Protein AF-0000000070793253 (afdb_homodimer)

Foldseek 3Di:
DDDDDDPVNLVVCCVVVVDPPVVSVVVVVVVVPDQQDPDDPDPVLCCLVVVLCVLLCCLAVVPDCVVCVCWLQRQQVVLVVLLVVLCVVLVVCVVVPNQSNSLSSLLSNLSSQLSNVSSVCRNVVVDDDPDDSNCLVPPQDQVSLVSLVRSLVSLVVSCVVSVRLSSVQVNLVSLLSNQLNVQCVVVPNCSDPLSNLQSLQVQLVVLCVVLVVVCLVQLPHYNNSQNSNQSSCVSNLSSLVSHDDPDVVSLVVQLVVLVVLLVVCVLLVNVNSNVSSVVSNVVSLVCCCVPVCVPPPCSVVVVVVVVVVVVVVVVVCVVCVVVVVVVVLVPDPPSSNVSVCSVPVPD/DDDDDDPVNLVVCCVVVVDPPVVSVVVVVVQVPDQQDPDDPDPVLCCLVVVLCVLLCCQAVVPDCVQCVCWLQRQQVVLVVLLVVLCVVLVVCVVVPNLSNSLSSLLSNLSSQLSNVSSVCRNVVVDDDPDDSNCLVPPQDLVSLVSLVRSLVSLVVSCVVSVRLSSVQVNLVSLLSNQLNVQCVVVPNCSDPLSNLQSLQVQLVVLCVVLVVVCLVQLPHYNNSQNSNQSSCVSNLSSLVSHDDPDVVSLVVQLVVLVVLLVVCVLLVNVSSNVSSVVSNVVSLVCCCVPVCVPPPCSVVVVVVVVVVVVVVVVVCVVCVVVVVVVVLVPDDPSSNVSVCSVPVPD

Organism: Legionella pneumophila subsp. pneumophila (strain Philadelphia 1 / ATCC 33152 / DSM 7513) (NCBI:txid272624)

Radius of gyration: 27.23 Å; Cα contacts (8 Å, |Δi|>4): 968; chains: 2; bounding box: 76×72×61 Å

pLDDT: mean 82.96, std 10.84, range [34.94, 95.19]

Structure (mmCIF, N/CA/C/O backbone):
data_AF-0000000070793253-model_v1
#
loop_
_entity.id
_entity.type
_entity.pdbx_description
1 polymer 'Membrane protein'
#
loop_
_atom_site.group_PDB
_atom_site.id
_atom_site.type_symbol
_atom_site.label_atom_id
_atom_site.label_alt_id
_atom_site.label_comp_id
_atom_site.label_asym_id
_atom_site.label_entity_id
_atom_site.label_seq_id
_atom_site.pdbx_PDB_ins_code
_atom_site.Cartn_x
_atom_site.Cartn_y
_atom_site.Cartn_z
_atom_site.occupancy
_atom_site.B_iso_or_equiv
_atom_site.auth_seq_id
_atom_site.auth_comp_id
_atom_site.auth_asym_id
_atom_site.auth_atom_id
_atom_site.pdbx_PDB_model_num
ATOM 1 N N . MET A 1 1 ? 11.625 17.312 -4.344 1 46.66 1 MET A N 1
ATOM 2 C CA . MET A 1 1 ? 12.008 16.172 -3.525 1 46.66 1 MET A CA 1
ATOM 3 C C . MET A 1 1 ? 11.57 16.359 -2.078 1 46.66 1 MET A C 1
ATOM 5 O O . MET A 1 1 ? 11.82 17.406 -1.482 1 46.66 1 MET A O 1
ATOM 9 N N . MET A 1 2 ? 10.57 15.711 -1.715 1 59.22 2 MET A N 1
ATOM 10 C CA . MET A 1 2 ? 10.133 15.734 -0.322 1 59.22 2 MET A CA 1
ATOM 11 C C . MET A 1 2 ? 11.141 15.039 0.579 1 59.22 2 MET A C 1
ATOM 13 O O . MET A 1 2 ? 11.586 13.93 0.28 1 59.22 2 MET A O 1
ATOM 17 N N . MET A 1 3 ? 11.883 15.898 1.349 1 65.69 3 MET A N 1
ATOM 18 C CA . MET A 1 3 ? 12.844 15.352 2.295 1 65.69 3 MET A CA 1
ATOM 19 C C . MET A 1 3 ? 12.188 15.047 3.635 1 65.69 3 MET A C 1
ATOM 21 O O . MET A 1 3 ? 11.281 15.758 4.062 1 65.69 3 MET A O 1
ATOM 25 N N . LYS A 1 4 ? 12.578 13.906 4.102 1 67.75 4 LYS A N 1
ATOM 26 C CA . LYS A 1 4 ? 12.133 13.57 5.445 1 67.75 4 LYS A CA 1
ATOM 27 C C . LYS A 1 4 ? 13.039 14.188 6.504 1 67.75 4 LYS A C 1
ATOM 29 O O . LYS A 1 4 ? 14.266 14.102 6.406 1 67.75 4 LYS A O 1
ATOM 34 N N . LEU A 1 5 ? 12.469 14.992 7.277 1 69.19 5 LEU A N 1
ATOM 35 C CA . LEU A 1 5 ? 13.227 15.664 8.328 1 69.19 5 LEU A CA 1
ATOM 36 C C . LEU A 1 5 ? 12.93 15.039 9.695 1 69.19 5 LEU A C 1
ATOM 38 O O . LEU A 1 5 ? 11.766 14.914 10.086 1 69.19 5 LEU A O 1
ATOM 42 N N . THR A 1 6 ? 14 14.398 10.164 1 68.5 6 THR A N 1
ATOM 43 C CA . THR A 1 6 ? 13.867 13.859 11.516 1 68.5 6 THR A CA 1
ATOM 44 C C . THR A 1 6 ? 14.539 14.781 12.531 1 68.5 6 THR A C 1
ATOM 46 O O . THR A 1 6 ? 15.328 15.656 12.164 1 68.5 6 THR A O 1
ATOM 49 N N . ARG A 1 7 ? 14.164 14.695 13.695 1 68.88 7 ARG A N 1
ATOM 50 C CA . ARG A 1 7 ? 14.758 15.492 14.766 1 68.88 7 ARG A CA 1
ATOM 51 C C . ARG A 1 7 ? 16.266 15.25 14.867 1 68.88 7 ARG A C 1
ATOM 53 O O . ARG A 1 7 ? 17.031 16.172 15.148 1 68.88 7 ARG A O 1
ATOM 60 N N . ASN A 1 8 ? 16.547 14 14.703 1 71.25 8 ASN A N 1
ATOM 61 C CA . ASN A 1 8 ? 17.953 13.648 14.758 1 71.25 8 ASN A CA 1
ATOM 62 C C . ASN A 1 8 ? 18.75 14.375 13.672 1 71.25 8 ASN A C 1
ATOM 64 O O . ASN A 1 8 ? 19.875 14.812 13.906 1 71.25 8 ASN A O 1
ATOM 68 N N . MET A 1 9 ? 18.125 14.492 12.586 1 73.12 9 MET A N 1
ATOM 69 C CA . MET A 1 9 ? 18.797 15.18 11.484 1 73.12 9 MET A CA 1
ATOM 70 C C . MET A 1 9 ? 18.984 16.656 11.805 1 73.12 9 MET A C 1
ATOM 72 O O . MET A 1 9 ? 20.031 17.234 11.484 1 73.12 9 MET A O 1
ATOM 76 N N . ILE A 1 10 ? 17.984 17.172 12.445 1 76.38 10 ILE A N 1
ATOM 77 C CA . ILE A 1 10 ? 18.047 18.594 12.812 1 76.38 10 ILE A CA 1
ATOM 78 C C . ILE A 1 10 ? 19.078 18.781 13.922 1 76.38 10 ILE A C 1
ATOM 80 O O . ILE A 1 10 ? 19.812 19.781 13.938 1 76.38 10 ILE A O 1
ATOM 84 N N . ALA A 1 11 ? 19.078 17.844 14.812 1 77.38 11 ALA A N 1
ATOM 85 C CA . ALA A 1 11 ? 20.062 17.906 15.891 1 77.38 11 ALA A CA 1
ATOM 86 C C . ALA A 1 11 ? 21.484 17.828 15.344 1 77.38 11 ALA A C 1
ATOM 88 O O . ALA A 1 11 ? 22.391 18.531 15.828 1 77.38 11 ALA A O 1
ATOM 89 N N . GLN A 1 12 ? 21.641 17 14.43 1 80.69 12 GLN A N 1
ATOM 90 C CA . GLN A 1 12 ? 22.953 16.875 13.789 1 80.69 12 GLN A CA 1
ATOM 91 C C . GLN A 1 12 ? 23.328 18.172 13.055 1 80.69 12 GLN A C 1
ATOM 93 O O . GLN A 1 12 ? 24.5 18.547 13.008 1 80.69 12 GLN A O 1
ATOM 98 N N . ALA A 1 13 ? 22.328 18.75 12.484 1 83.31 13 ALA A N 1
ATOM 99 C CA . ALA A 1 13 ? 22.562 20.016 11.789 1 83.31 13 ALA A CA 1
ATOM 100 C C . ALA A 1 13 ? 22.969 21.109 12.773 1 83.31 13 ALA A C 1
ATOM 102 O O . ALA A 1 13 ? 23.781 21.984 12.445 1 83.31 13 ALA A O 1
ATOM 103 N N . VAL A 1 14 ? 22.375 21.031 13.938 1 85.12 14 VAL A N 1
ATOM 104 C CA . VAL A 1 14 ? 22.734 22 14.992 1 85.12 14 VAL A CA 1
ATOM 105 C C . VAL A 1 14 ? 24.156 21.734 15.469 1 85.12 14 VAL A C 1
ATOM 107 O O . VAL A 1 14 ? 24.938 22.672 15.68 1 85.12 14 VAL A O 1
ATOM 110 N N . GLN A 1 15 ? 24.422 20.5 15.656 1 84.56 15 GLN A N 1
ATOM 111 C CA . GLN A 1 15 ? 25.766 20.109 16.078 1 84.56 15 GLN A CA 1
ATOM 112 C C . GLN A 1 15 ? 26.812 20.516 15.055 1 84.56 15 GLN A C 1
ATOM 114 O O . GLN A 1 15 ? 27.938 20.875 15.414 1 84.56 15 GLN A O 1
ATOM 119 N N . ALA A 1 16 ? 26.453 20.484 13.805 1 86.75 16 ALA A N 1
ATOM 120 C CA . ALA A 1 16 ? 27.359 20.875 12.719 1 86.75 16 ALA A CA 1
ATOM 121 C C . ALA A 1 16 ? 27.391 22.391 12.555 1 86.75 16 ALA A C 1
ATOM 123 O O . ALA A 1 16 ? 28.062 22.906 11.664 1 86.75 16 ALA A O 1
ATOM 124 N N . LYS A 1 17 ? 26.531 23.172 13.414 1 85.44 17 LYS A N 1
ATOM 125 C CA . LYS A 1 17 ? 26.516 24.641 13.5 1 85.44 17 LYS A CA 1
ATOM 126 C C . LYS A 1 17 ? 25.953 25.25 12.219 1 85.44 17 LYS A C 1
ATOM 128 O O . LYS A 1 17 ? 26.422 26.297 11.773 1 85.44 17 LYS A O 1
ATOM 133 N N . ILE A 1 18 ? 25.141 24.484 11.578 1 87.06 18 ILE A N 1
ATOM 134 C CA . ILE A 1 18 ? 24.484 25.016 10.391 1 87.06 18 ILE A CA 1
ATOM 135 C C . ILE A 1 18 ? 23.344 25.938 10.812 1 87.06 18 ILE A C 1
ATOM 137 O O . ILE A 1 18 ? 23.156 27.016 10.234 1 87.06 18 ILE A O 1
ATOM 141 N N . ILE A 1 19 ? 22.609 25.469 11.82 1 86.81 19 ILE A N 1
ATOM 142 C CA . ILE A 1 19 ? 21.531 26.266 12.414 1 86.81 19 ILE A CA 1
ATOM 143 C C . ILE A 1 19 ? 21.672 26.266 13.938 1 86.81 19 ILE A C 1
ATOM 145 O O . ILE A 1 19 ? 22.344 25.406 14.5 1 86.81 19 ILE A O 1
ATOM 149 N N . THR A 1 20 ? 21.188 27.297 14.531 1 86.56 20 THR A N 1
ATOM 150 C CA . THR A 1 20 ? 21.234 27.391 15.984 1 86.56 20 THR A CA 1
ATOM 151 C C . THR A 1 20 ? 20.109 26.578 16.609 1 86.56 20 THR A C 1
ATOM 153 O O . THR A 1 20 ? 19.172 26.172 15.922 1 86.56 20 THR A O 1
ATOM 156 N N . GLU A 1 21 ? 20.234 26.266 17.828 1 86.12 21 GLU A N 1
ATOM 157 C CA . GLU A 1 21 ? 19.203 25.516 18.562 1 86.12 21 GLU A CA 1
ATOM 158 C C . GLU A 1 21 ? 17.875 26.234 18.547 1 86.12 21 GLU A C 1
ATOM 160 O O . GLU A 1 21 ? 16.812 25.609 18.422 1 86.12 21 GLU A O 1
ATOM 165 N N . GLU A 1 22 ? 17.938 27.531 18.641 1 85.56 22 GLU A N 1
ATOM 166 C CA . GLU A 1 22 ? 16.734 28.328 18.625 1 85.56 22 GLU A CA 1
ATOM 167 C C . GLU A 1 22 ? 16.062 28.312 17.25 1 85.56 22 GLU A C 1
ATOM 169 O O . GLU A 1 22 ? 14.844 28.188 17.141 1 85.56 22 GLU A O 1
ATOM 174 N N . GLN A 1 23 ? 16.906 28.344 16.266 1 85.44 23 GLN A N 1
ATOM 175 C CA . GLN A 1 23 ? 16.375 28.312 14.898 1 85.44 23 GLN A CA 1
ATOM 176 C C . GLN A 1 23 ? 15.742 26.969 14.586 1 85.44 23 GLN A C 1
ATOM 178 O O . GLN A 1 23 ? 14.727 26.891 13.891 1 85.44 23 GLN A O 1
ATOM 183 N N . ALA A 1 24 ? 16.375 25.969 15.094 1 84.25 24 ALA A N 1
ATOM 184 C CA . ALA A 1 24 ? 15.859 24.625 14.867 1 84.25 24 ALA A CA 1
ATOM 185 C C . ALA A 1 24 ? 14.477 24.453 15.492 1 84.25 24 ALA A C 1
ATOM 187 O O . ALA A 1 24 ? 13.562 23.906 14.867 1 84.25 24 ALA A O 1
ATOM 188 N N . LYS A 1 25 ? 14.305 24.953 16.641 1 81.56 25 LYS A N 1
ATOM 189 C CA . LYS A 1 25 ? 13.023 24.875 17.328 1 81.56 25 LYS A CA 1
ATOM 190 C C . LYS A 1 25 ? 11.953 25.672 16.609 1 81.56 25 LYS A C 1
ATOM 192 O O . LYS A 1 25 ? 10.828 25.203 16.422 1 81.56 25 LYS A O 1
ATOM 197 N N . ASN A 1 26 ? 12.328 26.812 16.156 1 82.19 26 ASN A N 1
ATOM 198 C CA . ASN A 1 26 ? 11.391 27.672 15.445 1 82.19 26 ASN A CA 1
ATOM 199 C C . ASN A 1 26 ? 11 27.078 14.094 1 82.19 26 ASN A C 1
ATOM 201 O O . ASN A 1 26 ? 9.859 27.203 13.656 1 82.19 26 ASN A O 1
ATOM 205 N N . LEU A 1 27 ? 11.977 26.469 13.555 1 81.75 27 LEU A N 1
ATOM 206 C CA . LEU A 1 27 ? 11.742 25.859 12.25 1 81.75 27 LEU A CA 1
ATOM 207 C C . LEU A 1 27 ? 10.766 24.703 12.367 1 81.75 27 LEU A C 1
ATOM 209 O O . LEU A 1 27 ? 9.836 24.578 11.57 1 81.75 27 LEU A O 1
ATOM 213 N N . ILE A 1 28 ? 10.977 23.922 13.359 1 76.62 28 ILE A N 1
ATOM 214 C CA . ILE A 1 28 ? 10.117 22.766 13.578 1 76.62 28 ILE A CA 1
ATOM 215 C C . ILE A 1 28 ? 8.695 23.219 13.875 1 76.62 28 ILE A C 1
ATOM 217 O O . ILE A 1 28 ? 7.734 22.688 13.312 1 76.62 28 ILE A O 1
ATOM 221 N N . GLU A 1 29 ? 8.547 24.219 14.672 1 73.81 29 GLU A N 1
ATOM 222 C CA . GLU A 1 29 ? 7.23 24.75 15.023 1 73.81 29 GLU A CA 1
ATOM 223 C C . GLU A 1 29 ? 6.543 25.375 13.812 1 73.81 29 GLU A C 1
ATOM 225 O O . GLU A 1 29 ? 5.332 25.203 13.633 1 73.81 29 GLU A O 1
ATOM 230 N N . PHE A 1 30 ? 7.301 26.031 13.047 1 77.81 30 PHE A N 1
ATOM 231 C CA . PHE A 1 30 ? 6.77 26.688 11.859 1 77.81 30 PHE A CA 1
ATOM 232 C C . PHE A 1 30 ? 6.254 25.656 10.859 1 77.81 30 PHE A C 1
ATOM 234 O O . PHE A 1 30 ? 5.145 25.781 10.336 1 77.81 30 PHE A O 1
ATOM 241 N N . ILE A 1 31 ? 7.039 24.578 10.672 1 73.88 31 ILE A N 1
ATOM 242 C CA . ILE A 1 31 ? 6.707 23.562 9.672 1 73.88 31 ILE A CA 1
ATOM 243 C C . ILE A 1 31 ? 5.492 22.75 10.141 1 73.88 31 ILE A C 1
ATOM 245 O O . ILE A 1 31 ? 4.645 22.375 9.328 1 73.88 31 ILE A O 1
ATOM 249 N N . LYS A 1 32 ? 5.41 22.578 11.414 1 69.5 32 LYS A N 1
ATOM 250 C CA . LYS A 1 32 ? 4.293 21.844 11.992 1 69.5 32 LYS A CA 1
ATOM 251 C C . LYS A 1 32 ? 2.971 22.562 11.766 1 69.5 32 LYS A C 1
ATOM 253 O O . LYS A 1 32 ? 1.922 21.938 11.641 1 69.5 32 LYS A O 1
ATOM 258 N N . ASN A 1 33 ? 3.029 23.828 11.617 1 64.12 33 ASN A N 1
ATOM 259 C CA . ASN A 1 33 ? 1.82 24.641 11.539 1 64.12 33 ASN A CA 1
ATOM 260 C C . ASN A 1 33 ? 1.45 24.953 10.086 1 64.12 33 ASN A C 1
ATOM 262 O O . ASN A 1 33 ? 0.442 25.609 9.828 1 64.12 33 ASN A O 1
ATOM 266 N N . LEU A 1 34 ? 2.232 24.469 9.203 1 65.81 34 LEU A N 1
ATOM 267 C CA . LEU A 1 34 ? 1.912 24.703 7.797 1 65.81 34 LEU A CA 1
ATOM 268 C C . LEU A 1 34 ? 0.814 23.766 7.316 1 65.81 34 LEU A C 1
ATOM 270 O O . LEU A 1 34 ? 0.794 22.594 7.688 1 65.81 34 LEU A O 1
ATOM 274 N N . PRO A 1 35 ? -0.203 24.344 6.695 1 59.09 35 PRO A N 1
ATOM 275 C CA . PRO A 1 35 ? -1.336 23.547 6.207 1 59.09 35 PRO A CA 1
ATOM 276 C C . PRO A 1 35 ? -0.907 22.422 5.281 1 59.09 35 PRO A C 1
ATOM 278 O O . PRO A 1 35 ? -1.612 21.406 5.168 1 59.09 35 PRO A O 1
ATOM 281 N N . GLU A 1 36 ? 0.309 22.609 4.684 1 59.34 36 GLU A N 1
ATOM 282 C CA . GLU A 1 36 ? 0.781 21.641 3.689 1 59.34 36 GLU A CA 1
ATOM 283 C C . GLU A 1 36 ? 1.212 20.344 4.348 1 59.34 36 GLU A C 1
ATOM 285 O O . GLU A 1 36 ? 1.316 19.312 3.678 1 59.34 36 GLU A O 1
ATOM 290 N N . GLN A 1 37 ? 1.275 20.516 5.629 1 58.5 37 GLN A N 1
ATOM 291 C CA . GLN A 1 37 ? 1.844 19.328 6.258 1 58.5 37 GLN A CA 1
ATOM 292 C C . GLN A 1 37 ? 0.838 18.172 6.273 1 58.5 37 GLN A C 1
ATOM 294 O O . GLN A 1 37 ? -0.324 18.359 6.637 1 58.5 37 GLN A O 1
ATOM 299 N N . THR A 1 38 ? 1.127 17.125 5.477 1 60.88 38 THR A N 1
ATOM 300 C CA . THR A 1 38 ? 0.331 15.906 5.449 1 60.88 38 THR A CA 1
ATOM 301 C C . THR A 1 38 ? 0.329 15.234 6.82 1 60.88 38 THR A C 1
ATOM 303 O O . THR A 1 38 ? 1.312 15.312 7.559 1 60.88 38 THR A O 1
ATOM 306 N N . PRO A 1 39 ? -0.969 14.797 7.125 1 62.09 39 PRO A N 1
ATOM 307 C CA . PRO A 1 39 ? -1.031 14.094 8.406 1 62.09 39 PRO A CA 1
ATOM 308 C C . PRO A 1 39 ? 0.025 12.992 8.531 1 62.09 39 PRO A C 1
ATOM 310 O O . PRO A 1 39 ? 0.173 12.172 7.621 1 62.09 39 PRO A O 1
ATOM 313 N N . GLY A 1 40 ? 0.839 13.141 9.406 1 70.69 40 GLY A N 1
ATOM 314 C CA . GLY A 1 40 ? 1.912 12.188 9.633 1 70.69 40 GLY A CA 1
ATOM 315 C C . GLY A 1 40 ? 1.431 10.883 10.234 1 70.69 40 GLY A C 1
ATOM 316 O O . GLY A 1 40 ? 0.247 10.734 10.547 1 70.69 40 GLY A O 1
ATOM 317 N N . PHE A 1 41 ? 2.211 9.922 10.141 1 74.31 41 PHE A N 1
ATOM 318 C CA . PHE A 1 41 ? 1.932 8.625 10.75 1 74.31 41 PHE A CA 1
ATOM 319 C C . PHE A 1 41 ? 2.174 8.664 12.25 1 74.31 41 PHE A C 1
ATOM 321 O O . PHE A 1 41 ? 3.32 8.609 12.703 1 74.31 41 PHE A O 1
ATOM 328 N N . ASN A 1 42 ? 1.068 8.977 13.039 1 80.56 42 ASN A N 1
ATOM 329 C CA . ASN A 1 42 ? 1.107 9.008 14.5 1 80.56 42 ASN A CA 1
ATOM 330 C C . ASN A 1 42 ? -0.127 8.352 15.102 1 80.56 42 ASN A C 1
ATOM 332 O O . ASN A 1 42 ? -1.051 7.969 14.383 1 80.56 42 ASN A O 1
ATOM 336 N N . LEU A 1 43 ? -0.076 8.133 16.328 1 81.81 43 LEU A N 1
ATOM 337 C CA . LEU A 1 43 ? -1.153 7.426 17.016 1 81.81 43 LEU A CA 1
ATOM 338 C C . LEU A 1 43 ? -2.479 8.156 16.844 1 81.81 43 LEU A C 1
ATOM 340 O O . LEU A 1 43 ? -3.514 7.535 16.609 1 81.81 43 LEU A O 1
ATOM 344 N N . THR A 1 44 ? -2.426 9.422 16.906 1 85.06 44 THR A N 1
ATOM 345 C CA . THR A 1 44 ? -3.623 10.242 16.766 1 85.06 44 THR A CA 1
ATOM 346 C C . THR A 1 44 ? -4.289 10.008 15.414 1 85.06 44 THR A C 1
ATOM 348 O O . THR A 1 44 ? -5.488 9.719 15.344 1 85.06 44 THR A O 1
ATOM 351 N N . ASN A 1 45 ? -3.547 10.023 14.438 1 87.12 45 ASN A N 1
ATOM 352 C CA . ASN A 1 45 ? -4.09 9.867 13.094 1 87.12 45 ASN A CA 1
ATOM 353 C C . ASN A 1 45 ? -4.555 8.438 12.836 1 87.12 45 ASN A C 1
ATOM 355 O O . ASN A 1 45 ? -5.535 8.219 12.125 1 87.12 45 ASN A O 1
ATOM 359 N N . VAL A 1 46 ? -3.828 7.582 13.406 1 89.56 46 VAL A N 1
ATOM 360 C CA . VAL A 1 46 ? -4.234 6.188 13.242 1 89.56 46 VAL A CA 1
ATOM 361 C C . VAL A 1 46 ? -5.578 5.961 13.938 1 89.56 46 VAL A C 1
ATOM 363 O O . VAL A 1 46 ? -6.457 5.285 13.398 1 89.56 46 VAL A O 1
ATOM 366 N N . LEU A 1 47 ? -5.746 6.531 15.07 1 89.44 47 LEU A N 1
ATOM 367 C CA . LEU A 1 47 ? -7.008 6.422 15.789 1 89.44 47 LEU A CA 1
ATOM 368 C C . LEU A 1 47 ? -8.141 7.094 15.008 1 89.44 47 LEU A C 1
ATOM 370 O O . LEU A 1 47 ? -9.234 6.535 14.891 1 89.44 47 LEU A O 1
ATOM 374 N N . TYR A 1 48 ? -7.871 8.211 14.461 1 91.62 48 TYR A N 1
ATOM 375 C CA . TYR A 1 48 ? -8.875 8.938 13.688 1 91.62 48 TYR A CA 1
ATOM 376 C C . TYR A 1 48 ? -9.336 8.117 12.492 1 91.62 48 TYR A C 1
ATOM 378 O O . TYR A 1 48 ? -10.531 7.871 12.32 1 91.62 48 TYR A O 1
ATOM 386 N N . TYR A 1 49 ? -8.398 7.648 11.75 1 90.75 49 TYR A N 1
ATOM 387 C CA . TYR A 1 49 ? -8.742 6.973 10.508 1 90.75 49 TYR A CA 1
ATOM 388 C C . TYR A 1 49 ? -9.297 5.578 10.781 1 90.75 49 TYR A C 1
ATOM 390 O O . TYR A 1 49 ? -10.18 5.102 10.055 1 90.75 49 TYR A O 1
ATOM 398 N N . PHE A 1 50 ? -8.75 4.977 11.773 1 92.75 50 PHE A N 1
ATOM 399 C CA . PHE A 1 50 ? -9.281 3.67 12.141 1 92.75 50 PHE A CA 1
ATOM 400 C C . PHE A 1 50 ? -10.711 3.793 12.656 1 92.75 50 PHE A C 1
ATOM 402 O O . PHE A 1 50 ? -11.586 3.008 12.281 1 92.75 50 PHE A O 1
ATOM 409 N N . GLY A 1 51 ? -10.93 4.742 13.523 1 92.62 51 GLY A N 1
ATOM 410 C CA . GLY A 1 51 ? -12.289 5.012 13.984 1 92.62 51 GLY A CA 1
ATOM 411 C C . GLY A 1 51 ? -13.242 5.371 12.859 1 92.62 51 GLY A C 1
ATOM 412 O O . GLY A 1 51 ? -14.383 4.91 12.836 1 92.62 51 GLY A O 1
ATOM 413 N N . GLY A 1 52 ? -12.766 6.234 12.008 1 93.12 52 GLY A N 1
ATOM 414 C CA . GLY A 1 52 ? -13.57 6.578 10.844 1 93.12 52 GLY A CA 1
ATOM 415 C C . GLY A 1 52 ? -13.914 5.379 9.984 1 93.12 52 GLY A C 1
ATOM 416 O O . GLY A 1 52 ? -15.039 5.262 9.5 1 93.12 52 GLY A O 1
ATOM 417 N N . LEU A 1 53 ? -12.945 4.523 9.812 1 92.06 53 LEU A N 1
ATOM 418 C CA . LEU A 1 53 ? -13.164 3.303 9.039 1 92.06 53 LEU A CA 1
ATOM 419 C C . LEU A 1 53 ? -14.281 2.469 9.656 1 92.06 53 LEU A C 1
ATOM 421 O O . LEU A 1 53 ? -15.156 1.963 8.945 1 92.06 53 LEU A O 1
ATOM 425 N N . ILE A 1 54 ? -14.242 2.355 10.922 1 91.5 54 ILE A N 1
ATOM 426 C CA . ILE A 1 54 ? -15.234 1.553 11.633 1 91.5 54 ILE A CA 1
ATOM 427 C C . ILE A 1 54 ? -16.609 2.219 11.539 1 91.5 54 ILE A C 1
ATOM 429 O O . ILE A 1 54 ? -17.594 1.566 11.219 1 91.5 54 ILE A O 1
ATOM 433 N N . ALA A 1 55 ? -16.641 3.486 11.781 1 92.12 55 ALA A N 1
ATOM 434 C CA . ALA A 1 55 ? -17.906 4.215 11.773 1 92.12 55 ALA A CA 1
ATOM 435 C C . ALA A 1 55 ? -18.516 4.23 10.375 1 92.12 55 ALA A C 1
ATOM 437 O O . ALA A 1 55 ? -19.703 3.932 10.211 1 92.12 55 ALA A O 1
ATOM 438 N N . ILE A 1 56 ? -17.766 4.57 9.414 1 91.69 56 ILE A N 1
ATOM 439 C CA . ILE A 1 56 ? -18.234 4.621 8.031 1 91.69 56 ILE A CA 1
ATOM 440 C C . ILE A 1 56 ? -18.562 3.211 7.543 1 91.69 56 ILE A C 1
ATOM 442 O O . ILE A 1 56 ? -19.578 3 6.875 1 91.69 56 ILE A O 1
ATOM 446 N N . GLY A 1 57 ? -17.719 2.273 7.883 1 89.19 57 GLY A N 1
ATOM 447 C CA . GLY A 1 57 ? -17.969 0.889 7.52 1 89.19 57 GLY A CA 1
ATOM 448 C C . GLY A 1 57 ? -19.25 0.341 8.125 1 89.19 57 GLY A C 1
ATOM 449 O O . GLY A 1 57 ? -19.938 -0.469 7.5 1 89.19 57 GLY A O 1
ATOM 450 N N . ALA A 1 58 ? -19.562 0.738 9.305 1 87.25 58 ALA A N 1
ATOM 451 C CA . ALA A 1 58 ? -20.766 0.289 9.992 1 87.25 58 ALA A CA 1
ATOM 452 C C . ALA A 1 58 ? -22.016 0.645 9.195 1 87.25 58 ALA A C 1
ATOM 454 O O . ALA A 1 58 ? -22.969 -0.135 9.148 1 87.25 58 ALA A O 1
ATOM 455 N N . MET A 1 59 ? -21.953 1.771 8.508 1 85.25 59 MET A N 1
ATOM 456 C CA . MET A 1 59 ? -23.141 2.25 7.812 1 85.25 59 MET A CA 1
ATOM 457 C C . MET A 1 59 ? -23.094 1.879 6.332 1 85.25 59 MET A C 1
ATOM 459 O O . MET A 1 59 ? -24.062 2.107 5.602 1 85.25 59 MET A O 1
ATOM 463 N N . THR A 1 60 ? -22.016 1.288 5.926 1 84.62 60 THR A N 1
ATOM 464 C CA . THR A 1 60 ? -21.891 0.947 4.512 1 84.62 60 THR A CA 1
ATOM 465 C C . THR A 1 60 ? -21.656 -0.548 4.332 1 84.62 60 THR A C 1
ATOM 467 O O . THR A 1 60 ? -22.594 -1.327 4.203 1 84.62 60 THR A O 1
ATOM 470 N N . LEU A 1 61 ? -20.422 -0.973 4.672 1 74.94 61 LEU A N 1
ATOM 471 C CA . LEU A 1 61 ? -19.969 -2.32 4.355 1 74.94 61 LEU A CA 1
ATOM 472 C C . LEU A 1 61 ? -20.516 -3.33 5.359 1 74.94 61 LEU A C 1
ATOM 474 O O . LEU A 1 61 ? -20.75 -4.488 5.012 1 74.94 61 LEU A O 1
ATOM 478 N N . PHE A 1 62 ? -20.797 -2.867 6.539 1 74.5 62 PHE A N 1
ATOM 479 C CA . PHE A 1 62 ? -21.141 -3.828 7.578 1 74.5 62 PHE A CA 1
ATOM 480 C C . PHE A 1 62 ? -22.625 -3.732 7.93 1 74.5 62 PHE A C 1
ATOM 482 O O . PHE A 1 62 ? -23.047 -4.188 8.992 1 74.5 62 PHE A O 1
ATOM 489 N N . MET A 1 63 ? -23.328 -3.09 6.988 1 76.12 63 MET A N 1
ATOM 490 C CA . MET A 1 63 ? -24.766 -2.996 7.219 1 76.12 63 MET A CA 1
ATOM 491 C C . MET A 1 63 ? -25.438 -4.352 7.031 1 76.12 63 MET A C 1
ATOM 493 O O . MET A 1 63 ? -25.312 -4.965 5.969 1 76.12 63 MET A O 1
ATOM 497 N N . ASN A 1 64 ? -25.891 -4.816 8.117 1 69.12 64 ASN A N 1
ATOM 498 C CA . ASN A 1 64 ? -26.516 -6.137 8.078 1 69.12 64 ASN A CA 1
ATOM 499 C C . ASN A 1 64 ? -27.984 -6.062 7.688 1 69.12 64 ASN A C 1
ATOM 501 O O . ASN A 1 64 ? -28.469 -4.996 7.309 1 69.12 64 ASN A O 1
ATOM 505 N N . LEU A 1 65 ? -28.688 -7.203 7.691 1 68.38 65 LEU A N 1
ATOM 506 C CA . LEU A 1 65 ? -30.078 -7.336 7.27 1 68.38 65 LEU A CA 1
ATOM 507 C C . LEU A 1 65 ? -31.016 -6.934 8.391 1 68.38 65 LEU A C 1
ATOM 509 O O . LEU A 1 65 ? -32.219 -6.727 8.156 1 68.38 65 LEU A O 1
ATOM 513 N N . GLY A 1 66 ? -30.391 -6.668 9.508 1 72.12 66 GLY A N 1
ATOM 514 C CA . GLY A 1 66 ? -31.219 -6.32 10.648 1 72.12 66 GLY A CA 1
ATOM 515 C C . GLY A 1 66 ? -31.906 -4.973 10.5 1 72.12 66 GLY A C 1
ATOM 516 O O . GLY A 1 66 ? -33 -4.77 11.016 1 72.12 66 GLY A O 1
ATOM 517 N N . TRP A 1 67 ? -31.359 -4.156 9.68 1 77.38 67 TRP A N 1
ATOM 518 C CA . TRP A 1 67 ? -31.906 -2.811 9.523 1 77.38 67 TRP A CA 1
ATOM 519 C C . TRP A 1 67 ? -33.188 -2.83 8.672 1 77.38 67 TRP A C 1
ATOM 521 O O . TRP A 1 67 ? -33.969 -1.895 8.719 1 77.38 67 TRP A O 1
ATOM 531 N N . GLU A 1 68 ? -33.312 -3.887 8.016 1 78 68 GLU A N 1
ATOM 532 C CA . GLU A 1 68 ? -34.531 -4.008 7.203 1 78 68 GLU A CA 1
ATOM 533 C C . GLU A 1 68 ? -35.75 -4.172 8.086 1 78 68 GLU A C 1
ATOM 535 O O . GLU A 1 68 ? -36.875 -3.857 7.66 1 78 68 GLU A O 1
ATOM 540 N N . LEU A 1 69 ? -35.438 -4.605 9.258 1 78.12 69 LEU A N 1
ATOM 541 C CA . LEU A 1 69 ? -36.562 -4.832 10.18 1 78.12 69 LEU A CA 1
ATOM 542 C C . LEU A 1 69 ? -37.156 -3.506 10.641 1 78.12 69 LEU A C 1
ATOM 544 O O . LEU A 1 69 ? -38.312 -3.457 11.047 1 78.12 69 LEU A O 1
ATOM 548 N N . PHE A 1 70 ? -36.438 -2.391 10.555 1 81.19 70 PHE A N 1
ATOM 549 C CA . PHE A 1 70 ? -36.906 -1.069 10.93 1 81.19 70 PHE A CA 1
ATOM 550 C C . PHE A 1 70 ? -37.938 -0.558 9.914 1 81.19 70 PHE A C 1
ATOM 552 O O . PHE A 1 70 ? -38.719 0.337 10.219 1 81.19 70 PHE A O 1
ATOM 559 N N . GLY A 1 71 ? -37.906 -1.181 8.789 1 81 71 GLY A N 1
ATOM 560 C CA . GLY A 1 71 ? -38.781 -0.665 7.746 1 81 71 GLY A CA 1
ATOM 561 C C . GLY A 1 71 ? -38.188 0.54 7.027 1 81 71 GLY A C 1
ATOM 562 O O . GLY A 1 71 ? -37.188 1.081 7.441 1 81 71 GLY A O 1
ATOM 563 N N . GLY A 1 72 ? -38.781 1.006 6.043 1 85.38 72 GLY A N 1
ATOM 564 C CA . GLY A 1 72 ? -38.312 2.111 5.227 1 85.38 72 GLY A CA 1
ATOM 565 C C . GLY A 1 72 ? -38.25 3.424 5.984 1 85.38 72 GLY A C 1
ATOM 566 O O . GLY A 1 72 ? -37.188 4.066 6.027 1 85.38 72 GLY A O 1
ATOM 567 N N . TRP A 1 73 ? -39.281 3.77 6.699 1 89.38 73 TRP A N 1
ATOM 568 C CA . TRP A 1 73 ? -39.312 5.02 7.449 1 89.38 73 TRP A CA 1
ATOM 569 C C . TRP A 1 73 ? -38.375 4.973 8.641 1 89.38 73 TRP A C 1
ATOM 571 O O . TRP A 1 73 ? -37.75 5.984 8.992 1 89.38 73 TRP A O 1
ATOM 581 N N . GLY A 1 74 ? -38.281 3.809 9.203 1 87.06 74 GLY A N 1
ATOM 582 C CA . GLY A 1 74 ? -37.344 3.66 10.297 1 87.06 74 GLY A CA 1
ATOM 583 C C . GLY A 1 74 ? -35.906 3.912 9.883 1 87.06 74 GLY A C 1
ATOM 584 O O . GLY A 1 74 ? -35.156 4.609 10.586 1 87.06 74 GLY A O 1
ATOM 585 N N . ILE A 1 75 ? -35.594 3.375 8.773 1 87.06 75 ILE A N 1
ATOM 586 C CA . ILE A 1 75 ? -34.25 3.547 8.234 1 87.06 75 ILE A CA 1
ATOM 587 C C . ILE A 1 75 ? -34.031 5.016 7.898 1 87.06 75 ILE A C 1
ATOM 589 O O . ILE A 1 75 ? -32.938 5.559 8.172 1 87.06 75 ILE A O 1
ATOM 593 N N . PHE A 1 76 ? -34.969 5.66 7.398 1 91.12 76 PHE A N 1
ATOM 594 C CA . PHE A 1 76 ? -34.844 7.051 6.977 1 91.12 76 PHE A CA 1
ATOM 595 C C . PHE A 1 76 ? -34.656 7.965 8.18 1 91.12 76 PHE A C 1
ATOM 597 O O . PHE A 1 76 ? -33.719 8.758 8.203 1 91.12 76 PHE A O 1
ATOM 604 N N . TYR A 1 77 ? -35.438 7.828 9.203 1 91.25 77 TYR A N 1
ATOM 605 C CA . TYR A 1 77 ? -35.344 8.688 10.375 1 91.25 77 TYR A CA 1
ATOM 606 C C . TYR A 1 77 ? -34.031 8.445 11.125 1 91.25 77 TYR A C 1
ATOM 608 O O . TYR A 1 77 ? -33.406 9.391 11.617 1 91.25 77 TYR A O 1
ATOM 616 N N . LEU A 1 78 ? -33.688 7.234 11.188 1 87.19 78 LEU A N 1
ATOM 617 C CA . LEU A 1 78 ? -32.438 6.922 11.852 1 87.19 78 LEU A CA 1
ATOM 618 C C . LEU A 1 78 ? -31.25 7.516 11.094 1 87.19 78 LEU A C 1
ATOM 620 O O . LEU A 1 78 ? -30.297 8.016 11.703 1 87.19 78 LEU A O 1
ATOM 624 N N . SER A 1 79 ? -31.297 7.434 9.812 1 91.31 79 SER A N 1
ATOM 625 C CA . SER A 1 79 ? -30.234 8.008 8.984 1 91.31 79 SER A CA 1
ATOM 626 C C . SER A 1 79 ? -30.156 9.523 9.164 1 91.31 79 SER A C 1
ATOM 628 O O . SER A 1 79 ? -29.078 10.094 9.203 1 91.31 79 SER A O 1
ATOM 630 N N . ILE A 1 80 ? -31.281 10.156 9.305 1 93.38 80 ILE A N 1
ATOM 631 C CA . ILE A 1 80 ? -31.312 11.602 9.492 1 93.38 80 ILE A CA 1
ATOM 632 C C . ILE A 1 80 ? -30.719 11.961 10.852 1 93.38 80 ILE A C 1
ATOM 634 O O . ILE A 1 80 ? -29.984 12.938 10.977 1 93.38 80 ILE A O 1
ATOM 638 N N . CYS A 1 81 ? -31.047 11.141 11.805 1 92.56 81 CYS A N 1
ATOM 639 C CA . CYS A 1 81 ? -30.484 11.359 13.133 1 92.56 81 CYS A CA 1
ATOM 640 C C . CYS A 1 81 ? -28.969 11.25 13.102 1 92.56 81 CYS A C 1
ATOM 642 O O . CYS A 1 81 ? -28.266 12.094 13.672 1 92.56 81 CYS A O 1
ATOM 644 N N . TYR A 1 82 ? -28.516 10.25 12.391 1 91.88 82 TYR A N 1
ATOM 645 C CA . TYR A 1 82 ? -27.078 10.055 12.25 1 91.88 82 TYR A CA 1
ATOM 646 C C . TYR A 1 82 ? -26.453 11.219 11.5 1 91.88 82 TYR A C 1
ATOM 648 O O . TYR A 1 82 ? -25.344 11.648 11.828 1 91.88 82 TYR A O 1
ATOM 656 N N . ALA A 1 83 ? -27.141 11.703 10.523 1 94.5 83 ALA A N 1
ATOM 657 C CA . ALA A 1 83 ? -26.625 12.812 9.727 1 94.5 83 ALA A CA 1
ATOM 658 C C . ALA A 1 83 ? -26.5 14.078 10.562 1 94.5 83 ALA A C 1
ATOM 660 O O . ALA A 1 83 ? -25.5 14.797 10.484 1 94.5 83 ALA A O 1
ATOM 661 N N . LEU A 1 84 ? -27.484 14.266 11.375 1 94.69 84 LEU A N 1
ATOM 662 C CA . LEU A 1 84 ? -27.453 15.43 12.25 1 94.69 84 LEU A CA 1
ATOM 663 C C . LEU A 1 84 ? -26.328 15.32 13.273 1 94.69 84 LEU A C 1
ATOM 665 O O . LEU A 1 84 ? -25.641 16.312 13.555 1 94.69 84 LEU A O 1
ATOM 669 N N . LEU A 1 85 ? -26.188 14.141 13.766 1 93.31 85 LEU A N 1
ATOM 670 C CA . LEU A 1 85 ? -25.094 13.906 14.695 1 93.31 85 LEU A CA 1
ATOM 671 C C . LEU A 1 85 ? -23.734 14.117 14.016 1 93.31 85 LEU A C 1
ATOM 673 O O . LEU A 1 85 ? -22.859 14.781 14.562 1 93.31 85 LEU A O 1
ATOM 677 N N . GLY A 1 86 ? -23.594 13.555 12.859 1 94.38 86 GLY A N 1
ATOM 678 C CA . GLY A 1 86 ? -22.359 13.719 12.109 1 94.38 86 GLY A CA 1
ATOM 679 C C . GLY A 1 86 ? -22.047 15.164 11.781 1 94.38 86 GLY A C 1
ATOM 680 O O . GLY A 1 86 ? -20.922 15.617 11.961 1 94.38 86 GLY A O 1
ATOM 681 N N . LEU A 1 87 ? -23.031 15.906 11.32 1 95 87 LEU A N 1
ATOM 682 C CA . LEU A 1 87 ? -22.844 17.312 10.984 1 95 87 LEU A CA 1
ATOM 683 C C . LEU A 1 87 ? -22.578 18.141 12.234 1 95 87 LEU A C 1
ATOM 685 O O . LEU A 1 87 ? -21.781 19.078 12.203 1 95 87 LEU A O 1
ATOM 689 N N . GLY A 1 88 ? -23.281 17.766 13.281 1 95.19 88 GLY A N 1
ATOM 690 C CA . GLY A 1 88 ? -23.031 18.438 14.539 1 95.19 88 GLY A CA 1
ATOM 691 C C . GLY A 1 88 ? -21.609 18.25 15.039 1 95.19 88 GLY A C 1
ATOM 692 O O . GLY A 1 88 ? -20.953 19.219 15.445 1 95.19 88 GLY A O 1
ATOM 693 N N . LEU A 1 89 ? -21.172 17.062 14.992 1 94.44 89 LEU A N 1
ATOM 694 C CA . LEU A 1 89 ? -19.797 16.781 15.406 1 94.44 89 LEU A CA 1
ATOM 695 C C . LEU A 1 89 ? -18.797 17.438 14.461 1 94.44 89 LEU A C 1
ATOM 697 O O . LEU A 1 89 ? -17.75 17.922 14.906 1 94.44 89 LEU A O 1
ATOM 701 N N . CYS A 1 90 ? -19.094 17.391 13.188 1 94.44 90 CYS A N 1
ATOM 702 C CA . CYS A 1 90 ? -18.25 18.047 12.203 1 94.44 90 CYS A CA 1
ATOM 703 C C . CYS A 1 90 ? -18.094 19.531 12.531 1 94.44 90 CYS A C 1
ATOM 705 O O . CYS A 1 90 ? -16.969 20.062 12.547 1 94.44 90 CYS A O 1
ATOM 707 N N . SER A 1 91 ? -19.172 20.188 12.852 1 93.44 91 SER A N 1
ATOM 708 C CA . SER A 1 91 ? -19.156 21.625 13.18 1 93.44 91 SER A CA 1
ATOM 709 C C . SER A 1 91 ? -18.406 21.875 14.477 1 93.44 91 SER A C 1
ATOM 711 O O . SER A 1 91 ? -17.625 22.828 14.57 1 93.44 91 SER A O 1
ATOM 713 N N . GLN A 1 92 ? -18.625 20.984 15.398 1 93.94 92 GLN A N 1
ATOM 714 C CA . GLN A 1 92 ? -17.953 21.141 16.688 1 93.94 92 GLN A CA 1
ATOM 715 C C . GLN A 1 92 ? -16.438 20.969 16.531 1 93.94 92 GLN A C 1
ATOM 717 O O . GLN A 1 92 ? -15.664 21.766 17.062 1 93.94 92 GLN A O 1
ATOM 722 N N . PHE A 1 93 ? -16.078 19.953 15.828 1 93.5 93 PHE A N 1
ATOM 723 C CA . PHE A 1 93 ? -14.648 19.688 15.641 1 93.5 93 PHE A CA 1
ATOM 724 C C . PHE A 1 93 ? -14.008 20.766 14.773 1 93.5 93 PHE A C 1
ATOM 726 O O . PHE A 1 93 ? -12.867 21.156 15.008 1 93.5 93 PHE A O 1
ATOM 733 N N . ASN A 1 94 ? -14.734 21.141 13.773 1 91 94 ASN A N 1
ATOM 734 C CA . ASN A 1 94 ? -14.242 22.219 12.93 1 91 94 ASN A CA 1
ATOM 735 C C . ASN A 1 94 ? -14 23.5 13.742 1 91 94 ASN A C 1
ATOM 737 O O . ASN A 1 94 ? -12.992 24.172 13.547 1 91 94 ASN A O 1
ATOM 741 N N . GLY A 1 95 ? -14.844 23.797 14.617 1 90 95 GLY A N 1
ATOM 742 C CA . GLY A 1 95 ? -14.711 24.969 15.461 1 90 95 GLY A CA 1
ATOM 743 C C . GLY A 1 95 ? -13.539 24.875 16.422 1 90 95 GLY A C 1
ATOM 744 O O . GLY A 1 95 ? -12.922 25.891 16.75 1 90 95 GLY A O 1
ATOM 745 N N . LYS A 1 96 ? -13.242 23.688 16.844 1 91.12 96 LYS A N 1
ATOM 746 C CA . LYS A 1 96 ? -12.148 23.5 17.781 1 91.12 96 LYS A CA 1
ATOM 747 C C . LYS A 1 96 ? -10.82 23.312 17.062 1 91.12 96 LYS A C 1
ATOM 749 O O . LYS A 1 96 ? -9.781 23.125 17.703 1 91.12 96 LYS A O 1
ATOM 754 N N . GLY A 1 97 ? -10.883 23.172 15.773 1 86.75 97 GLY A N 1
ATOM 755 C CA . GLY A 1 97 ? -9.656 23.109 14.992 1 86.75 97 GLY A CA 1
ATOM 756 C C . GLY A 1 97 ? -9.203 21.703 14.695 1 86.75 97 GLY A C 1
ATOM 757 O O . GLY A 1 97 ? -8.062 21.484 14.273 1 86.75 97 GLY A O 1
ATOM 758 N N . TYR A 1 98 ? -10.047 20.719 15 1 88.88 98 TYR A N 1
ATOM 759 C CA . TYR A 1 98 ? -9.734 19.328 14.656 1 88.88 98 TYR A CA 1
ATOM 760 C C . TYR A 1 98 ? -10.141 19.016 13.219 1 88.88 98 TYR A C 1
ATOM 762 O O . TYR A 1 98 ? -11.234 18.5 12.977 1 88.88 98 TYR A O 1
ATOM 770 N N . VAL A 1 99 ? -9.273 19.219 12.328 1 87.06 99 VAL A N 1
ATOM 771 C CA . VAL A 1 99 ? -9.57 19.172 10.898 1 87.06 99 VAL A CA 1
ATOM 772 C C . VAL A 1 99 ? -9.797 17.734 10.453 1 87.06 99 VAL A C 1
ATOM 774 O O . VAL A 1 99 ? -10.742 17.453 9.711 1 87.06 99 VAL A O 1
ATOM 777 N N . ILE A 1 100 ? -8.992 16.812 10.969 1 89.12 100 ILE A N 1
ATOM 778 C CA . ILE A 1 100 ? -9.047 15.43 10.5 1 89.12 100 ILE A CA 1
ATOM 779 C C . ILE A 1 100 ? -10.336 14.773 10.984 1 89.12 100 ILE A C 1
ATOM 781 O O . ILE A 1 100 ? -11.109 14.234 10.188 1 89.12 100 ILE A O 1
ATOM 785 N N . PRO A 1 101 ? -10.664 14.898 12.305 1 92.38 101 PRO A N 1
ATOM 786 C CA . PRO A 1 101 ? -11.938 14.328 12.758 1 92.38 101 PRO A CA 1
ATOM 787 C C . PRO A 1 101 ? -13.148 15 12.109 1 92.38 101 PRO A C 1
ATOM 789 O O . PRO A 1 101 ? -14.148 14.344 11.836 1 92.38 101 PRO A O 1
ATOM 792 N N . ALA A 1 102 ? -13.078 16.297 11.898 1 93.44 102 ALA A N 1
ATOM 793 C CA . ALA A 1 102 ? -14.164 17 11.234 1 93.44 102 ALA A CA 1
ATOM 794 C C . ALA A 1 102 ? -14.398 16.453 9.828 1 93.44 102 ALA A C 1
ATOM 796 O O . ALA A 1 102 ? -15.539 16.234 9.422 1 93.44 102 ALA A O 1
ATOM 797 N N . GLY A 1 103 ? -13.359 16.219 9.117 1 92.5 103 GLY A N 1
ATOM 798 C CA . GLY A 1 103 ? -13.461 15.664 7.781 1 92.5 103 GLY A CA 1
ATOM 799 C C . GLY A 1 103 ? -14.055 14.266 7.766 1 92.5 103 GLY A C 1
ATOM 800 O O . GLY A 1 103 ? -14.828 13.922 6.875 1 92.5 103 GLY A O 1
ATOM 801 N N . ILE A 1 104 ? -13.688 13.492 8.742 1 93.75 104 ILE A N 1
ATOM 802 C CA . ILE A 1 104 ? -14.18 12.125 8.836 1 93.75 104 ILE A CA 1
ATOM 803 C C . ILE A 1 104 ? -15.688 12.141 9.109 1 93.75 104 ILE A C 1
ATOM 805 O O . ILE A 1 104 ? -16.438 11.359 8.523 1 93.75 104 ILE A O 1
ATOM 809 N N . CYS A 1 105 ? -16.109 13.047 9.953 1 94.94 105 CYS A N 1
ATOM 810 C CA . CYS A 1 105 ? -17.531 13.156 10.281 1 94.94 105 CYS A CA 1
ATOM 811 C C . CYS A 1 105 ? -18.328 13.609 9.062 1 94.94 105 CYS A C 1
ATOM 813 O O . CYS A 1 105 ? -19.422 13.094 8.812 1 94.94 105 CYS A O 1
ATOM 815 N N . ALA A 1 106 ? -17.812 14.586 8.367 1 95.12 106 ALA A N 1
ATOM 816 C CA . ALA A 1 106 ? -18.469 15.031 7.141 1 95.12 106 ALA A CA 1
ATOM 817 C C . ALA A 1 106 ? -18.562 13.891 6.129 1 95.12 106 ALA A C 1
ATOM 819 O O . ALA A 1 106 ? -19.594 13.711 5.484 1 95.12 106 ALA A O 1
ATOM 820 N N . THR A 1 107 ? -17.484 13.148 6.016 1 95 107 THR A N 1
ATOM 821 C CA . THR A 1 107 ? -17.453 12.016 5.102 1 95 107 THR A CA 1
ATOM 822 C C . THR A 1 107 ? -18.469 10.953 5.531 1 95 107 THR A C 1
ATOM 824 O O . THR A 1 107 ? -19.109 10.32 4.691 1 95 107 THR A O 1
ATOM 827 N N . PHE A 1 108 ? -18.562 10.773 6.82 1 94.62 108 PHE A N 1
ATOM 828 C CA . PHE A 1 108 ? -19.547 9.859 7.391 1 94.62 108 PHE A CA 1
ATOM 829 C C . PHE A 1 108 ? -20.953 10.203 6.914 1 94.62 108 PHE A C 1
ATOM 831 O O . PHE A 1 108 ? -21.719 9.32 6.508 1 94.62 108 PHE A O 1
ATOM 838 N N . VAL A 1 109 ? -21.312 11.461 6.859 1 94.69 109 VAL A N 1
ATOM 839 C CA . VAL A 1 109 ? -22.625 11.93 6.449 1 94.69 109 VAL A CA 1
ATOM 840 C C . VAL A 1 109 ? -22.828 11.656 4.957 1 94.69 109 VAL A C 1
ATOM 842 O O . VAL A 1 109 ? -23.906 11.227 4.539 1 94.69 109 VAL A O 1
ATOM 845 N N . ILE A 1 110 ? -21.812 11.875 4.184 1 94 110 ILE A N 1
ATOM 846 C CA . ILE A 1 110 ? -21.891 11.617 2.752 1 94 110 ILE A CA 1
ATOM 847 C C . ILE A 1 110 ? -22.156 10.133 2.506 1 94 110 ILE A C 1
ATOM 849 O O . ILE A 1 110 ? -23.016 9.781 1.7 1 94 110 ILE A O 1
ATOM 853 N N . CYS A 1 111 ? -21.516 9.273 3.258 1 92 111 CYS A N 1
ATOM 854 C CA . CYS A 1 111 ? -21.625 7.832 3.078 1 92 111 CYS A CA 1
ATOM 855 C C . CYS A 1 111 ? -22.969 7.324 3.59 1 92 111 CYS A C 1
ATOM 857 O O . CYS A 1 111 ? -23.422 6.242 3.205 1 92 111 CYS A O 1
ATOM 859 N N . LEU A 1 112 ? -23.609 8.094 4.387 1 91.94 112 LEU A N 1
ATOM 860 C CA . LEU A 1 112 ? -24.906 7.75 4.961 1 91.94 112 LEU A CA 1
ATOM 861 C C . LEU A 1 112 ? -26.047 8.109 4 1 91.94 112 LEU A C 1
ATOM 863 O O . LEU A 1 112 ? -27.141 7.578 4.113 1 91.94 112 LEU A O 1
ATOM 867 N N . THR A 1 113 ? -25.797 8.938 3.059 1 91.5 113 THR A N 1
ATOM 868 C CA . THR A 1 113 ? -26.812 9.523 2.188 1 91.5 113 THR A CA 1
ATOM 869 C C . THR A 1 113 ? -27.531 8.438 1.387 1 91.5 113 THR A C 1
ATOM 871 O O . THR A 1 113 ? -28.766 8.438 1.297 1 91.5 113 THR A O 1
ATOM 874 N N . PRO A 1 114 ? -26.766 7.445 0.834 1 89.31 114 PRO A N 1
ATOM 875 C CA . PRO A 1 114 ? -27.484 6.402 0.1 1 89.31 114 PRO A CA 1
ATOM 876 C C . PRO A 1 114 ? -28.469 5.625 0.984 1 89.31 114 PRO A C 1
ATOM 878 O O . PRO A 1 114 ? -29.531 5.23 0.529 1 89.31 114 PRO A O 1
ATOM 881 N N . LEU A 1 115 ? -28.109 5.422 2.16 1 86.62 115 LEU A N 1
ATOM 882 C CA . LEU A 1 115 ? -28.969 4.703 3.09 1 86.62 115 LEU A CA 1
ATOM 883 C C . LEU A 1 115 ? -30.234 5.508 3.398 1 86.62 115 LEU A C 1
ATOM 885 O O . LEU A 1 115 ? -31.328 4.949 3.492 1 86.62 115 LEU A O 1
ATOM 889 N N . ALA A 1 116 ? -30.109 6.781 3.574 1 90.31 116 ALA A N 1
ATOM 890 C CA . ALA A 1 116 ? -31.25 7.66 3.82 1 90.31 116 ALA A CA 1
ATOM 891 C C . ALA A 1 116 ? -32.219 7.66 2.633 1 90.31 116 ALA A C 1
ATOM 893 O O . ALA A 1 116 ? -33.438 7.602 2.809 1 90.31 116 ALA A O 1
ATOM 894 N N . ILE A 1 117 ? -31.672 7.719 1.479 1 89.69 117 ILE A N 1
ATOM 895 C CA . ILE A 1 117 ? -32.5 7.742 0.272 1 89.69 117 ILE A CA 1
ATOM 896 C C . ILE A 1 117 ? -33.156 6.387 0.078 1 89.69 117 ILE A C 1
ATOM 898 O O . ILE A 1 117 ? -34.312 6.316 -0.33 1 89.69 117 ILE A O 1
ATOM 902 N N . TYR A 1 118 ? -32.406 5.328 0.359 1 87.19 118 TYR A N 1
ATOM 903 C CA . TYR A 1 118 ? -33 3.988 0.318 1 87.19 118 TYR A CA 1
ATOM 904 C C . TYR A 1 118 ? -34.188 3.875 1.267 1 87.19 118 TYR A C 1
ATOM 906 O O . TYR A 1 118 ? -35.25 3.387 0.882 1 87.19 118 TYR A O 1
ATOM 914 N N . GLY A 1 119 ? -34 4.336 2.416 1 86.62 119 GLY A N 1
ATOM 915 C CA . GLY A 1 119 ? -35.094 4.32 3.385 1 86.62 119 GLY A CA 1
ATOM 916 C C . GLY A 1 119 ? -36.281 5.145 2.951 1 86.62 119 GLY A C 1
ATOM 917 O O . GLY A 1 119 ? -37.438 4.727 3.135 1 86.62 119 GLY A O 1
ATOM 918 N N . LEU A 1 120 ? -36 6.258 2.398 1 88.12 120 LEU A N 1
ATOM 919 C CA . LEU A 1 120 ? -37.062 7.133 1.918 1 88.12 120 LEU A CA 1
ATOM 920 C C . LEU A 1 120 ? -37.844 6.469 0.789 1 88.12 120 LEU A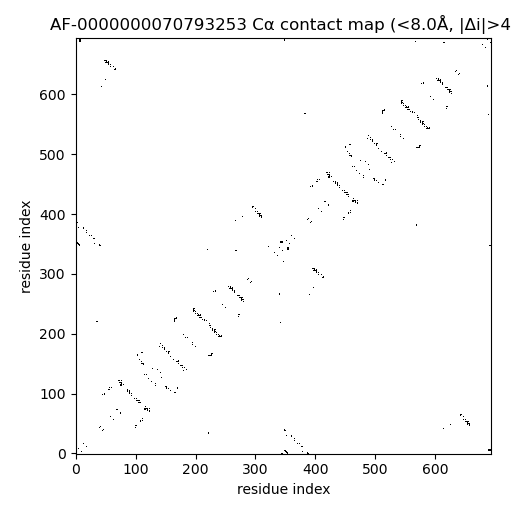 C 1
ATOM 922 O O . LEU A 1 120 ? -39.062 6.492 0.783 1 88.12 120 LEU A O 1
ATOM 926 N N . GLN A 1 121 ? -37.156 5.863 -0.121 1 87.69 121 GLN A N 1
ATOM 927 C CA . GLN A 1 121 ? -37.781 5.203 -1.249 1 87.69 121 GLN A CA 1
ATOM 928 C C . GLN A 1 121 ? -38.594 3.996 -0.788 1 87.69 121 GLN A C 1
ATOM 930 O O . GLN A 1 121 ? -39.688 3.752 -1.286 1 87.69 121 GLN A O 1
ATOM 935 N N . LYS A 1 122 ? -38.062 3.217 0.055 1 85.38 122 LYS A N 1
ATOM 936 C CA . LYS A 1 122 ? -38.781 2.059 0.585 1 85.38 122 LYS A CA 1
ATOM 937 C C . LYS A 1 122 ? -40 2.486 1.401 1 85.38 122 LYS A C 1
ATOM 939 O O . LYS A 1 122 ? -41.062 1.866 1.314 1 85.38 122 LYS A O 1
ATOM 944 N N . GLY A 1 123 ? -39.812 3.49 2.174 1 86.5 123 GLY A N 1
ATOM 945 C CA . GLY A 1 123 ? -40.938 3.998 2.969 1 86.5 123 GLY A CA 1
ATOM 946 C C . GLY A 1 123 ? -42.062 4.551 2.127 1 86.5 123 GLY A C 1
ATOM 947 O O . GLY A 1 123 ? -43.25 4.367 2.457 1 86.5 123 GLY A O 1
ATOM 948 N N . MET A 1 124 ? -41.719 5.211 1.032 1 88.62 124 MET A N 1
ATOM 949 C CA . MET A 1 124 ? -42.688 5.793 0.132 1 88.62 124 MET A CA 1
ATOM 950 C C . MET A 1 124 ? -43.312 4.727 -0.775 1 88.62 124 MET A C 1
ATOM 952 O O . MET A 1 124 ? -44.312 4.973 -1.444 1 88.62 124 MET A O 1
ATOM 956 N N . GLY A 1 125 ? -42.625 3.551 -0.797 1 80.75 125 GLY A N 1
ATOM 957 C CA . GLY A 1 125 ? -43.125 2.457 -1.624 1 80.75 125 GLY A CA 1
ATOM 958 C C . GLY A 1 125 ? -42.625 2.518 -3.053 1 80.75 125 GLY A C 1
ATOM 959 O O . GLY A 1 125 ? -43.188 1.908 -3.951 1 80.75 125 GLY A O 1
ATOM 960 N N . TRP A 1 126 ? -41.594 3.336 -3.256 1 76.38 126 TRP A N 1
ATOM 961 C CA . TRP A 1 126 ? -41.062 3.525 -4.602 1 76.38 126 TRP A CA 1
ATOM 962 C C . TRP A 1 126 ? -40.062 2.447 -4.941 1 76.38 126 TRP A C 1
ATOM 964 O O . TRP A 1 126 ? -39.594 2.35 -6.082 1 76.38 126 TRP A O 1
ATOM 974 N N . TRP A 1 127 ? -39.781 1.56 -3.916 1 75.69 127 TRP A N 1
ATOM 975 C CA . TRP A 1 127 ? -38.719 0.554 -4.109 1 75.69 127 TRP A CA 1
ATOM 976 C C . TRP A 1 127 ? -39.25 -0.611 -4.945 1 75.69 127 TRP A C 1
ATOM 978 O O . TRP A 1 127 ? -40.219 -1.268 -4.57 1 75.69 127 TRP A O 1
ATOM 988 N N . PRO A 1 128 ? -38.75 -0.705 -6.133 1 71.38 128 PRO A N 1
ATOM 989 C CA . PRO A 1 128 ? -39.375 -1.553 -7.145 1 71.38 128 PRO A CA 1
ATOM 990 C C . PRO A 1 128 ? -39.25 -3.041 -6.836 1 71.38 128 PRO A C 1
ATOM 992 O O . PRO A 1 128 ? -40.031 -3.848 -7.305 1 71.38 128 PRO A O 1
ATOM 995 N N . ASP A 1 129 ? -38.094 -3.443 -6.117 1 68.81 129 ASP A N 1
ATOM 996 C CA . ASP A 1 129 ? -37.875 -4.879 -5.992 1 68.81 129 ASP A CA 1
ATOM 997 C C . ASP A 1 129 ? -37.5 -5.25 -4.559 1 68.81 129 ASP A C 1
ATOM 999 O O . ASP A 1 129 ? -37.625 -4.438 -3.643 1 68.81 129 ASP A O 1
ATOM 1003 N N . ASP A 1 130 ? -37.188 -6.543 -4.352 1 70.12 130 ASP A N 1
ATOM 1004 C CA . ASP A 1 130 ? -36.875 -7.074 -3.029 1 70.12 130 ASP A CA 1
ATOM 1005 C C . ASP A 1 130 ? -35.375 -6.945 -2.721 1 70.12 130 ASP A C 1
ATOM 1007 O O . ASP A 1 130 ? -34.875 -7.625 -1.834 1 70.12 130 ASP A O 1
ATOM 1011 N N . SER A 1 131 ? -34.812 -6.016 -3.539 1 70.94 131 SER A N 1
ATOM 1012 C CA . SER A 1 131 ? -33.375 -5.859 -3.271 1 70.94 131 SER A CA 1
ATOM 1013 C C . SER A 1 131 ? -33.156 -5.09 -1.975 1 70.94 131 SER A C 1
ATOM 1015 O O . SER A 1 131 ? -33.969 -4.25 -1.589 1 70.94 131 SER A O 1
ATOM 1017 N N . VAL A 1 132 ? -32.125 -5.574 -1.28 1 70.25 132 VAL A N 1
ATOM 1018 C CA . VAL A 1 132 ? -31.797 -4.961 0.002 1 70.25 132 VAL A CA 1
ATOM 1019 C C . VAL A 1 132 ? -30.562 -4.062 -0.155 1 70.25 132 VAL A C 1
ATOM 1021 O O . VAL A 1 132 ? -29.906 -4.082 -1.195 1 70.25 132 VAL A O 1
ATOM 1024 N N . TYR A 1 133 ? -30.344 -3.182 0.682 1 70.62 133 TYR A N 1
ATOM 1025 C CA . TYR A 1 133 ? -29.281 -2.186 0.659 1 70.62 133 TYR A CA 1
ATOM 1026 C C . TYR A 1 133 ? -27.922 -2.846 0.455 1 70.62 133 TYR A C 1
ATOM 1028 O O . TYR A 1 133 ? -27.047 -2.287 -0.211 1 70.62 133 TYR A O 1
ATOM 1036 N N . HIS A 1 134 ? -27.766 -3.963 0.916 1 64.44 134 HIS A N 1
ATOM 1037 C CA . HIS A 1 134 ? -26.516 -4.688 0.79 1 64.44 134 HIS A CA 1
ATOM 1038 C C . HIS A 1 134 ? -26.172 -4.957 -0.673 1 64.44 134 HIS A C 1
ATOM 1040 O O . HIS A 1 134 ? -25 -4.988 -1.048 1 64.44 134 HIS A O 1
ATOM 1046 N N . ASP A 1 135 ? -27.25 -5.016 -1.505 1 63.88 135 ASP A N 1
ATOM 1047 C CA . ASP A 1 135 ? -27.094 -5.328 -2.922 1 63.88 135 ASP A CA 1
ATOM 1048 C C . ASP A 1 135 ? -26.547 -4.125 -3.693 1 63.88 135 ASP A C 1
ATOM 1050 O O . ASP A 1 135 ? -26.062 -4.266 -4.816 1 63.88 135 ASP A O 1
ATOM 1054 N N . TYR A 1 136 ? -26.656 -3.035 -3.012 1 66.81 136 TYR A N 1
ATOM 1055 C CA . TYR A 1 136 ? -26.203 -1.784 -3.602 1 66.81 136 TYR A CA 1
ATOM 1056 C C . TYR A 1 136 ? -24.719 -1.853 -3.936 1 66.81 136 TYR A C 1
ATOM 1058 O O . TYR A 1 136 ? -24.281 -1.326 -4.961 1 66.81 136 TYR A O 1
ATOM 1066 N N . HIS A 1 137 ? -24.016 -2.6 -3.195 1 57.34 137 HIS A N 1
ATOM 1067 C CA . HIS A 1 137 ? -22.562 -2.633 -3.346 1 57.34 137 HIS A CA 1
ATOM 1068 C C . HIS A 1 137 ? -22.125 -3.844 -4.16 1 57.34 137 HIS A C 1
ATOM 1070 O O . HIS A 1 137 ? -20.938 -3.975 -4.496 1 57.34 137 HIS A O 1
ATOM 1076 N N . VAL A 1 138 ? -23.172 -4.691 -4.523 1 58.22 138 VAL A N 1
ATOM 1077 C CA . VAL A 1 138 ? -22.828 -5.953 -5.164 1 58.22 138 VAL A CA 1
ATOM 1078 C C . VAL A 1 138 ? -23.438 -6.012 -6.562 1 58.22 138 VAL A C 1
ATOM 1080 O O . VAL A 1 138 ? -22.781 -6.441 -7.516 1 58.22 138 VAL A O 1
ATOM 1083 N N . TYR A 1 139 ? -24.734 -5.477 -6.637 1 58.81 139 TYR A N 1
ATOM 1084 C CA . TYR A 1 139 ? -25.469 -5.633 -7.891 1 58.81 139 TYR A CA 1
ATOM 1085 C C . TYR A 1 139 ? -25.688 -4.281 -8.562 1 58.81 139 TYR A C 1
ATOM 1087 O O . TYR A 1 139 ? -25.734 -3.248 -7.895 1 58.81 139 TYR A O 1
ATOM 1095 N N . ILE A 1 140 ? -25.719 -4.262 -9.844 1 64.38 140 ILE A N 1
ATOM 1096 C CA . ILE A 1 140 ? -25.969 -3.07 -10.648 1 64.38 140 ILE A CA 1
ATOM 1097 C C . ILE A 1 140 ? -27.438 -2.982 -11 1 64.38 140 ILE A C 1
ATOM 1099 O O . ILE A 1 140 ? -28 -3.914 -11.586 1 64.38 140 ILE A O 1
ATOM 1103 N N . LYS A 1 141 ? -28.078 -2.125 -10.43 1 67.06 141 LYS A N 1
ATOM 1104 C CA . LYS A 1 141 ? -29.469 -1.887 -10.781 1 67.06 141 LYS A CA 1
ATOM 1105 C C . LYS A 1 141 ? -29.719 -0.408 -11.062 1 67.06 141 LYS A C 1
ATOM 1107 O O . LYS A 1 141 ? -29 0.457 -10.562 1 67.06 141 LYS A O 1
ATOM 1112 N N . TRP A 1 142 ? -30.703 -0.059 -11.844 1 65.56 142 TRP A N 1
ATOM 1113 C CA . TRP A 1 142 ? -30.969 1.291 -12.328 1 65.56 142 TRP A CA 1
ATOM 1114 C C . TRP A 1 142 ? -31.469 2.184 -11.195 1 65.56 142 TRP A C 1
ATOM 1116 O O . TRP A 1 142 ? -31.188 3.381 -11.164 1 65.56 142 TRP A O 1
ATOM 1126 N N . HIS A 1 143 ? -32.125 1.556 -10.258 1 68.94 143 HIS A N 1
ATOM 1127 C CA . HIS A 1 143 ? -32.781 2.393 -9.258 1 68.94 143 HIS A CA 1
ATOM 1128 C C . HIS A 1 143 ? -31.781 2.912 -8.234 1 68.94 143 HIS A C 1
ATOM 1130 O O . HIS A 1 143 ? -32.094 3.773 -7.414 1 68.94 143 HIS A O 1
ATOM 1136 N N . TRP A 1 144 ? -30.547 2.43 -8.469 1 76.25 144 TRP A N 1
ATOM 1137 C CA . TRP A 1 144 ? -29.484 2.904 -7.59 1 76.25 144 TRP A CA 1
ATOM 1138 C C . TRP A 1 144 ? -29.109 4.344 -7.922 1 76.25 144 TRP A C 1
ATOM 1140 O O . TRP A 1 144 ? -28.453 5.02 -7.125 1 76.25 144 TRP A O 1
ATOM 1150 N N . ILE A 1 145 ? -29.594 4.914 -9.008 1 78.25 145 ILE A N 1
ATOM 1151 C CA . ILE A 1 145 ? -29.156 6.195 -9.539 1 78.25 145 ILE A CA 1
ATOM 1152 C C . ILE A 1 145 ? -29.578 7.32 -8.602 1 78.25 145 ILE A C 1
ATOM 1154 O O . ILE A 1 145 ? -28.859 8.305 -8.43 1 78.25 145 ILE A O 1
ATOM 1158 N N . PHE A 1 146 ? -30.672 7.121 -7.938 1 80.06 146 PHE A N 1
ATOM 1159 C CA . PHE A 1 146 ? -31.141 8.164 -7.035 1 80.06 146 PHE A CA 1
ATOM 1160 C C . PHE A 1 146 ? -30.25 8.266 -5.809 1 80.06 146 PHE A C 1
ATOM 1162 O O . PHE A 1 146 ? -29.969 9.367 -5.328 1 80.06 146 PHE A O 1
ATOM 1169 N N . MET A 1 147 ? -29.859 7.125 -5.363 1 86.56 147 MET A N 1
ATOM 1170 C CA . MET A 1 147 ? -28.938 7.105 -4.223 1 86.56 147 MET A CA 1
ATOM 1171 C C . MET A 1 147 ? -27.594 7.715 -4.59 1 86.56 147 MET A C 1
ATOM 1173 O O . MET A 1 147 ? -27 8.438 -3.793 1 86.56 147 MET A O 1
ATOM 1177 N N . GLU A 1 148 ? -27.188 7.523 -5.766 1 87.81 148 GLU A N 1
ATOM 1178 C CA . GLU A 1 148 ? -25.891 8.039 -6.223 1 87.81 148 GLU A CA 1
ATOM 1179 C C . GLU A 1 148 ? -25.953 9.555 -6.445 1 87.81 148 GLU A C 1
ATOM 1181 O O . GLU A 1 148 ? -25.062 10.281 -6.039 1 87.81 148 GLU A O 1
ATOM 1186 N N . LEU A 1 149 ? -27.078 9.969 -7.078 1 88.12 149 LEU A N 1
ATOM 1187 C CA . LEU A 1 149 ? -27.234 11.391 -7.328 1 88.12 149 LEU A CA 1
ATOM 1188 C C . LEU A 1 149 ? -27.359 12.164 -6.02 1 88.12 149 LEU A C 1
ATOM 1190 O O . LEU A 1 149 ? -26.812 13.258 -5.887 1 88.12 149 LEU A O 1
ATOM 1194 N N . GLY A 1 150 ? -28.078 11.555 -5.145 1 91.06 150 GLY A N 1
ATOM 1195 C CA . GLY A 1 150 ? -28.188 12.188 -3.84 1 91.06 150 GLY A CA 1
ATOM 1196 C C . GLY A 1 150 ? -26.859 12.305 -3.121 1 91.06 150 GLY A C 1
ATOM 1197 O O . GLY A 1 150 ? -26.562 13.336 -2.51 1 91.06 150 GLY A O 1
ATOM 1198 N N . THR A 1 151 ? -26.094 11.219 -3.162 1 91.94 151 THR A N 1
ATOM 1199 C CA . THR A 1 151 ? -24.781 11.211 -2.537 1 91.94 151 THR A CA 1
ATOM 1200 C C . THR A 1 151 ? -23.875 12.266 -3.168 1 91.94 151 THR A C 1
ATOM 1202 O O . THR A 1 151 ? -23.156 12.977 -2.461 1 91.94 151 THR A O 1
ATOM 1205 N N . LEU A 1 152 ? -23.906 12.438 -4.469 1 91.5 152 LEU A N 1
ATOM 1206 C CA . LEU A 1 152 ? -23.094 13.422 -5.168 1 91.5 152 LEU A CA 1
ATOM 1207 C C . LEU A 1 152 ? -23.516 14.836 -4.801 1 91.5 152 LEU A C 1
ATOM 1209 O O . LEU A 1 152 ? -22.656 15.719 -4.629 1 91.5 152 LEU A O 1
ATOM 1213 N N . MET A 1 153 ? -24.797 15.008 -4.648 1 92.88 153 MET A N 1
ATOM 1214 C CA . MET A 1 153 ? -25.297 16.328 -4.273 1 92.88 153 MET A CA 1
ATOM 1215 C C . MET A 1 153 ? -24.828 16.703 -2.873 1 92.88 153 MET A C 1
ATOM 1217 O O . MET A 1 153 ? -24.25 17.781 -2.674 1 92.88 153 MET A O 1
ATOM 1221 N N . VAL A 1 154 ? -25.094 15.82 -1.954 1 93.62 154 VAL A N 1
ATOM 1222 C CA . VAL A 1 154 ? -24.703 16.078 -0.573 1 93.62 154 VAL A CA 1
ATOM 1223 C C . VAL A 1 154 ? -23.188 16.203 -0.482 1 93.62 154 VAL A C 1
ATOM 1225 O O . VAL A 1 154 ? -22.672 17.078 0.211 1 93.62 154 VAL A O 1
ATOM 1228 N N . GLY A 1 155 ? -22.484 15.312 -1.156 1 93.5 155 GLY A N 1
ATOM 1229 C CA . GLY A 1 155 ? -21.031 15.352 -1.168 1 93.5 155 GLY A CA 1
ATOM 1230 C C . GLY A 1 155 ? -20.484 16.656 -1.724 1 93.5 155 GLY A C 1
ATOM 1231 O O . GLY A 1 155 ? -19.562 17.25 -1.145 1 93.5 155 GLY A O 1
ATOM 1232 N N . THR A 1 156 ? -21.031 17.156 -2.803 1 91.19 156 THR A N 1
ATOM 1233 C CA . THR A 1 156 ? -20.562 18.391 -3.432 1 91.19 156 THR A CA 1
ATOM 1234 C C . THR A 1 156 ? -20.875 19.594 -2.551 1 91.19 156 THR A C 1
ATOM 1236 O O . THR A 1 156 ? -20.062 20.5 -2.41 1 91.19 156 THR A O 1
ATOM 1239 N N . ILE A 1 157 ? -22.031 19.578 -1.936 1 92.94 157 ILE A N 1
ATOM 1240 C CA . ILE A 1 157 ? -22.438 20.672 -1.064 1 92.94 157 ILE A CA 1
ATOM 1241 C C . ILE A 1 157 ? -21.516 20.75 0.147 1 92.94 157 ILE A C 1
ATOM 1243 O O . ILE A 1 157 ? -20.984 21.812 0.469 1 92.94 157 ILE A O 1
ATOM 1247 N N . LEU A 1 158 ? -21.328 19.594 0.741 1 92.69 158 LEU A N 1
ATOM 1248 C CA . LEU A 1 158 ? -20.484 19.562 1.926 1 92.69 158 LEU A CA 1
ATOM 1249 C C . LEU A 1 158 ? -19.031 19.875 1.563 1 92.69 158 LEU A C 1
ATOM 1251 O O . LEU A 1 158 ? -18.328 20.531 2.326 1 92.69 158 LEU A O 1
ATOM 1255 N N . ALA A 1 159 ? -18.578 19.391 0.447 1 88.75 159 ALA A N 1
ATOM 1256 C CA . ALA A 1 159 ? -17.219 19.688 -0.005 1 88.75 159 ALA A CA 1
ATOM 1257 C C . ALA A 1 159 ? -17.031 21.188 -0.268 1 88.75 159 ALA A C 1
ATOM 1259 O O . ALA A 1 159 ? -15.953 21.734 -0.055 1 88.75 159 ALA A O 1
ATOM 1260 N N . TRP A 1 160 ? -18.109 21.828 -0.713 1 88.5 160 TRP A N 1
ATOM 1261 C CA . TRP A 1 160 ? -18.078 23.266 -0.972 1 88.5 160 TRP A CA 1
ATOM 1262 C C . TRP A 1 160 ? -18.062 24.047 0.334 1 88.5 160 TRP A C 1
ATOM 1264 O O . TRP A 1 160 ? -17.375 25.062 0.451 1 88.5 160 TRP A O 1
ATOM 1274 N N . ILE A 1 161 ? -18.688 23.5 1.341 1 90.5 161 ILE A N 1
ATOM 1275 C CA . ILE A 1 161 ? -18.828 24.203 2.611 1 90.5 161 ILE A CA 1
ATOM 1276 C C . ILE A 1 161 ? -17.578 24.016 3.451 1 90.5 161 ILE A C 1
ATOM 1278 O O . ILE A 1 161 ? -16.984 24.984 3.943 1 90.5 161 ILE A O 1
ATOM 1282 N N . TYR A 1 162 ? -17.031 22.844 3.615 1 88.62 162 TYR A N 1
ATOM 1283 C CA . TYR A 1 162 ? -15.961 22.562 4.555 1 88.62 162 TYR A CA 1
ATOM 1284 C C . TYR A 1 162 ? -14.633 22.391 3.828 1 88.62 162 TYR A C 1
ATOM 1286 O O . TYR A 1 162 ? -13.57 22.641 4.395 1 88.62 162 TYR A O 1
ATOM 1294 N N . ARG A 1 163 ? -14.508 21.969 2.711 1 87 163 ARG A N 1
ATOM 1295 C CA . ARG A 1 163 ? -13.344 21.859 1.837 1 87 163 ARG A CA 1
ATOM 1296 C C . ARG A 1 163 ? -12.289 20.938 2.443 1 87 163 ARG A C 1
ATOM 1298 O O . ARG A 1 163 ? -11.102 21.281 2.482 1 87 163 ARG A O 1
ATOM 1305 N N . TYR A 1 164 ? -12.727 19.766 2.93 1 88.06 164 TYR A N 1
ATOM 1306 C CA . TYR A 1 164 ? -11.797 18.75 3.408 1 88.06 164 TYR A CA 1
ATOM 1307 C C . TYR A 1 164 ? -11.477 17.75 2.312 1 88.06 164 TYR A C 1
ATOM 1309 O O . TYR A 1 164 ? -12.383 17.25 1.635 1 88.06 164 TYR A O 1
ATOM 1317 N N . PRO A 1 165 ? -10.219 17.406 2.168 1 86.38 165 PRO A N 1
ATOM 1318 C CA . PRO A 1 165 ? -9.82 16.5 1.092 1 86.38 165 PRO A CA 1
ATOM 1319 C C . PRO A 1 165 ? -10.406 15.102 1.252 1 86.38 165 PRO A C 1
ATOM 1321 O O . PRO A 1 165 ? -10.703 14.438 0.256 1 86.38 165 PRO A O 1
ATOM 1324 N N . PHE A 1 166 ? -10.641 14.586 2.365 1 87.81 166 PHE A N 1
ATOM 1325 C CA . PHE A 1 166 ? -11.102 13.227 2.617 1 87.81 166 PHE A CA 1
ATOM 1326 C C . PHE A 1 166 ? -12.516 13.031 2.084 1 87.81 166 PHE A C 1
ATOM 1328 O O . PHE A 1 166 ? -12.914 11.906 1.761 1 87.81 166 PHE A O 1
ATOM 1335 N N . MET A 1 167 ? -13.289 14.094 1.937 1 91.44 167 MET A N 1
ATOM 1336 C CA . MET A 1 167 ? -14.68 14.039 1.479 1 91.44 167 MET A CA 1
ATOM 1337 C C . MET A 1 167 ? -14.75 13.664 0.004 1 91.44 167 MET A C 1
ATOM 1339 O O . MET A 1 167 ? -15.797 13.234 -0.482 1 91.44 167 MET A O 1
ATOM 1343 N N . ILE A 1 168 ? -13.625 13.766 -0.648 1 90.44 168 ILE A N 1
ATOM 1344 C CA . ILE A 1 168 ? -13.586 13.5 -2.082 1 90.44 168 ILE A CA 1
ATOM 1345 C C . ILE A 1 168 ? -13.625 11.992 -2.328 1 90.44 168 ILE A C 1
ATOM 1347 O O . ILE A 1 168 ? -14.055 11.539 -3.393 1 90.44 168 ILE A O 1
ATOM 1351 N N . MET A 1 169 ? -13.281 11.242 -1.312 1 91.06 169 MET A N 1
ATOM 1352 C CA . MET A 1 169 ? -13.188 9.789 -1.456 1 91.06 169 MET A CA 1
ATOM 1353 C C . MET A 1 169 ? -14.547 9.188 -1.802 1 91.06 169 MET A C 1
ATOM 1355 O O . MET A 1 169 ? -14.695 8.531 -2.832 1 91.06 169 MET A O 1
ATOM 1359 N N . PRO A 1 170 ? -15.547 9.438 -1.011 1 91.69 170 PRO A N 1
ATOM 1360 C CA . PRO A 1 170 ? -16.844 8.859 -1.349 1 91.69 170 PRO A CA 1
ATOM 1361 C C . PRO A 1 170 ? -17.438 9.438 -2.631 1 91.69 170 PRO A C 1
ATOM 1363 O O . PRO A 1 170 ? -18.188 8.758 -3.332 1 91.69 170 PRO A O 1
ATOM 1366 N N . ILE A 1 171 ? -17.109 10.641 -2.963 1 90.25 171 ILE A N 1
ATOM 1367 C CA . ILE A 1 171 ? -17.578 11.25 -4.203 1 90.25 171 ILE A CA 1
ATOM 1368 C C . ILE A 1 171 ? -17 10.492 -5.398 1 90.25 171 ILE A C 1
ATOM 1370 O O . ILE A 1 171 ? -17.719 10.133 -6.328 1 90.25 171 ILE A O 1
ATOM 1374 N N . ALA A 1 172 ? -15.719 10.227 -5.254 1 90.06 172 ALA A N 1
ATOM 1375 C CA . ALA A 1 172 ? -15.047 9.508 -6.332 1 90.06 172 ALA A CA 1
ATOM 1376 C C . ALA A 1 172 ? -15.617 8.102 -6.496 1 90.06 172 ALA A C 1
ATOM 1378 O O . ALA A 1 172 ? -15.867 7.652 -7.617 1 90.06 172 ALA A O 1
ATOM 1379 N N . VAL A 1 173 ? -15.898 7.453 -5.461 1 88.81 173 VAL A N 1
ATOM 1380 C CA . VAL A 1 173 ? -16.422 6.09 -5.496 1 88.81 173 VAL A CA 1
ATOM 1381 C C . VAL A 1 173 ? -17.844 6.094 -6.055 1 88.81 173 VAL A C 1
ATOM 1383 O O . VAL A 1 173 ? -18.203 5.23 -6.859 1 88.81 173 VAL A O 1
ATOM 1386 N N . THR A 1 174 ? -18.578 7.039 -5.645 1 89.75 174 THR A N 1
ATOM 1387 C CA . THR A 1 174 ? -19.969 7.137 -6.094 1 89.75 174 THR A CA 1
ATOM 1388 C C . THR A 1 174 ? -20.031 7.422 -7.59 1 89.75 174 THR A C 1
ATOM 1390 O O . THR A 1 174 ? -20.891 6.887 -8.289 1 89.75 174 THR A O 1
ATOM 1393 N N . LEU A 1 175 ? -19.141 8.227 -8.016 1 86.44 175 LEU A N 1
ATOM 1394 C CA . LEU A 1 175 ? -19.078 8.5 -9.445 1 86.44 175 LEU A CA 1
ATOM 1395 C C . LEU A 1 175 ? -18.766 7.238 -10.234 1 86.44 175 LEU A C 1
ATOM 1397 O O . LEU A 1 175 ? -19.312 7.016 -11.312 1 86.44 175 LEU A O 1
ATOM 1401 N N . TRP A 1 176 ? -17.906 6.461 -9.688 1 87 176 TRP A N 1
ATOM 1402 C CA . TRP A 1 176 ? -17.578 5.191 -10.328 1 87 176 TRP A CA 1
ATOM 1403 C C . TRP A 1 176 ? -18.797 4.266 -10.352 1 87 176 TRP A C 1
ATOM 1405 O O . TRP A 1 176 ? -19.094 3.658 -11.383 1 87 176 TRP A O 1
ATOM 1415 N N . TYR A 1 177 ? -19.516 4.184 -9.266 1 83.56 177 TYR A N 1
ATOM 1416 C CA . TYR A 1 177 ? -20.734 3.383 -9.203 1 83.56 177 TYR A CA 1
ATOM 1417 C C . TYR A 1 177 ? -21.75 3.852 -10.234 1 83.56 177 TYR A C 1
ATOM 1419 O O . TYR A 1 177 ? -22.359 3.037 -10.938 1 83.56 177 TYR A O 1
ATOM 1427 N N . MET A 1 178 ? -21.891 5.105 -10.266 1 82.88 178 MET A N 1
ATOM 1428 C CA . MET A 1 178 ? -22.859 5.699 -11.18 1 82.88 178 MET A CA 1
ATOM 1429 C C . MET A 1 178 ? -22.5 5.387 -12.633 1 82.88 178 MET A C 1
ATOM 1431 O O . MET A 1 178 ? -23.391 5.078 -13.438 1 82.88 178 MET A O 1
ATOM 1435 N N . SER A 1 179 ? -21.266 5.43 -12.938 1 81.62 179 SER A N 1
ATOM 1436 C CA . SER A 1 179 ? -20.828 5.141 -14.305 1 81.62 179 SER A CA 1
ATOM 1437 C C . SER A 1 179 ? -21.156 3.703 -14.695 1 81.62 179 SER A C 1
ATOM 1439 O O . SER A 1 179 ? -21.578 3.438 -15.82 1 81.62 179 SER A O 1
ATOM 1441 N N . MET A 1 180 ? -21.031 2.775 -13.766 1 80.44 180 MET A N 1
ATOM 1442 C CA . MET A 1 180 ? -21.328 1.367 -14.023 1 80.44 180 MET A CA 1
ATOM 1443 C C . MET A 1 180 ? -22.828 1.14 -14.172 1 80.44 180 MET A C 1
ATOM 1445 O O . MET A 1 180 ? -23.266 0.372 -15.031 1 80.44 180 MET A O 1
ATOM 1449 N N . ASP A 1 181 ? -23.516 1.821 -13.336 1 78.5 181 ASP A N 1
ATOM 1450 C CA . ASP A 1 181 ? -24.969 1.659 -13.383 1 78.5 181 ASP A CA 1
ATOM 1451 C C . ASP A 1 181 ? -25.547 2.246 -14.672 1 78.5 181 ASP A C 1
ATOM 1453 O O . ASP A 1 181 ? -26.453 1.661 -15.273 1 78.5 181 ASP A O 1
ATOM 1457 N N . ILE A 1 182 ? -25.094 3.336 -15.008 1 76.19 182 ILE A N 1
ATOM 1458 C CA . ILE A 1 182 ? -25.562 3.977 -16.234 1 76.19 182 ILE A CA 1
ATOM 1459 C C . ILE A 1 182 ? -25.203 3.104 -17.438 1 76.19 182 ILE A C 1
ATOM 1461 O O . ILE A 1 182 ? -26.016 2.939 -18.359 1 76.19 182 ILE A O 1
ATOM 1465 N N . ALA A 1 183 ? -24.062 2.514 -17.438 1 75.69 183 ALA A N 1
ATOM 1466 C CA . ALA A 1 183 ? -23.641 1.635 -18.531 1 75.69 183 ALA A CA 1
ATOM 1467 C C . ALA A 1 183 ? -24.531 0.394 -18.609 1 75.69 183 ALA A C 1
ATOM 1469 O O . ALA A 1 183 ? -24.859 -0.079 -19.688 1 75.69 183 ALA A O 1
ATOM 1470 N N . ALA A 1 184 ? -24.828 -0.119 -17.453 1 75.19 184 ALA A N 1
ATOM 1471 C CA . ALA A 1 184 ? -25.688 -1.3 -17.406 1 75.19 184 ALA A CA 1
ATOM 1472 C C . ALA A 1 184 ? -27.094 -0.982 -17.922 1 75.19 184 ALA A C 1
ATOM 1474 O O . ALA A 1 184 ? -27.734 -1.824 -18.562 1 75.19 184 ALA A O 1
ATOM 1475 N N . MET A 1 185 ? -27.578 0.179 -17.656 1 72.69 185 MET A N 1
ATOM 1476 C CA . MET A 1 185 ? -28.891 0.614 -18.125 1 72.69 185 MET A CA 1
ATOM 1477 C C . MET A 1 185 ? -28.922 0.757 -19.641 1 72.69 185 MET A C 1
ATOM 1479 O O . MET A 1 185 ? -29.906 0.391 -20.281 1 72.69 185 MET A O 1
ATOM 1483 N N . LEU A 1 186 ? -27.797 1.247 -20.062 1 69.12 186 LEU A N 1
ATOM 1484 C CA . LEU A 1 186 ? -27.719 1.499 -21.5 1 69.12 186 LEU A CA 1
ATOM 1485 C C . LEU A 1 186 ? -27.5 0.201 -22.266 1 69.12 186 LEU A C 1
ATOM 1487 O O . LEU A 1 186 ? -27.906 0.087 -23.422 1 69.12 186 LEU A O 1
ATOM 1491 N N . GLY A 1 187 ? -26.703 -0.766 -21.719 1 64.19 187 GLY A N 1
ATOM 1492 C CA . GLY A 1 187 ? -26.406 -2.02 -22.391 1 64.19 187 GLY A CA 1
ATOM 1493 C C . GLY A 1 187 ? -27.562 -3.008 -22.344 1 64.19 187 GLY A C 1
ATOM 1494 O O . GLY A 1 187 ? -27.438 -4.141 -22.812 1 64.19 187 GLY A O 1
ATOM 1495 N N . ASP A 1 188 ? -28.828 -2.6 -22.141 1 56.69 188 ASP A N 1
ATOM 1496 C CA . ASP A 1 188 ? -30.078 -3.352 -22.203 1 56.69 188 ASP A CA 1
ATOM 1497 C C . ASP A 1 188 ? -29.969 -4.633 -21.375 1 56.69 188 ASP A C 1
ATOM 1499 O O . ASP A 1 188 ? -30.359 -5.707 -21.828 1 56.69 188 ASP A O 1
ATOM 1503 N N . GLY A 1 189 ? -29.484 -4.629 -20.172 1 56.69 189 GLY A N 1
ATOM 1504 C CA . GLY A 1 189 ? -29.562 -5.766 -19.266 1 56.69 189 GLY A CA 1
ATOM 1505 C C . GLY A 1 189 ? -28.375 -6.711 -19.391 1 56.69 189 GLY A C 1
ATOM 1506 O O . GLY A 1 189 ? -28.141 -7.543 -18.516 1 56.69 189 GLY A O 1
ATOM 1507 N N . GLN A 1 190 ? -27.828 -6.93 -20.625 1 55.44 190 GLN A N 1
ATOM 1508 C CA . GLN A 1 190 ? -26.719 -7.867 -20.812 1 55.44 190 GLN A CA 1
ATOM 1509 C C . GLN A 1 190 ? -25.391 -7.23 -20.438 1 55.44 190 GLN A C 1
ATOM 1511 O O . GLN A 1 190 ? -24.703 -6.664 -21.281 1 55.44 190 GLN A O 1
ATOM 1516 N N . PHE A 1 191 ? -25.328 -6.805 -19.219 1 61.28 191 PHE A N 1
ATOM 1517 C CA . PHE A 1 191 ? -24.141 -6.141 -18.703 1 61.28 191 PHE A CA 1
ATOM 1518 C C . PHE A 1 191 ? -22.969 -7.121 -18.594 1 61.28 191 PHE A C 1
ATOM 1520 O O . PHE A 1 191 ? -22.828 -7.809 -17.578 1 61.28 191 PHE A O 1
ATOM 1527 N N . ASP A 1 192 ? -22.344 -7.418 -19.797 1 69.12 192 ASP A N 1
ATOM 1528 C CA . ASP A 1 192 ? -21.234 -8.336 -19.969 1 69.12 192 ASP A CA 1
ATOM 1529 C C . ASP A 1 192 ? -19.969 -7.793 -19.312 1 69.12 192 ASP A C 1
ATOM 1531 O O . ASP A 1 192 ? -19.875 -6.594 -19.031 1 69.12 192 ASP A O 1
ATOM 1535 N N . PHE A 1 193 ? -19.188 -8.523 -18.812 1 76.75 193 PHE A N 1
ATOM 1536 C CA . PHE A 1 193 ? -17.906 -8.266 -18.156 1 76.75 193 PHE A CA 1
ATOM 1537 C C . PHE A 1 193 ? -17.047 -7.34 -19 1 76.75 193 PHE A C 1
ATOM 1539 O O . PHE A 1 193 ? -16.391 -6.445 -18.469 1 76.75 193 PHE A O 1
ATOM 1546 N N . GLU A 1 194 ? -17.234 -7.418 -20.281 1 77.94 194 GLU A N 1
ATOM 1547 C CA . GLU A 1 194 ? -16.422 -6.617 -21.188 1 77.94 194 GLU A CA 1
ATOM 1548 C C . GLU A 1 194 ? -16.891 -5.164 -21.219 1 77.94 194 GLU A C 1
ATOM 1550 O O . GLU A 1 194 ? -16.062 -4.242 -21.25 1 77.94 194 GLU A O 1
ATOM 1555 N N . LEU A 1 195 ? -18.156 -5.055 -21.219 1 78.94 195 LEU A N 1
ATOM 1556 C CA . LEU A 1 195 ? -18.703 -3.699 -21.203 1 78.94 195 LEU A CA 1
ATOM 1557 C C . LEU A 1 195 ? -18.359 -2.994 -19.891 1 78.94 195 LEU A C 1
ATOM 1559 O O . LEU A 1 195 ? -18 -1.814 -19.891 1 78.94 195 LEU A O 1
ATOM 1563 N N . ARG A 1 196 ? -18.422 -3.639 -18.828 1 81 196 ARG A N 1
ATOM 1564 C CA . ARG A 1 196 ? -18.094 -3.078 -17.516 1 81 196 ARG A CA 1
ATOM 1565 C C . ARG A 1 196 ? -16.625 -2.643 -17.469 1 81 196 ARG A C 1
ATOM 1567 O O . ARG A 1 196 ? -16.312 -1.59 -16.922 1 81 196 ARG A O 1
ATOM 1574 N N . ALA A 1 197 ? -15.836 -3.447 -18.016 1 85.31 197 ALA A N 1
ATOM 1575 C CA . ALA A 1 197 ? -14.414 -3.143 -18.047 1 85.31 197 ALA A CA 1
ATOM 1576 C C . ALA A 1 197 ? -14.125 -1.91 -18.891 1 85.31 197 ALA A C 1
ATOM 1578 O O . ALA A 1 197 ? -13.312 -1.062 -18.516 1 85.31 197 ALA A O 1
ATOM 1579 N N . MET A 1 198 ? -14.844 -1.815 -20.016 1 87.19 198 MET A N 1
ATOM 1580 C CA . MET A 1 198 ? -14.633 -0.69 -20.922 1 87.19 198 MET A CA 1
ATOM 1581 C C . MET A 1 198 ? -15.125 0.611 -20.281 1 87.19 198 MET A C 1
ATOM 1583 O O . MET A 1 198 ? -14.445 1.636 -20.359 1 87.19 198 MET A O 1
ATOM 1587 N N . VAL A 1 199 ? -16.266 0.536 -19.719 1 86.5 199 VAL A N 1
ATOM 1588 C CA . VAL A 1 199 ? -16.828 1.72 -19.062 1 86.5 199 VAL A CA 1
ATOM 1589 C C . VAL A 1 199 ? -15.914 2.168 -17.922 1 86.5 199 VAL A C 1
ATOM 1591 O O . VAL A 1 199 ? -15.656 3.361 -17.766 1 86.5 199 VAL A O 1
ATOM 1594 N N . SER A 1 200 ? -15.453 1.228 -17.156 1 88.75 200 SER A N 1
ATOM 1595 C CA . SER A 1 200 ? -14.547 1.55 -16.062 1 88.75 200 SER A CA 1
ATOM 1596 C C . SER A 1 200 ? -13.258 2.168 -16.578 1 88.75 200 SER A C 1
ATOM 1598 O O . SER A 1 200 ? -12.719 3.094 -15.969 1 88.75 200 SER A O 1
ATOM 1600 N N . MET A 1 201 ? -12.789 1.716 -17.641 1 92.31 201 MET A N 1
ATOM 1601 C CA . MET A 1 201 ? -11.555 2.227 -18.219 1 92.31 201 MET A CA 1
ATOM 1602 C C . MET A 1 201 ? -11.703 3.689 -18.625 1 92.31 201 MET A C 1
ATOM 1604 O O . MET A 1 201 ? -10.883 4.527 -18.25 1 92.31 201 MET A O 1
ATOM 1608 N N . TYR A 1 202 ? -12.742 3.977 -19.344 1 91.38 202 TYR A N 1
ATOM 1609 C CA . TYR A 1 202 ? -12.945 5.34 -19.828 1 91.38 202 TYR A CA 1
ATOM 1610 C C . TYR A 1 202 ? -13.281 6.273 -18.672 1 91.38 202 TYR A C 1
ATOM 1612 O O . TYR A 1 202 ? -12.82 7.418 -18.641 1 91.38 202 TYR A O 1
ATOM 1620 N N . PHE A 1 203 ? -14.078 5.812 -17.797 1 90.81 203 PHE A N 1
ATOM 1621 C CA . PHE A 1 203 ? -14.383 6.613 -16.609 1 90.81 203 PHE A CA 1
ATOM 1622 C C . PHE A 1 203 ? -13.117 6.883 -15.805 1 90.81 203 PHE A C 1
ATOM 1624 O O . PHE A 1 203 ? -12.906 8 -15.32 1 90.81 203 PHE A O 1
ATOM 1631 N N . GLY A 1 204 ? -12.367 5.836 -15.625 1 93.38 204 GLY A N 1
ATOM 1632 C CA . GLY A 1 204 ? -11.102 6.008 -14.914 1 93.38 204 GLY A CA 1
ATOM 1633 C C . GLY A 1 204 ? -10.195 7.039 -15.562 1 93.38 204 GLY A C 1
ATOM 1634 O O . GLY A 1 204 ? -9.594 7.863 -14.875 1 93.38 204 GLY A O 1
ATOM 1635 N N . LEU A 1 205 ? -10.133 7.02 -16.844 1 94.19 205 LEU A N 1
ATOM 1636 C CA . LEU A 1 205 ? -9.305 7.973 -17.578 1 94.19 205 LEU A CA 1
ATOM 1637 C C . LEU A 1 205 ? -9.797 9.398 -17.359 1 94.19 205 LEU A C 1
ATOM 1639 O O . LEU A 1 205 ? -9 10.305 -17.109 1 94.19 205 LEU A O 1
ATOM 1643 N N . ILE A 1 206 ? -11.094 9.555 -17.422 1 93.19 206 ILE A N 1
ATOM 1644 C CA . ILE A 1 206 ? -11.695 10.867 -17.234 1 93.19 206 ILE A CA 1
ATOM 1645 C C . ILE A 1 206 ? -11.422 11.359 -15.82 1 93.19 206 ILE A C 1
ATOM 1647 O O . ILE A 1 206 ? -11.078 12.531 -15.617 1 93.19 206 ILE A O 1
ATOM 1651 N N . THR A 1 207 ? -11.57 10.453 -14.906 1 93.19 207 THR A N 1
ATOM 1652 C CA . THR A 1 207 ? -11.328 10.812 -13.516 1 93.19 207 THR A CA 1
ATOM 1653 C C . THR A 1 207 ? -9.867 11.211 -13.305 1 93.19 207 THR A C 1
ATOM 1655 O O . THR A 1 207 ? -9.578 12.141 -12.555 1 93.19 207 THR A O 1
ATOM 1658 N N . ILE A 1 208 ? -8.938 10.555 -13.922 1 94.94 208 ILE A N 1
ATOM 1659 C CA . ILE A 1 208 ? -7.52 10.875 -13.828 1 94.94 208 ILE A CA 1
ATOM 1660 C C . ILE A 1 208 ? -7.266 12.266 -14.398 1 94.94 208 ILE A C 1
ATOM 1662 O O . ILE A 1 208 ? -6.52 13.062 -13.812 1 94.94 208 ILE A O 1
ATOM 1666 N N . LEU A 1 209 ? -7.91 12.586 -15.484 1 93.69 209 LEU A N 1
ATOM 1667 C CA . LEU A 1 209 ? -7.746 13.891 -16.109 1 93.69 209 LEU A CA 1
ATOM 1668 C C . LEU A 1 209 ? -8.32 14.992 -15.211 1 93.69 209 LEU A C 1
ATOM 1670 O O . LEU A 1 209 ? -7.727 16.062 -15.086 1 93.69 209 LEU A O 1
ATOM 1674 N N . ILE A 1 210 ? -9.445 14.672 -14.57 1 91.56 210 ILE A N 1
ATOM 1675 C CA . ILE A 1 210 ? -10.023 15.625 -13.633 1 91.56 210 ILE A CA 1
ATOM 1676 C C . ILE A 1 210 ? -9.094 15.812 -12.438 1 91.56 210 ILE A C 1
ATOM 1678 O O . ILE A 1 210 ? -8.883 16.938 -11.969 1 91.56 210 ILE A O 1
ATOM 1682 N N . ALA A 1 211 ? -8.609 14.672 -11.977 1 92.38 211 ALA A N 1
ATOM 1683 C CA . ALA A 1 211 ? -7.656 14.75 -10.875 1 92.38 211 ALA A CA 1
ATOM 1684 C C . ALA A 1 211 ? -6.457 15.625 -11.242 1 92.38 211 ALA A C 1
ATOM 1686 O O . ALA A 1 211 ? -5.988 16.422 -10.43 1 92.38 211 ALA A O 1
ATOM 1687 N N . PHE A 1 212 ? -6.004 15.484 -12.445 1 90.19 212 PHE A N 1
ATOM 1688 C CA . PHE A 1 212 ? -4.883 16.281 -12.93 1 90.19 212 PHE A CA 1
ATOM 1689 C C . PHE A 1 212 ? -5.238 17.766 -12.961 1 90.19 212 PHE A C 1
ATOM 1691 O O . PHE A 1 212 ? -4.445 18.609 -12.539 1 90.19 212 PHE A O 1
ATOM 1698 N N . TRP A 1 213 ? -6.379 18 -13.414 1 89.38 213 TRP A N 1
ATOM 1699 C CA . TRP A 1 213 ? -6.859 19.375 -13.461 1 89.38 213 TRP A CA 1
ATOM 1700 C C . TRP A 1 213 ? -6.965 19.969 -12.055 1 89.38 213 TRP A C 1
ATOM 1702 O O . TRP A 1 213 ? -6.52 21.094 -11.805 1 89.38 213 TRP A O 1
ATOM 1712 N N . VAL A 1 214 ? -7.469 19.234 -11.148 1 86.56 214 VAL A N 1
ATOM 1713 C CA . VAL A 1 214 ? -7.609 19.672 -9.766 1 86.56 214 VAL A CA 1
ATOM 1714 C C . VAL A 1 214 ? -6.23 19.844 -9.133 1 86.56 214 VAL A C 1
ATOM 1716 O O . VAL A 1 214 ? -6.004 20.781 -8.367 1 86.56 214 VAL A O 1
ATOM 1719 N N . ASP A 1 215 ? -5.391 18.938 -9.438 1 86.5 215 ASP A N 1
ATOM 1720 C CA . ASP A 1 215 ? -4.031 18.984 -8.906 1 86.5 215 ASP A CA 1
ATOM 1721 C C . ASP A 1 215 ? -3.307 20.25 -9.344 1 86.5 215 ASP A C 1
ATOM 1723 O O . ASP A 1 215 ? -2.625 20.891 -8.539 1 86.5 215 ASP A O 1
ATOM 1727 N N . VAL A 1 216 ? -3.439 20.672 -10.547 1 81.75 216 VAL A N 1
ATOM 1728 C CA . VAL A 1 216 ? -2.77 21.844 -11.102 1 81.75 216 VAL A CA 1
ATOM 1729 C C . VAL A 1 216 ? -3.395 23.125 -10.523 1 81.75 216 VAL A C 1
ATOM 1731 O O . VAL A 1 216 ? -2.688 24.078 -10.211 1 81.75 216 VAL A O 1
ATOM 1734 N N . ARG A 1 217 ? -4.633 23.062 -10.258 1 80.94 217 ARG A N 1
ATOM 1735 C CA . ARG A 1 217 ? -5.336 24.25 -9.781 1 80.94 217 ARG A CA 1
ATOM 1736 C C . ARG A 1 217 ? -5.133 24.453 -8.281 1 80.94 217 ARG A C 1
ATOM 1738 O O . ARG A 1 217 ? -5.105 25.578 -7.789 1 80.94 217 ARG A O 1
ATOM 1745 N N . SER A 1 218 ? -5.043 23.359 -7.531 1 73.12 218 SER A N 1
ATOM 1746 C CA . SER A 1 218 ? -4.93 23.438 -6.078 1 73.12 218 SER A CA 1
ATOM 1747 C C . SER A 1 218 ? -3.488 23.234 -5.625 1 73.12 218 SER A C 1
ATOM 1749 O O . SER A 1 218 ? -3.244 22.641 -4.566 1 73.12 218 SER A O 1
ATOM 1751 N N . SER A 1 219 ? -2.523 23.641 -6.328 1 66.12 219 SER A N 1
ATOM 1752 C CA . SER A 1 219 ? -1.118 23.359 -6.051 1 66.12 219 SER A CA 1
ATOM 1753 C C . SER A 1 219 ? -0.677 23.984 -4.738 1 66.12 219 SER A C 1
ATOM 1755 O O . SER A 1 219 ? 0.203 23.469 -4.051 1 66.12 219 SER A O 1
ATOM 1757 N N . GLN A 1 220 ? -1.403 24.984 -4.34 1 62.34 220 GLN A N 1
ATOM 1758 C CA . GLN A 1 220 ? -0.955 25.688 -3.148 1 62.34 220 GLN A CA 1
ATOM 1759 C C . GLN A 1 220 ? -1.869 25.406 -1.959 1 62.34 220 GLN A C 1
ATOM 1761 O O . GLN A 1 220 ? -1.704 26 -0.888 1 62.34 220 GLN A O 1
ATOM 1766 N N . SER A 1 221 ? -2.844 24.469 -2.238 1 69.69 221 SER A N 1
ATOM 1767 C CA . SER A 1 221 ? -3.785 24.172 -1.167 1 69.69 221 SER A CA 1
ATOM 1768 C C . SER A 1 221 ? -3.678 22.703 -0.744 1 69.69 221 SER A C 1
ATOM 1770 O O . SER A 1 221 ? -2.641 22.062 -0.949 1 69.69 221 SER A O 1
ATOM 1772 N N . ALA A 1 222 ? -4.707 22.25 -0.021 1 73.19 222 ALA A N 1
ATOM 1773 C CA . ALA A 1 222 ? -4.738 20.859 0.439 1 73.19 222 ALA A CA 1
ATOM 1774 C C . ALA A 1 222 ? -4.824 19.891 -0.739 1 73.19 222 ALA A C 1
ATOM 1776 O O . ALA A 1 222 ? -5.168 20.297 -1.854 1 73.19 222 ALA A O 1
ATOM 1777 N N . ASP A 1 223 ? -4.32 18.75 -0.635 1 78.38 223 ASP A N 1
ATOM 1778 C CA . ASP A 1 223 ? -4.258 17.75 -1.705 1 78.38 223 ASP A CA 1
ATOM 1779 C C . ASP A 1 223 ? -5.633 17.141 -1.971 1 78.38 223 ASP A C 1
ATOM 1781 O O . ASP A 1 223 ? -5.918 16.031 -1.541 1 78.38 223 ASP A O 1
ATOM 1785 N N . TYR A 1 224 ? -6.484 17.797 -2.791 1 82.38 224 TYR A N 1
ATOM 1786 C CA . TYR A 1 224 ? -7.828 17.344 -3.135 1 82.38 224 TYR A CA 1
ATOM 1787 C C . TYR A 1 224 ? -7.789 16.281 -4.23 1 82.38 224 TYR A C 1
ATOM 1789 O O . TYR A 1 224 ? -8.773 15.586 -4.457 1 82.38 224 TYR A O 1
ATOM 1797 N N . ALA A 1 225 ? -6.637 16.219 -4.863 1 86.38 225 ALA A N 1
ATOM 1798 C CA . ALA A 1 225 ? -6.527 15.328 -6.016 1 86.38 225 ALA A CA 1
ATOM 1799 C C . ALA A 1 225 ? -6.125 13.922 -5.578 1 86.38 225 ALA A C 1
ATOM 1801 O O . ALA A 1 225 ? -6.223 12.977 -6.359 1 86.38 225 ALA A O 1
ATOM 1802 N N . PHE A 1 226 ? -5.777 13.703 -4.395 1 86.75 226 PHE A N 1
ATOM 1803 C CA . PHE A 1 226 ? -5.203 12.453 -3.9 1 86.75 226 PHE A CA 1
ATOM 1804 C C . PHE A 1 226 ? -6.156 11.289 -4.133 1 86.75 226 PHE A C 1
ATOM 1806 O O . PHE A 1 226 ? -5.805 10.312 -4.793 1 86.75 226 PHE A O 1
ATOM 1813 N N . TRP A 1 227 ? -7.352 11.43 -3.658 1 88.94 227 TRP A N 1
ATOM 1814 C CA . TRP A 1 227 ? -8.32 10.344 -3.729 1 88.94 227 TRP A CA 1
ATOM 1815 C C . TRP A 1 227 ? -8.844 10.164 -5.152 1 88.94 227 TRP A C 1
ATOM 1817 O O . TRP A 1 227 ? -9.188 9.055 -5.562 1 88.94 227 TRP A O 1
ATOM 1827 N N . LEU A 1 228 ? -8.875 11.242 -5.871 1 91.44 228 LEU A N 1
ATOM 1828 C CA . LEU A 1 228 ? -9.289 11.156 -7.27 1 91.44 228 LEU A CA 1
ATOM 1829 C C . LEU A 1 228 ? -8.281 10.344 -8.086 1 91.44 228 LEU A C 1
ATOM 1831 O O . LEU A 1 228 ? -8.672 9.516 -8.906 1 91.44 228 LEU A O 1
ATOM 1835 N N . TYR A 1 229 ? -7.012 10.547 -7.797 1 93 229 TYR A N 1
ATOM 1836 C CA . TYR A 1 229 ? -5.977 9.781 -8.484 1 93 229 TYR A CA 1
ATOM 1837 C C . TYR A 1 229 ? -6.07 8.297 -8.133 1 93 229 TYR A C 1
ATOM 1839 O O . TYR A 1 229 ? -5.973 7.441 -9.016 1 93 229 TYR A O 1
ATOM 1847 N N . ILE A 1 230 ? -6.281 8.008 -6.91 1 92.88 230 ILE A N 1
ATOM 1848 C CA . ILE A 1 230 ? -6.285 6.625 -6.457 1 92.88 230 ILE A CA 1
ATOM 1849 C C . ILE A 1 230 ? -7.434 5.867 -7.125 1 92.88 230 ILE A C 1
ATOM 1851 O O . ILE A 1 230 ? -7.215 4.828 -7.754 1 92.88 230 ILE A O 1
ATOM 1855 N N . PHE A 1 231 ? -8.602 6.402 -7.074 1 92.31 231 PHE A N 1
ATOM 1856 C CA . PHE A 1 231 ? -9.766 5.695 -7.602 1 92.31 231 PHE A CA 1
ATOM 1857 C C . PHE A 1 231 ? -9.805 5.785 -9.125 1 92.31 231 PHE A C 1
ATOM 1859 O O . PHE A 1 231 ? -10.25 4.848 -9.789 1 92.31 231 PHE A O 1
ATOM 1866 N N . GLY A 1 232 ? -9.352 6.902 -9.633 1 93.69 232 GLY A N 1
ATOM 1867 C CA . GLY A 1 232 ? -9.258 7.012 -11.078 1 93.69 232 GLY A CA 1
ATOM 1868 C C . GLY A 1 232 ? -8.297 6.004 -11.688 1 93.69 232 GLY A C 1
ATOM 1869 O O . GLY A 1 232 ? -8.633 5.328 -12.664 1 93.69 232 GLY A O 1
ATOM 1870 N N . VAL A 1 233 ? -7.117 5.871 -11.039 1 95.06 233 VAL A N 1
ATOM 1871 C CA . VAL A 1 233 ? -6.102 4.953 -11.547 1 95.06 233 VAL A CA 1
ATOM 1872 C C . VAL A 1 233 ? -6.57 3.512 -11.367 1 95.06 233 VAL A C 1
ATOM 1874 O O . VAL A 1 233 ? -6.395 2.68 -12.258 1 95.06 233 VAL A O 1
ATOM 1877 N N . MET A 1 234 ? -7.176 3.256 -10.258 1 94.25 234 MET A N 1
ATOM 1878 C CA . MET A 1 234 ? -7.672 1.906 -10.008 1 94.25 234 MET A CA 1
ATOM 1879 C C . MET A 1 234 ? -8.727 1.512 -11.039 1 94.25 234 MET A C 1
ATOM 1881 O O . MET A 1 234 ? -8.656 0.425 -11.609 1 94.25 234 MET A O 1
ATOM 1885 N N . ALA A 1 235 ? -9.648 2.41 -11.211 1 92.75 235 ALA A N 1
ATOM 1886 C CA . ALA A 1 235 ? -10.703 2.141 -12.18 1 92.75 235 ALA A CA 1
ATOM 1887 C C . ALA A 1 235 ? -10.133 1.967 -13.586 1 92.75 235 ALA A C 1
ATOM 1889 O O . ALA A 1 235 ? -10.508 1.04 -14.305 1 92.75 235 ALA A O 1
ATOM 1890 N N . PHE A 1 236 ? -9.219 2.836 -13.953 1 94.44 236 PHE A N 1
ATOM 1891 C CA . PHE A 1 236 ? -8.609 2.791 -15.281 1 94.44 236 PHE A CA 1
ATOM 1892 C C . PHE A 1 236 ? -7.797 1.513 -15.453 1 94.44 236 PHE A C 1
ATOM 1894 O O . PHE A 1 236 ? -7.953 0.803 -16.453 1 94.44 236 PHE A O 1
ATOM 1901 N N . TRP A 1 237 ? -6.98 1.198 -14.477 1 94.19 237 TRP A N 1
ATOM 1902 C CA . TRP A 1 237 ? -6.059 0.073 -14.578 1 94.19 237 TRP A CA 1
ATOM 1903 C C . TRP A 1 237 ? -6.812 -1.253 -14.547 1 94.19 237 TRP A C 1
ATOM 1905 O O . TRP A 1 237 ? -6.508 -2.168 -15.312 1 94.19 237 TRP A O 1
ATOM 1915 N N . PHE A 1 238 ? -7.777 -1.37 -13.664 1 90.56 238 PHE A N 1
ATOM 1916 C CA . PHE A 1 238 ? -8.555 -2.604 -13.609 1 90.56 238 PHE A CA 1
ATOM 1917 C C . PHE A 1 238 ? -9.391 -2.775 -14.867 1 90.56 238 PHE A C 1
ATOM 1919 O O . PHE A 1 238 ? -9.523 -3.889 -15.383 1 90.56 238 PHE A O 1
ATOM 1926 N N . GLY A 1 239 ? -9.953 -1.733 -15.344 1 89.81 239 GLY A N 1
ATOM 1927 C CA . GLY A 1 239 ? -10.688 -1.786 -16.594 1 89.81 239 GLY A CA 1
ATOM 1928 C C . GLY A 1 239 ? -9.82 -2.184 -17.781 1 89.81 239 GLY A C 1
ATOM 1929 O O . GLY A 1 239 ? -10.234 -2.986 -18.609 1 89.81 239 GLY A O 1
ATOM 1930 N N . LEU A 1 240 ? -8.625 -1.603 -17.828 1 90.75 240 LEU A N 1
ATOM 1931 C CA . LEU A 1 240 ? -7.688 -1.888 -18.906 1 90.75 240 LEU A CA 1
ATOM 1932 C C . LEU A 1 240 ? -7.195 -3.33 -18.844 1 90.75 240 LEU A C 1
ATOM 1934 O O . LEU A 1 240 ? -7.145 -4.027 -19.859 1 90.75 240 LEU A O 1
ATOM 1938 N N . SER A 1 241 ? -6.891 -3.877 -17.672 1 90.25 241 SER A N 1
ATOM 1939 C CA . SER A 1 241 ? -6.301 -5.199 -17.484 1 90.25 241 SER A CA 1
ATOM 1940 C C . SER A 1 241 ? -7.336 -6.301 -17.672 1 90.25 241 SER A C 1
ATOM 1942 O O . SER A 1 241 ? -6.984 -7.441 -17.984 1 90.25 241 SER A O 1
ATOM 1944 N N . CYS A 1 242 ? -8.547 -5.93 -17.5 1 87.12 242 CYS A N 1
ATOM 1945 C CA . CYS A 1 242 ? -9.594 -6.938 -17.641 1 87.12 242 CYS A CA 1
ATOM 1946 C C . CYS A 1 242 ? -10.07 -7.039 -19.078 1 87.12 242 CYS A C 1
ATOM 1948 O O . CYS A 1 242 ? -10.852 -7.922 -19.422 1 87.12 242 CYS A O 1
ATOM 1950 N N . GLN A 1 243 ? -9.531 -6.203 -19.938 1 83.88 243 GLN A N 1
ATOM 1951 C CA . GLN A 1 243 ? -9.875 -6.305 -21.359 1 83.88 243 GLN A CA 1
ATOM 1952 C C . GLN A 1 243 ? -9.156 -7.477 -22.016 1 83.88 243 GLN A C 1
ATOM 1954 O O . GLN A 1 243 ? -7.961 -7.691 -21.781 1 83.88 243 GLN A O 1
ATOM 1959 N N . SER A 1 244 ? -9.836 -8.461 -22.406 1 75.12 244 SER A N 1
ATOM 1960 C CA . SER A 1 244 ? -9.242 -9.641 -23.031 1 75.12 244 SER A CA 1
ATOM 1961 C C . SER A 1 244 ? -9.008 -9.406 -24.516 1 75.12 244 SER A C 1
ATOM 1963 O O . SER A 1 244 ? -9.891 -8.906 -25.219 1 75.12 244 SER A O 1
ATOM 1965 N N . SER A 1 245 ? -7.832 -9.172 -24.828 1 75.38 245 SER A N 1
ATOM 1966 C CA . SER A 1 245 ? -7.512 -9.141 -26.25 1 75.38 245 SER A CA 1
ATOM 1967 C C . SER A 1 245 ? -6.535 -10.258 -26.625 1 75.38 245 SER A C 1
ATOM 1969 O O . SER A 1 245 ? -5.641 -10.586 -25.844 1 75.38 245 SER A O 1
ATOM 1971 N N . ASP A 1 246 ? -6.852 -10.953 -27.594 1 75.88 246 ASP A N 1
ATOM 1972 C CA . ASP A 1 246 ? -5.996 -12.039 -28.047 1 75.88 246 ASP A CA 1
ATOM 1973 C C . ASP A 1 246 ? -4.844 -11.516 -28.906 1 75.88 246 ASP A C 1
ATOM 1975 O O . ASP A 1 246 ? -3.916 -12.258 -29.234 1 75.88 246 ASP A O 1
ATOM 1979 N N . SER A 1 247 ? -4.852 -10.219 -29.156 1 84.88 247 SER A N 1
ATOM 1980 C CA . SER A 1 247 ? -3.822 -9.688 -30.047 1 84.88 247 SER A CA 1
ATOM 1981 C C . SER A 1 247 ? -2.555 -9.336 -29.281 1 84.88 247 SER A C 1
ATOM 1983 O O . SER A 1 247 ? -2.621 -8.719 -28.203 1 84.88 247 SER A O 1
ATOM 1985 N N . GLU A 1 248 ? -1.438 -9.789 -29.688 1 85.5 248 GLU A N 1
ATOM 1986 C CA . GLU A 1 248 ? -0.147 -9.5 -29.078 1 85.5 248 GLU A CA 1
ATOM 1987 C C . GLU A 1 248 ? 0.183 -8.008 -29.156 1 85.5 248 GLU A C 1
ATOM 1989 O O . GLU A 1 248 ? 0.853 -7.469 -28.281 1 85.5 248 GLU A O 1
ATOM 1994 N N . ILE A 1 249 ? -0.333 -7.441 -30.188 1 85.75 249 ILE A N 1
ATOM 1995 C CA . ILE A 1 249 ? -0.098 -6.008 -30.344 1 85.75 249 ILE A CA 1
ATOM 1996 C C . ILE A 1 249 ? -0.813 -5.25 -29.219 1 85.75 249 ILE A C 1
ATOM 1998 O O . ILE A 1 249 ? -0.268 -4.297 -28.656 1 85.75 249 ILE A O 1
ATOM 2002 N N . SER A 1 250 ? -1.987 -5.715 -29 1 87.94 250 SER A N 1
ATOM 2003 C CA . SER A 1 250 ? -2.746 -5.086 -27.922 1 87.94 250 SER A CA 1
ATOM 2004 C C . SER A 1 250 ? -2.039 -5.242 -26.578 1 87.94 250 SER A C 1
ATOM 2006 O O . SER A 1 250 ? -2.035 -4.32 -25.75 1 87.94 250 SER A O 1
ATOM 2008 N N . LYS A 1 251 ? -1.408 -6.332 -26.391 1 89.69 251 LYS A N 1
ATOM 2009 C CA . LYS A 1 251 ? -0.68 -6.57 -25.156 1 89.69 251 LYS A CA 1
ATOM 2010 C C . LYS A 1 251 ? 0.58 -5.711 -25.078 1 89.69 251 LYS A C 1
ATOM 2012 O O . LYS A 1 251 ? 0.993 -5.293 -24 1 89.69 251 LYS A O 1
ATOM 2017 N N . PHE A 1 252 ? 1.113 -5.543 -26.25 1 89.62 252 PHE A N 1
ATOM 2018 C CA . PHE A 1 252 ? 2.273 -4.664 -26.297 1 89.62 252 PHE A CA 1
ATOM 2019 C C . PHE A 1 252 ? 1.88 -3.23 -25.953 1 89.62 252 PHE A C 1
ATOM 2021 O O . PHE A 1 252 ? 2.598 -2.537 -25.234 1 89.62 252 PHE A O 1
ATOM 2028 N N . ILE A 1 253 ? 0.781 -2.803 -26.453 1 90.62 253 ILE A N 1
ATOM 2029 C CA . ILE A 1 253 ? 0.284 -1.467 -26.141 1 90.62 253 ILE A CA 1
ATOM 2030 C C . ILE A 1 253 ? -0.014 -1.359 -24.656 1 90.62 253 ILE A C 1
ATOM 2032 O O . ILE A 1 253 ? 0.225 -0.316 -24.031 1 90.62 253 ILE A O 1
ATOM 2036 N N . TYR A 1 254 ? -0.562 -2.447 -24.078 1 91.44 254 TYR A N 1
ATOM 2037 C CA . TYR A 1 254 ? -0.784 -2.525 -22.641 1 91.44 254 TYR A CA 1
ATOM 2038 C C . TYR A 1 254 ? 0.503 -2.242 -21.875 1 91.44 254 TYR A C 1
ATOM 2040 O O . TYR A 1 254 ? 0.504 -1.47 -20.906 1 91.44 254 TYR A O 1
ATOM 2048 N N . MET A 1 255 ? 1.601 -2.814 -22.312 1 92.44 255 MET A N 1
ATOM 2049 C CA . MET A 1 255 ? 2.9 -2.594 -21.688 1 92.44 255 MET A CA 1
ATOM 2050 C C . MET A 1 255 ? 3.326 -1.135 -21.812 1 92.44 255 MET A C 1
ATOM 2052 O O . MET A 1 255 ? 3.814 -0.538 -20.859 1 92.44 255 MET A O 1
ATOM 2056 N N . CYS A 1 256 ? 3.088 -0.592 -22.938 1 93.81 256 CYS A N 1
ATOM 2057 C CA . CYS A 1 256 ? 3.469 0.795 -23.188 1 93.81 256 CYS A CA 1
ATOM 2058 C C . CYS A 1 256 ? 2.672 1.742 -22.297 1 93.81 256 CYS A C 1
ATOM 2060 O O . CYS A 1 256 ? 3.219 2.715 -21.766 1 93.81 256 CYS A O 1
ATOM 2062 N N . ILE A 1 257 ? 1.418 1.462 -22.141 1 93.81 257 ILE A N 1
ATOM 2063 C CA . ILE A 1 257 ? 0.563 2.285 -21.297 1 93.81 257 ILE A CA 1
ATOM 2064 C C . ILE A 1 257 ? 1.056 2.223 -19.844 1 93.81 257 ILE A C 1
ATOM 2066 O O . ILE A 1 257 ? 1.113 3.244 -19.156 1 93.81 257 ILE A O 1
ATOM 2070 N N . ASN A 1 258 ? 1.419 1.069 -19.453 1 94.81 258 ASN A N 1
ATOM 2071 C CA . ASN A 1 258 ? 1.91 0.911 -18.094 1 94.81 258 ASN A CA 1
ATOM 2072 C C . ASN A 1 258 ? 3.248 1.618 -17.891 1 94.81 258 ASN A C 1
ATOM 2074 O O . ASN A 1 258 ? 3.496 2.195 -16.828 1 94.81 258 ASN A O 1
ATOM 2078 N N . LEU A 1 259 ? 4.09 1.594 -18.906 1 93.56 259 LEU A N 1
ATOM 2079 C CA . LEU A 1 259 ? 5.344 2.33 -18.828 1 93.56 259 LEU A CA 1
ATOM 2080 C C . LEU A 1 259 ? 5.09 3.832 -18.766 1 93.56 259 LEU A C 1
ATOM 2082 O O . LEU A 1 259 ? 5.762 4.547 -18.016 1 93.56 259 LEU A O 1
ATOM 2086 N N . PHE A 1 260 ? 4.133 4.223 -19.516 1 94.5 260 PHE A N 1
ATOM 2087 C CA . PHE A 1 260 ? 3.738 5.625 -19.5 1 94.5 260 PHE A CA 1
ATOM 2088 C C . PHE A 1 260 ? 3.195 6.016 -18.125 1 94.5 260 PHE A C 1
ATOM 2090 O O . PHE A 1 260 ? 3.451 7.121 -17.641 1 94.5 260 PHE A O 1
ATOM 2097 N N . MET A 1 261 ? 2.441 5.125 -17.531 1 95.06 261 MET A N 1
ATOM 2098 C CA . MET A 1 261 ? 1.907 5.375 -16.188 1 95.06 261 MET A CA 1
ATOM 2099 C C . MET A 1 261 ? 3.033 5.551 -15.18 1 95.06 261 MET A C 1
ATOM 2101 O O . MET A 1 261 ? 2.973 6.438 -14.328 1 95.06 261 MET A O 1
ATOM 2105 N N . ILE A 1 262 ? 4.102 4.773 -15.297 1 93 262 ILE A N 1
ATOM 2106 C CA . ILE A 1 262 ? 5.242 4.883 -14.391 1 93 262 ILE A CA 1
ATOM 2107 C C . ILE A 1 262 ? 5.898 6.25 -14.555 1 93 262 ILE A C 1
ATOM 2109 O O . ILE A 1 262 ? 6.164 6.941 -13.57 1 93 262 ILE A O 1
ATOM 2113 N N . LEU A 1 263 ? 6.078 6.672 -15.789 1 89.44 263 LEU A N 1
ATOM 2114 C CA . LEU A 1 263 ? 6.711 7.953 -16.078 1 89.44 263 LEU A CA 1
ATOM 2115 C C . LEU A 1 263 ? 5.871 9.109 -15.539 1 89.44 263 LEU A C 1
ATOM 2117 O O . LEU A 1 263 ? 6.398 10.031 -14.914 1 89.44 263 LEU A O 1
ATOM 2121 N N . THR A 1 264 ? 4.555 9 -15.727 1 90.31 264 THR A N 1
ATOM 2122 C CA . THR A 1 264 ? 3.645 10.031 -15.25 1 90.31 264 THR A CA 1
ATOM 2123 C C . THR A 1 264 ? 3.645 10.102 -13.727 1 90.31 264 THR A C 1
ATOM 2125 O O . THR A 1 264 ? 3.592 11.188 -13.148 1 90.31 264 THR A O 1
ATOM 2128 N N . GLY A 1 265 ? 3.648 8.898 -13.148 1 90.38 265 GLY A N 1
ATOM 2129 C CA . GLY A 1 265 ? 3.686 8.859 -11.695 1 90.38 265 GLY A CA 1
ATOM 2130 C C . GLY A 1 265 ? 4.906 9.547 -11.109 1 90.38 265 GLY A C 1
ATOM 2131 O O . GLY A 1 265 ? 4.805 10.242 -10.094 1 90.38 265 GLY A O 1
ATOM 2132 N N . VAL A 1 266 ? 6.047 9.477 -11.75 1 85.88 266 VAL A N 1
ATOM 2133 C CA . VAL A 1 266 ? 7.289 10.086 -11.273 1 85.88 266 VAL A CA 1
ATOM 2134 C C . VAL A 1 266 ? 7.23 11.602 -11.469 1 85.88 266 VAL A C 1
ATOM 2136 O O . VAL A 1 266 ? 7.625 12.359 -10.586 1 85.88 266 VAL A O 1
ATOM 2139 N N . ILE A 1 267 ? 6.66 11.969 -12.586 1 82.75 267 ILE A N 1
ATOM 2140 C CA . ILE A 1 267 ? 6.598 13.383 -12.906 1 82.75 267 ILE A CA 1
ATOM 2141 C C . ILE A 1 267 ? 5.633 14.094 -11.961 1 82.75 267 ILE A C 1
ATOM 2143 O O . ILE A 1 267 ? 5.934 15.172 -11.453 1 82.75 267 ILE A O 1
ATOM 2147 N N . LEU A 1 268 ? 4.531 13.43 -11.633 1 83.94 268 LEU A N 1
ATOM 2148 C CA . LEU A 1 268 ? 3.51 14.039 -10.797 1 83.94 268 LEU A CA 1
ATOM 2149 C C . LEU A 1 268 ? 3.744 13.711 -9.328 1 83.94 268 LEU A C 1
ATOM 2151 O O . LEU A 1 268 ? 3.062 14.242 -8.445 1 83.94 268 LEU A O 1
ATOM 2155 N N . ASN A 1 269 ? 4.727 12.93 -9.125 1 83.19 269 ASN A N 1
ATOM 2156 C CA . ASN A 1 269 ? 5.02 12.492 -7.762 1 83.19 269 ASN A CA 1
ATOM 2157 C C . ASN A 1 269 ? 3.812 11.82 -7.113 1 83.19 269 ASN A C 1
ATOM 2159 O O . ASN A 1 269 ? 3.426 12.18 -5.996 1 83.19 269 ASN A O 1
ATOM 2163 N N . ARG A 1 270 ? 3.164 10.922 -7.859 1 89.12 270 ARG A N 1
ATOM 2164 C CA . ARG A 1 270 ? 2.041 10.117 -7.387 1 89.12 270 ARG A CA 1
ATOM 2165 C C . ARG A 1 270 ? 2.373 8.633 -7.441 1 89.12 270 ARG A C 1
ATOM 2167 O O . ARG A 1 270 ? 2.424 8.039 -8.523 1 89.12 270 ARG A O 1
ATOM 2174 N N . LYS A 1 271 ? 2.51 8.039 -6.344 1 91.06 271 LYS A N 1
ATOM 2175 C CA . LYS A 1 271 ? 3 6.668 -6.219 1 91.06 271 LYS A CA 1
ATOM 2176 C C . LYS A 1 271 ? 2.004 5.668 -6.805 1 91.06 271 LYS A C 1
ATOM 2178 O O . LYS A 1 271 ? 2.391 4.594 -7.262 1 91.06 271 LYS A O 1
ATOM 2183 N N . VAL A 1 272 ? 0.768 6.039 -6.785 1 93.06 272 VAL A N 1
ATOM 2184 C CA . VAL A 1 272 ? -0.274 5.121 -7.23 1 93.06 272 VAL A CA 1
ATOM 2185 C C . VAL A 1 272 ? -0.051 4.758 -8.695 1 93.06 272 VAL A C 1
ATOM 2187 O O . VAL A 1 272 ? -0.216 3.6 -9.086 1 93.06 272 VAL A O 1
ATOM 2190 N N . PHE A 1 273 ? 0.404 5.715 -9.5 1 94.62 273 PHE A N 1
ATOM 2191 C CA . PHE A 1 273 ? 0.675 5.48 -10.914 1 94.62 273 PHE A CA 1
ATOM 2192 C C . PHE A 1 273 ? 1.824 4.492 -11.086 1 94.62 273 PHE A C 1
ATOM 2194 O O . PHE A 1 273 ? 1.747 3.582 -11.914 1 94.62 273 PHE A O 1
ATOM 2201 N N . VAL A 1 274 ? 2.814 4.617 -10.273 1 92.62 274 VAL A N 1
ATOM 2202 C CA . VAL A 1 274 ? 4.023 3.811 -10.383 1 92.62 274 VAL A CA 1
ATOM 2203 C C . VAL A 1 274 ? 3.734 2.381 -9.938 1 92.62 274 VAL A C 1
ATOM 2205 O O . VAL A 1 274 ? 4.156 1.421 -10.586 1 92.62 274 VAL A O 1
ATOM 2208 N N . ILE A 1 275 ? 2.979 2.279 -8.914 1 92.38 275 ILE A N 1
ATOM 2209 C CA . ILE A 1 275 ? 2.67 0.972 -8.352 1 92.38 275 ILE A CA 1
ATOM 2210 C C . ILE A 1 275 ? 1.849 0.158 -9.344 1 92.38 275 ILE A C 1
ATOM 2212 O O . ILE A 1 275 ? 2.207 -0.974 -9.68 1 92.38 275 ILE A O 1
ATOM 2216 N N . PHE A 1 276 ? 0.808 0.713 -9.836 1 94 276 PHE A N 1
ATOM 2217 C CA . PHE A 1 276 ? -0.056 -0.01 -10.758 1 94 276 PHE A CA 1
ATOM 2218 C C . PHE A 1 276 ? 0.635 -0.206 -12.102 1 94 276 PHE A C 1
ATOM 2220 O O . PHE A 1 276 ? 0.429 -1.221 -12.773 1 94 276 PHE A O 1
ATOM 2227 N N . GLY A 1 277 ? 1.43 0.773 -12.5 1 94.31 277 GLY A N 1
ATOM 2228 C CA . GLY A 1 277 ? 2.219 0.599 -13.711 1 94.31 277 GLY A CA 1
ATOM 2229 C C . GLY A 1 277 ? 3.199 -0.555 -13.625 1 94.31 277 GLY A C 1
ATOM 2230 O O . GLY A 1 277 ? 3.336 -1.335 -14.57 1 94.31 277 GLY A O 1
ATOM 2231 N N . ALA A 1 278 ? 3.857 -0.63 -12.516 1 92.56 278 ALA A N 1
ATOM 2232 C CA . ALA A 1 278 ? 4.82 -1.709 -12.312 1 92.56 278 ALA A CA 1
ATOM 2233 C C . ALA A 1 278 ? 4.129 -3.066 -12.281 1 92.56 278 ALA A C 1
ATOM 2235 O O . ALA A 1 278 ? 4.641 -4.047 -12.828 1 92.56 278 ALA A O 1
ATOM 2236 N N . LEU A 1 279 ? 3.02 -3.07 -11.656 1 92.06 279 LEU A N 1
ATOM 2237 C CA . LEU A 1 279 ? 2.24 -4.305 -11.625 1 92.06 279 LEU A CA 1
ATOM 2238 C C . LEU A 1 279 ? 1.827 -4.719 -13.039 1 92.06 279 LEU A C 1
ATOM 2240 O O . LEU A 1 279 ? 1.893 -5.898 -13.383 1 92.06 279 LEU A O 1
ATOM 2244 N N . GLY A 1 280 ? 1.373 -3.803 -13.789 1 93.06 280 GLY A N 1
ATOM 2245 C CA . GLY A 1 280 ? 0.995 -4.09 -15.164 1 93.06 280 GLY A CA 1
ATOM 2246 C C . GLY A 1 280 ? 2.152 -4.578 -16.016 1 93.06 280 GLY A C 1
ATOM 2247 O O . GLY A 1 280 ? 1.999 -5.508 -16.812 1 93.06 280 GLY A O 1
ATOM 2248 N N . CYS A 1 281 ? 3.334 -3.943 -15.805 1 92.12 281 CYS A N 1
ATOM 2249 C CA . CYS A 1 281 ? 4.52 -4.383 -16.531 1 92.12 281 CYS A CA 1
ATOM 2250 C C . CYS A 1 281 ? 4.902 -5.805 -16.141 1 92.12 281 CYS A C 1
ATOM 2252 O O . CYS A 1 281 ? 5.246 -6.617 -17 1 92.12 281 CYS A O 1
ATOM 2254 N N . SER A 1 282 ? 4.832 -6.059 -14.922 1 90.31 282 SER A N 1
ATOM 2255 C CA . SER A 1 282 ? 5.156 -7.398 -14.445 1 90.31 282 SER A CA 1
ATOM 2256 C C . SER A 1 282 ? 4.18 -8.43 -15 1 90.31 282 SER A C 1
ATOM 2258 O O . SER A 1 282 ? 4.578 -9.547 -15.344 1 90.31 282 SER A O 1
ATOM 2260 N N . TYR A 1 283 ? 2.961 -8.031 -15.008 1 89.5 283 TYR A N 1
ATOM 2261 C CA . TYR A 1 283 ? 1.945 -8.922 -15.555 1 89.5 283 TYR A CA 1
ATOM 2262 C C . TYR A 1 283 ? 2.227 -9.242 -17.016 1 89.5 283 TYR A C 1
ATOM 2264 O O . TYR A 1 283 ? 2.137 -10.398 -17.438 1 89.5 283 TYR A O 1
ATOM 2272 N N . TYR A 1 284 ? 2.598 -8.227 -17.766 1 89.38 284 TYR A N 1
ATOM 2273 C CA . TYR A 1 284 ? 2.908 -8.422 -19.172 1 89.38 284 TYR A CA 1
ATOM 2274 C C . TYR A 1 284 ? 4.168 -9.258 -19.344 1 89.38 284 TYR A C 1
ATOM 2276 O O . TYR A 1 284 ? 4.227 -10.133 -20.219 1 89.38 284 TYR A O 1
ATOM 2284 N N . LEU A 1 285 ? 5.141 -9.008 -18.594 1 88.12 285 LEU A N 1
ATOM 2285 C CA . LEU A 1 285 ? 6.379 -9.781 -18.672 1 88.12 285 LEU A CA 1
ATOM 2286 C C . LEU A 1 285 ? 6.133 -11.242 -18.312 1 88.12 285 LEU A C 1
ATOM 2288 O O . LEU A 1 285 ? 6.762 -12.133 -18.875 1 88.12 285 LEU A O 1
ATOM 2292 N N . GLY A 1 286 ? 5.289 -11.422 -17.406 1 84.19 286 GLY A N 1
ATOM 2293 C CA . GLY A 1 286 ? 4.887 -12.789 -17.109 1 84.19 286 GLY A CA 1
ATOM 2294 C C . GLY A 1 286 ? 4.23 -13.492 -18.281 1 84.19 286 GLY A C 1
ATOM 2295 O O . GLY A 1 286 ? 4.527 -14.656 -18.547 1 84.19 286 GLY A O 1
ATOM 2296 N N . HIS A 1 287 ? 3.375 -12.781 -18.922 1 85.25 287 HIS A N 1
ATOM 2297 C CA . HIS A 1 287 ? 2.74 -13.32 -20.125 1 85.25 287 HIS A CA 1
ATOM 2298 C C . HIS A 1 287 ? 3.775 -13.672 -21.188 1 85.25 287 HIS A C 1
ATOM 2300 O O . HIS A 1 287 ? 3.707 -14.742 -21.797 1 85.25 287 HIS A O 1
ATOM 2306 N N . LEU A 1 288 ? 4.719 -12.805 -21.359 1 84.56 288 LEU A N 1
ATOM 2307 C CA . LEU A 1 288 ? 5.773 -13.062 -22.344 1 84.56 288 LEU A CA 1
ATOM 2308 C C . LEU A 1 288 ? 6.598 -14.281 -21.938 1 84.56 288 LEU A C 1
ATOM 2310 O O . LEU A 1 288 ? 6.934 -15.117 -22.781 1 84.56 288 LEU A O 1
ATOM 2314 N N . ALA A 1 289 ? 6.859 -14.477 -20.75 1 81.56 289 ALA A N 1
ATOM 2315 C CA . ALA A 1 289 ? 7.723 -15.539 -20.25 1 81.56 289 ALA A CA 1
ATOM 2316 C C . ALA A 1 289 ? 7.027 -16.891 -20.312 1 81.56 289 ALA A C 1
ATOM 2318 O O . ALA A 1 289 ? 7.652 -17.906 -20.656 1 81.56 289 ALA A O 1
ATOM 2319 N N . PHE A 1 290 ? 5.738 -16.922 -20.125 1 81.94 290 PHE A N 1
ATOM 2320 C CA . PHE A 1 290 ? 5.082 -18.203 -19.953 1 81.94 290 PHE A CA 1
ATOM 2321 C C . PHE A 1 290 ? 4.285 -18.578 -21.188 1 81.94 290 PHE A C 1
ATOM 2323 O O . PHE A 1 290 ? 3.936 -19.75 -21.391 1 81.94 290 PHE A O 1
ATOM 2330 N N . GLN A 1 291 ? 4.008 -17.625 -22.062 1 81.75 291 GLN A N 1
ATOM 2331 C CA . GLN A 1 291 ? 3.17 -17.953 -23.219 1 81.75 291 GLN A CA 1
ATOM 2332 C C . GLN A 1 291 ? 3.918 -17.734 -24.516 1 81.75 291 GLN A C 1
ATOM 2334 O O . GLN A 1 291 ? 3.953 -18.609 -25.391 1 81.75 291 GLN A O 1
ATOM 2339 N N . VAL A 1 292 ? 4.551 -16.594 -24.625 1 81.88 292 VAL A N 1
ATOM 2340 C CA . VAL A 1 292 ? 5.145 -16.234 -25.906 1 81.88 292 VAL A CA 1
ATOM 2341 C C . VAL A 1 292 ? 6.555 -16.812 -26 1 81.88 292 VAL A C 1
ATOM 2343 O O . VAL A 1 292 ? 6.914 -17.406 -27.031 1 81.88 292 VAL A O 1
ATOM 2346 N N . PHE A 1 293 ? 7.316 -16.703 -24.906 1 81.31 293 PHE A N 1
ATOM 2347 C CA . PHE A 1 293 ? 8.703 -17.141 -24.938 1 81.31 293 PHE A CA 1
ATOM 2348 C C . PHE A 1 293 ? 8.93 -18.312 -23.984 1 81.31 293 PHE A C 1
ATOM 2350 O O . PHE A 1 293 ? 9.945 -18.375 -23.281 1 81.31 293 PHE A O 1
ATOM 2357 N N . LYS A 1 294 ? 7.965 -19.141 -23.953 1 78.38 294 LYS A N 1
ATOM 2358 C CA . LYS A 1 294 ? 7.988 -20.266 -23.031 1 78.38 294 LYS A CA 1
ATOM 2359 C C . LYS A 1 294 ? 9.242 -21.109 -23.219 1 78.38 294 LYS A C 1
ATOM 2361 O O . LYS A 1 294 ? 9.852 -21.562 -22.25 1 78.38 294 LYS A O 1
ATOM 2366 N N . PHE A 1 295 ? 9.695 -21.188 -24.469 1 77 295 PHE A N 1
ATOM 2367 C CA . PHE A 1 295 ? 10.82 -22.078 -24.734 1 77 295 PHE A CA 1
ATOM 2368 C C . PHE A 1 295 ? 12.023 -21.297 -25.234 1 77 295 PHE A C 1
ATOM 2370 O O . PHE A 1 295 ? 12.984 -21.891 -25.734 1 77 295 PHE A O 1
ATOM 2377 N N . SER A 1 296 ? 11.906 -20.031 -25.109 1 79.06 296 SER A N 1
ATOM 2378 C CA . SER A 1 296 ? 13.008 -19.203 -25.594 1 79.06 296 SER A CA 1
ATOM 2379 C C . SER A 1 296 ? 14.156 -19.172 -24.594 1 79.06 296 SER A C 1
ATOM 2381 O O . SER A 1 296 ? 13.953 -18.812 -23.422 1 79.06 296 SER A O 1
ATOM 2383 N N . MET A 1 297 ? 15.32 -19.469 -24.984 1 79.81 297 MET A N 1
ATOM 2384 C CA . MET A 1 297 ? 16.5 -19.484 -24.141 1 79.81 297 MET A CA 1
ATOM 2385 C C . MET A 1 297 ? 17.031 -18.078 -23.922 1 79.81 297 MET A C 1
ATOM 2387 O O . MET A 1 297 ? 17.672 -17.797 -22.906 1 79.81 297 MET A O 1
ATOM 2391 N N . LEU A 1 298 ? 16.656 -17.219 -24.828 1 83.31 298 LEU A N 1
ATOM 2392 C CA . LEU A 1 298 ? 17.266 -15.898 -24.812 1 83.31 298 LEU A CA 1
ATOM 2393 C C . LEU A 1 298 ? 16.391 -14.914 -24.031 1 83.31 298 LEU A C 1
ATOM 2395 O O . LEU A 1 298 ? 16.828 -13.805 -23.719 1 83.31 298 LEU A O 1
ATOM 2399 N N . PHE A 1 299 ? 15.211 -15.375 -23.703 1 85.88 299 PHE A N 1
ATOM 2400 C CA . PHE A 1 299 ? 14.266 -14.445 -23.094 1 85.88 299 PHE A CA 1
ATOM 2401 C C . PHE A 1 299 ? 14.781 -13.977 -21.734 1 85.88 299 PHE A C 1
ATOM 2403 O O . PHE A 1 299 ? 14.875 -12.766 -21.5 1 85.88 299 PHE A O 1
ATOM 2410 N N . PRO A 1 300 ? 15.219 -14.867 -20.844 1 84.38 300 PRO A N 1
ATOM 2411 C CA . PRO A 1 300 ? 15.703 -14.391 -19.547 1 84.38 300 PRO A CA 1
ATOM 2412 C C . PRO A 1 300 ? 16.984 -13.562 -19.656 1 84.38 300 PRO A C 1
ATOM 2414 O O . PRO A 1 300 ? 17.172 -12.617 -18.891 1 84.38 300 PRO A O 1
ATOM 2417 N N . VAL A 1 301 ? 17.75 -13.852 -20.625 1 86.25 301 VAL A N 1
ATOM 2418 C CA . VAL A 1 301 ? 18.984 -13.109 -20.828 1 86.25 301 VAL A CA 1
ATOM 2419 C C . VAL A 1 301 ? 18.672 -11.695 -21.312 1 86.25 301 VAL A C 1
ATOM 2421 O O . VAL A 1 301 ? 19.234 -10.719 -20.812 1 86.25 301 VAL A O 1
ATOM 2424 N N . ALA A 1 302 ? 17.75 -11.703 -22.266 1 88.31 302 ALA A N 1
ATOM 2425 C CA . ALA A 1 302 ? 17.344 -10.398 -22.781 1 88.31 302 ALA A CA 1
ATOM 2426 C C . ALA A 1 302 ? 16.703 -9.547 -21.688 1 88.31 302 ALA A C 1
ATOM 2428 O O . ALA A 1 302 ? 16.969 -8.344 -21.594 1 88.31 302 ALA A O 1
ATOM 2429 N N . LEU A 1 303 ? 15.883 -10.188 -20.906 1 89.5 303 LEU A N 1
ATOM 2430 C CA . LEU A 1 303 ? 15.195 -9.477 -19.844 1 89.5 303 LEU A CA 1
ATOM 2431 C C . LEU A 1 303 ? 16.188 -8.961 -18.797 1 89.5 303 LEU A C 1
ATOM 2433 O O . LEU A 1 303 ? 16.047 -7.844 -18.297 1 89.5 303 LEU A O 1
ATOM 2437 N N . THR A 1 304 ? 17.188 -9.719 -18.469 1 91.44 304 THR A N 1
ATOM 2438 C CA . THR A 1 304 ? 18.234 -9.297 -17.531 1 91.44 304 THR A CA 1
ATOM 2439 C C . THR A 1 304 ? 19.016 -8.117 -18.109 1 91.44 304 THR A C 1
ATOM 2441 O O . THR A 1 304 ? 19.297 -7.148 -17.391 1 91.44 304 THR A O 1
ATOM 2444 N N . ALA A 1 305 ? 19.266 -8.203 -19.375 1 91.44 305 ALA A N 1
ATOM 2445 C CA . ALA A 1 305 ? 19.984 -7.117 -20.031 1 91.44 305 ALA A CA 1
ATOM 2446 C C . ALA A 1 305 ? 19.156 -5.828 -20 1 91.44 305 ALA A C 1
ATOM 2448 O O . ALA A 1 305 ? 19.703 -4.746 -19.766 1 91.44 305 ALA A O 1
ATOM 2449 N N . ILE A 1 306 ? 17.906 -6.023 -20.188 1 91.38 306 ILE A N 1
ATOM 2450 C CA . ILE A 1 306 ? 17.016 -4.871 -20.156 1 91.38 306 ILE A CA 1
ATOM 2451 C C . ILE A 1 306 ? 16.984 -4.289 -18.734 1 91.38 306 ILE A C 1
ATOM 2453 O O . ILE A 1 306 ? 17.047 -3.07 -18.562 1 91.38 306 ILE A O 1
ATOM 2457 N N . GLY A 1 307 ? 16.875 -5.133 -17.781 1 92.94 307 GLY A N 1
ATOM 2458 C CA . GLY A 1 307 ? 16.891 -4.672 -16.406 1 92.94 307 GLY A CA 1
ATOM 2459 C C . GLY A 1 307 ? 18.141 -3.885 -16.047 1 92.94 307 GLY A C 1
ATOM 2460 O O . GLY A 1 307 ? 18.047 -2.775 -15.516 1 92.94 307 GLY A O 1
ATOM 2461 N N . PHE A 1 308 ? 19.281 -4.387 -16.406 1 93.06 308 PHE A N 1
ATOM 2462 C CA . PHE A 1 308 ? 20.531 -3.697 -16.125 1 93.06 308 PHE A CA 1
ATOM 2463 C C . PHE A 1 308 ? 20.656 -2.434 -16.969 1 93.06 308 PHE A C 1
ATOM 2465 O O . PHE A 1 308 ? 21.25 -1.442 -16.531 1 93.06 308 PHE A O 1
ATOM 2472 N N . GLY A 1 309 ? 20.078 -2.545 -18.156 1 92.81 309 GLY A N 1
ATOM 2473 C CA . GLY A 1 309 ? 20.031 -1.345 -18.984 1 92.81 309 GLY A CA 1
ATOM 2474 C C . GLY A 1 309 ? 19.25 -0.212 -18.344 1 92.81 309 GLY A C 1
ATOM 2475 O O . GLY A 1 309 ? 19.672 0.944 -18.375 1 92.81 309 GLY A O 1
ATOM 2476 N N . ILE A 1 310 ? 18.188 -0.559 -17.734 1 92.62 310 ILE A N 1
ATOM 2477 C CA . ILE A 1 310 ? 17.359 0.43 -17.062 1 92.62 310 ILE A CA 1
ATOM 2478 C C . ILE A 1 310 ? 18.094 0.99 -15.852 1 92.62 310 ILE A C 1
ATOM 2480 O O . ILE A 1 310 ? 18.031 2.191 -15.578 1 92.62 310 ILE A O 1
ATOM 2484 N N . ILE A 1 311 ? 18.781 0.141 -15.133 1 92.81 311 ILE A N 1
ATOM 2485 C CA . ILE A 1 311 ? 19.594 0.591 -14 1 92.81 311 ILE A CA 1
ATOM 2486 C C . ILE A 1 311 ? 20.656 1.568 -14.477 1 92.81 311 ILE A C 1
ATOM 2488 O O . ILE A 1 311 ? 20.875 2.609 -13.859 1 92.81 311 ILE A O 1
ATOM 2492 N N . TYR A 1 312 ? 21.219 1.21 -15.602 1 92.38 312 TYR A N 1
ATOM 2493 C CA . TYR A 1 312 ? 22.25 2.082 -16.156 1 92.38 312 TYR A CA 1
ATOM 2494 C C . TYR A 1 312 ? 21.672 3.426 -16.578 1 92.38 312 TYR A C 1
ATOM 2496 O O . TYR A 1 312 ? 22.297 4.469 -16.406 1 92.38 312 TYR A O 1
ATOM 2504 N N . LEU A 1 313 ? 20.5 3.344 -17.125 1 90 313 LEU A N 1
ATOM 2505 C CA . LEU A 1 313 ? 19.812 4.586 -17.453 1 90 313 LEU A CA 1
ATOM 2506 C C . LEU A 1 313 ? 19.578 5.426 -16.203 1 90 313 LEU A C 1
ATOM 2508 O O . LEU A 1 313 ? 19.641 6.656 -16.25 1 90 313 LEU A O 1
ATOM 2512 N N . GLY A 1 314 ? 19.297 4.785 -15.133 1 89.44 314 GLY A N 1
ATOM 2513 C CA . GLY A 1 314 ? 19.172 5.48 -13.867 1 89.44 314 GLY A CA 1
ATOM 2514 C C . GLY A 1 314 ? 20.453 6.164 -13.43 1 89.44 314 GLY A C 1
ATOM 2515 O O . GLY A 1 314 ? 20.422 7.285 -12.922 1 89.44 314 GLY A O 1
ATOM 2516 N N . ILE A 1 315 ? 21.547 5.555 -13.664 1 89.81 315 ILE A N 1
ATOM 2517 C CA . ILE A 1 315 ? 22.844 6.117 -13.312 1 89.81 315 ILE A CA 1
ATOM 2518 C C . ILE A 1 315 ? 23.125 7.355 -14.164 1 89.81 315 ILE A C 1
ATOM 2520 O O . ILE A 1 315 ? 23.578 8.383 -13.648 1 89.81 315 ILE A O 1
ATOM 2524 N N . ILE A 1 316 ? 22.797 7.23 -15.453 1 88.75 316 ILE A N 1
ATOM 2525 C CA . ILE A 1 316 ? 22.984 8.359 -16.359 1 88.75 316 ILE A CA 1
ATOM 2526 C C . ILE A 1 316 ? 22.094 9.523 -15.93 1 88.75 316 ILE A C 1
ATOM 2528 O O . ILE A 1 316 ? 22.531 10.68 -15.961 1 88.75 316 ILE A O 1
ATOM 2532 N N . TRP A 1 317 ? 20.953 9.156 -15.516 1 84.94 317 TRP A N 1
ATOM 2533 C CA . TRP A 1 317 ? 20.031 10.188 -15.047 1 84.94 317 TRP A CA 1
ATOM 2534 C C . TRP A 1 317 ? 20.547 10.852 -13.781 1 84.94 317 TRP A C 1
ATOM 2536 O O . TRP A 1 317 ? 20.469 12.07 -13.633 1 84.94 317 TRP A O 1
ATOM 2546 N N . GLN A 1 318 ? 21.016 10.094 -12.883 1 83.25 318 GLN A N 1
ATOM 2547 C CA . GLN A 1 318 ? 21.531 10.609 -11.617 1 83.25 318 GLN A CA 1
ATOM 2548 C C . GLN A 1 318 ? 22.719 11.531 -11.852 1 83.25 318 GLN A C 1
ATOM 2550 O O . GLN A 1 318 ? 22.859 12.562 -11.188 1 83.25 318 GLN A O 1
ATOM 2555 N N . LYS A 1 319 ? 23.531 11.195 -12.781 1 84.19 319 LYS A N 1
ATOM 2556 C CA . LYS A 1 319 ? 24.719 11.984 -13.094 1 84.19 319 LYS A CA 1
ATOM 2557 C C . LYS A 1 319 ? 24.344 13.32 -13.734 1 84.19 319 LYS A C 1
ATOM 2559 O O . LYS A 1 319 ? 25.016 14.328 -13.516 1 84.19 319 LYS A O 1
ATOM 2564 N N . ASN A 1 320 ? 23.266 13.266 -14.516 1 81.25 320 ASN A N 1
ATOM 2565 C CA . ASN A 1 320 ? 22.875 14.469 -15.242 1 81.25 320 ASN A CA 1
ATOM 2566 C C . ASN A 1 320 ? 21.562 15.039 -14.727 1 81.25 320 ASN A C 1
ATOM 2568 O O . ASN A 1 320 ? 20.797 15.633 -15.492 1 81.25 320 ASN A O 1
ATOM 2572 N N . GLU A 1 321 ? 21.219 14.719 -13.531 1 77 321 GLU A N 1
ATOM 2573 C CA . GLU A 1 321 ? 19.906 15.047 -12.977 1 77 321 GLU A CA 1
ATOM 2574 C C . GLU A 1 321 ? 19.609 16.531 -13.086 1 77 321 GLU A C 1
ATOM 2576 O O . GLU A 1 321 ? 18.531 16.938 -13.508 1 77 321 GLU A O 1
ATOM 2581 N N . ALA A 1 322 ? 20.531 17.359 -12.688 1 72.19 322 ALA A N 1
ATOM 2582 C CA . ALA A 1 322 ? 20.328 18.812 -12.688 1 72.19 322 ALA A CA 1
ATOM 2583 C C . ALA A 1 322 ? 20.078 19.328 -14.102 1 72.19 322 ALA A C 1
ATOM 2585 O O . ALA A 1 322 ? 19.156 20.109 -14.32 1 72.19 322 ALA A O 1
ATOM 2586 N N . LYS A 1 323 ? 20.891 18.812 -15.039 1 75.19 323 LYS A N 1
ATOM 2587 C CA . LYS A 1 323 ? 20.781 19.266 -16.422 1 75.19 323 LYS A CA 1
ATOM 2588 C C . LYS A 1 323 ? 19.5 18.766 -17.062 1 75.19 323 LYS A C 1
ATOM 2590 O O . LYS A 1 323 ? 18.781 19.531 -17.703 1 75.19 323 LYS A O 1
ATOM 2595 N N . LEU A 1 324 ? 19.188 17.531 -16.781 1 74.88 324 LEU A N 1
ATOM 2596 C CA . LEU A 1 324 ? 18.047 16.906 -17.438 1 74.88 324 LEU A CA 1
ATOM 2597 C C . LEU A 1 324 ? 16.734 17.438 -16.844 1 74.88 324 LEU A C 1
ATOM 2599 O O . LEU A 1 324 ? 15.75 17.609 -17.562 1 74.88 324 LEU A O 1
ATOM 2603 N N . THR A 1 325 ? 16.734 17.641 -15.586 1 72.31 325 THR A N 1
ATOM 2604 C CA . THR A 1 325 ? 15.555 18.219 -14.945 1 72.31 325 THR A CA 1
ATOM 2605 C C . THR A 1 325 ? 15.266 19.609 -15.492 1 72.31 325 THR A C 1
ATOM 2607 O O . THR A 1 325 ? 14.109 19.969 -15.727 1 72.31 325 THR A O 1
ATOM 2610 N N . LYS A 1 326 ? 16.281 20.391 -15.664 1 72.75 326 LYS A N 1
ATOM 2611 C CA . LYS A 1 326 ? 16.141 21.734 -16.203 1 72.75 326 LYS A CA 1
ATOM 2612 C C . LYS A 1 326 ? 15.586 21.688 -17.641 1 72.75 326 LYS A C 1
ATOM 2614 O O . LYS A 1 326 ? 14.711 22.484 -18 1 72.75 326 LYS A O 1
ATOM 2619 N N . GLU A 1 327 ? 16.109 20.734 -18.375 1 76.25 327 GLU A N 1
ATOM 2620 C CA . GLU A 1 327 ? 15.656 20.594 -19.766 1 76.25 327 GLU A CA 1
ATOM 2621 C C . GLU A 1 327 ? 14.211 20.125 -19.828 1 76.25 327 GLU A C 1
ATOM 2623 O O . GLU A 1 327 ? 13.438 20.609 -20.656 1 76.25 327 GLU A O 1
ATOM 2628 N N . LEU A 1 328 ? 13.891 19.203 -19.016 1 71.12 328 LEU A N 1
ATOM 2629 C CA . LEU A 1 328 ? 12.531 18.672 -19 1 71.12 328 LEU A CA 1
ATOM 2630 C C . LEU A 1 328 ? 11.539 19.734 -18.516 1 71.12 328 LEU A C 1
ATOM 2632 O O . LEU A 1 328 ? 10.422 19.828 -19.031 1 71.12 328 LEU A O 1
ATOM 2636 N N . ARG A 1 329 ? 11.93 20.531 -17.547 1 72.88 329 ARG A N 1
ATOM 2637 C CA . ARG A 1 329 ? 11.078 21.578 -17 1 72.88 329 ARG A CA 1
ATOM 2638 C C . ARG A 1 329 ? 10.859 22.688 -18.016 1 72.88 329 ARG A C 1
ATOM 2640 O O . ARG A 1 329 ? 9.828 23.359 -17.984 1 72.88 329 ARG A O 1
ATOM 2647 N N . SER A 1 330 ? 11.867 22.828 -18.875 1 74.06 330 SER A N 1
ATOM 2648 C CA . SER A 1 330 ? 11.758 23.891 -19.859 1 74.06 330 SER A CA 1
ATOM 2649 C C . SER A 1 330 ? 10.703 23.562 -20.906 1 74.06 330 SER A C 1
ATOM 2651 O O . SER A 1 330 ? 10.109 24.469 -21.516 1 74.06 330 SER A O 1
ATOM 2653 N N . ILE A 1 331 ? 10.438 22.281 -21.031 1 74.69 331 ILE A N 1
ATOM 2654 C CA . ILE A 1 331 ? 9.484 21.844 -22.047 1 74.69 331 ILE A CA 1
ATOM 2655 C C . ILE A 1 331 ? 8.086 21.781 -21.453 1 74.69 331 ILE A C 1
ATOM 2657 O O . ILE A 1 331 ? 7.09 21.859 -22.172 1 74.69 331 ILE A O 1
ATOM 2661 N N . LEU A 1 332 ? 7.953 21.812 -20.141 1 73.88 332 LEU A N 1
ATOM 2662 C CA . LEU A 1 332 ? 6.656 21.641 -19.484 1 73.88 332 LEU A CA 1
ATOM 2663 C C . LEU A 1 332 ? 5.918 22.969 -19.406 1 73.88 332 LEU A C 1
ATOM 2665 O O . LEU A 1 332 ? 6.543 24.031 -19.266 1 73.88 332 LEU A O 1
ATOM 2669 N N . PRO A 1 333 ? 4.602 22.906 -19.641 1 75.88 333 PRO A N 1
ATOM 2670 C CA . PRO A 1 333 ? 3.811 24.125 -19.469 1 75.88 333 PRO A CA 1
ATOM 2671 C C . PRO A 1 333 ? 3.959 24.734 -18.078 1 75.88 333 PRO A C 1
ATOM 2673 O O . PRO A 1 333 ? 4.266 24.031 -17.125 1 75.88 333 PRO A O 1
ATOM 2676 N N . LYS A 1 334 ? 3.812 26 -17.953 1 76.38 334 LYS A N 1
ATOM 2677 C CA . LYS A 1 334 ? 4.062 26.812 -16.75 1 76.38 334 LYS A CA 1
ATOM 2678 C C . LYS A 1 334 ? 3.305 26.266 -15.555 1 76.38 334 LYS A C 1
ATOM 2680 O O . LYS A 1 334 ? 3.873 26.109 -14.469 1 76.38 334 LYS A O 1
ATOM 2685 N N . PRO A 1 335 ? 2.047 25.859 -15.836 1 73.88 335 PRO A N 1
ATOM 2686 C CA . PRO A 1 335 ? 1.341 25.375 -14.648 1 73.88 335 PRO A CA 1
ATOM 2687 C C . PRO A 1 335 ? 1.96 24.109 -14.07 1 73.88 335 PRO A C 1
ATOM 2689 O O . PRO A 1 335 ? 1.978 23.922 -12.852 1 73.88 335 PRO A O 1
ATOM 2692 N N . LEU A 1 336 ? 2.406 23.328 -14.945 1 74.94 336 LEU A N 1
ATOM 2693 C CA . LEU A 1 336 ? 3.043 22.094 -14.508 1 74.94 336 LEU A CA 1
ATOM 2694 C C . LEU A 1 336 ? 4.398 22.375 -13.867 1 74.94 336 LEU A C 1
ATOM 2696 O O . LEU A 1 336 ? 4.789 21.703 -12.906 1 74.94 336 LEU A O 1
ATOM 2700 N N . ARG A 1 337 ? 5.004 23.297 -14.398 1 73.94 337 ARG A N 1
ATOM 2701 C CA . ARG A 1 337 ? 6.293 23.703 -13.844 1 73.94 337 ARG A CA 1
ATOM 2702 C C . ARG A 1 337 ? 6.129 24.234 -12.422 1 73.94 337 ARG A C 1
ATOM 2704 O O . ARG A 1 337 ? 6.934 23.922 -11.539 1 73.94 337 ARG A O 1
ATOM 2711 N N . ASP A 1 338 ? 5.055 24.969 -12.266 1 70.31 338 ASP A N 1
ATOM 2712 C CA . ASP A 1 338 ? 4.789 25.516 -10.938 1 70.31 338 ASP A CA 1
ATOM 2713 C C . ASP A 1 338 ? 4.465 24.422 -9.938 1 70.31 338 ASP A C 1
ATOM 2715 O O . ASP A 1 338 ? 4.871 24.484 -8.773 1 70.31 338 ASP A O 1
ATOM 2719 N N . LEU A 1 339 ? 3.773 23.484 -10.43 1 69.88 339 LEU A N 1
ATOM 2720 C CA . LEU A 1 339 ? 3.414 22.359 -9.586 1 69.88 339 LEU A CA 1
ATOM 2721 C C . LEU A 1 339 ? 4.656 21.594 -9.148 1 69.88 339 LEU A C 1
ATOM 2723 O O . LEU A 1 339 ? 4.809 21.25 -7.969 1 69.88 339 LEU A O 1
ATOM 2727 N N . LEU A 1 340 ? 5.52 21.375 -10.148 1 69.38 340 LEU A N 1
ATOM 2728 C CA . LEU A 1 340 ? 6.727 20.609 -9.883 1 69.38 340 LEU A CA 1
ATOM 2729 C C . LEU A 1 340 ? 7.695 21.391 -9 1 69.38 340 LEU A C 1
ATOM 2731 O O . LEU A 1 340 ? 8.383 20.812 -8.156 1 69.38 340 LEU A O 1
ATOM 2735 N N . GLU A 1 341 ? 7.754 22.672 -9.266 1 64.5 341 GLU A N 1
ATOM 2736 C CA . GLU A 1 341 ? 8.602 23.531 -8.445 1 64.5 341 GLU A CA 1
ATOM 2737 C C . GLU A 1 341 ? 8.102 23.578 -7 1 64.5 341 GLU A C 1
ATOM 2739 O O . GLU A 1 341 ? 8.906 23.609 -6.066 1 64.5 341 GLU A O 1
ATOM 2744 N N . ALA A 1 342 ? 6.863 23.562 -6.887 1 62.94 342 ALA A N 1
ATOM 2745 C CA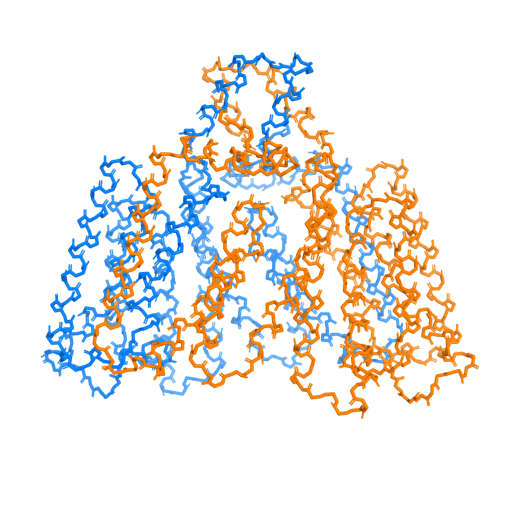 . ALA A 1 342 ? 6.293 23.547 -5.543 1 62.94 342 ALA A CA 1
ATOM 2746 C C . ALA A 1 342 ? 6.66 22.266 -4.797 1 62.94 342 ALA A C 1
ATOM 2748 O O . ALA A 1 342 ? 6.812 22.281 -3.574 1 62.94 342 ALA A O 1
ATOM 2749 N N . ARG A 1 343 ? 6.871 21.25 -5.668 1 63.94 343 ARG A N 1
ATOM 2750 C CA . ARG A 1 343 ? 7.176 19.953 -5.074 1 63.94 343 ARG A CA 1
ATOM 2751 C C . ARG A 1 343 ? 8.68 19.719 -5.004 1 63.94 343 ARG A C 1
ATOM 2753 O O . ARG A 1 343 ? 9.156 18.969 -4.145 1 63.94 343 ARG A O 1
ATOM 2760 N N . ASP A 1 344 ? 9.586 20.156 -6.191 1 57.28 344 ASP A N 1
ATOM 2761 C CA . ASP A 1 344 ? 11.016 19.922 -6.312 1 57.28 344 ASP A CA 1
ATOM 2762 C C . ASP A 1 344 ? 11.812 20.953 -5.527 1 57.28 344 ASP A C 1
ATOM 2764 O O . ASP A 1 344 ? 13.008 20.766 -5.273 1 57.28 344 ASP A O 1
ATOM 2768 N N . SER A 1 345 ? 11.547 22.156 -5.254 1 44.28 345 SER A N 1
ATOM 2769 C CA . SER A 1 345 ? 12.477 23.281 -5.207 1 44.28 345 SER A CA 1
ATOM 2770 C C . SER A 1 345 ? 13.75 22.906 -4.453 1 44.28 345 SER A C 1
ATOM 2772 O O . SER A 1 345 ? 14.516 23.781 -4.051 1 44.28 345 SER A O 1
ATOM 2774 N N . MET A 1 346 ? 14.047 21.906 -3.994 1 38.53 346 MET A N 1
ATOM 2775 C CA . MET A 1 346 ? 15.312 21.906 -3.264 1 38.53 346 MET A CA 1
ATOM 2776 C C . MET A 1 346 ? 16.5 22 -4.223 1 38.53 346 MET A C 1
ATOM 2778 O O . MET A 1 346 ? 17.656 21.906 -3.803 1 38.53 346 MET A O 1
ATOM 2782 N N . ASP A 1 347 ? 16.594 21.828 -5.531 1 35.03 347 ASP A N 1
ATOM 2783 C CA . ASP A 1 347 ? 17.906 22.062 -6.137 1 35.03 347 ASP A CA 1
ATOM 2784 C C . ASP A 1 347 ? 18.297 23.547 -6.062 1 35.03 347 ASP A C 1
ATOM 2786 O O . ASP A 1 347 ? 17.453 24.422 -6.289 1 35.03 347 ASP A O 1
ATOM 2790 N N . MET B 1 1 ? 8.469 12.062 15 1 46.5 1 MET B N 1
ATOM 2791 C CA . MET B 1 1 ? 7.594 12.445 13.891 1 46.5 1 MET B CA 1
ATOM 2792 C C . MET B 1 1 ? 8.414 12.828 12.664 1 46.5 1 MET B C 1
ATOM 2794 O O . MET B 1 1 ? 9.344 13.633 12.766 1 46.5 1 MET B O 1
ATOM 2798 N N . MET B 1 2 ? 8.453 11.984 11.766 1 59.69 2 MET B N 1
ATOM 2799 C CA . MET B 1 2 ? 9.109 12.305 10.5 1 59.69 2 MET B CA 1
ATOM 2800 C C . MET B 1 2 ? 8.344 13.375 9.734 1 59.69 2 MET B C 1
ATOM 2802 O O . MET B 1 2 ? 7.125 13.273 9.578 1 59.69 2 MET B O 1
ATOM 2806 N N . MET B 1 3 ? 8.945 14.609 9.758 1 65.38 3 MET B N 1
ATOM 2807 C CA . MET B 1 3 ? 8.336 15.711 9.023 1 65.38 3 MET B CA 1
ATOM 2808 C C . MET B 1 3 ? 8.805 15.727 7.57 1 65.38 3 MET B C 1
ATOM 2810 O O . MET B 1 3 ? 9.953 15.391 7.285 1 65.38 3 MET B O 1
ATOM 2814 N N . LYS B 1 4 ? 7.809 15.945 6.762 1 67.75 4 LYS B N 1
ATOM 2815 C CA . LYS B 1 4 ? 8.164 16.125 5.359 1 67.75 4 LYS B CA 1
ATOM 2816 C C . LYS B 1 4 ? 8.586 17.578 5.082 1 67.75 4 LYS B C 1
ATOM 2818 O O . LYS B 1 4 ? 7.914 18.516 5.504 1 67.75 4 LYS B O 1
ATOM 2823 N N . LEU B 1 5 ? 9.773 17.703 4.668 1 69.56 5 LEU B N 1
ATOM 2824 C CA . LEU B 1 5 ? 10.305 19.031 4.367 1 69.56 5 LEU B CA 1
ATOM 2825 C C . LEU B 1 5 ? 10.359 19.266 2.861 1 69.56 5 LEU B C 1
ATOM 2827 O O . LEU B 1 5 ? 10.922 18.453 2.119 1 69.56 5 LEU B O 1
ATOM 2831 N N . THR B 1 6 ? 9.477 20.203 2.492 1 68.5 6 THR B N 1
ATOM 2832 C CA . THR B 1 6 ? 9.523 20.594 1.089 1 68.5 6 THR B CA 1
ATOM 2833 C C . THR B 1 6 ? 10.289 21.906 0.921 1 68.5 6 THR B C 1
ATOM 2835 O O . THR B 1 6 ? 10.523 22.625 1.896 1 68.5 6 THR B O 1
ATOM 2838 N N . ARG B 1 7 ? 10.773 22.141 -0.185 1 69.06 7 ARG B N 1
ATOM 2839 C CA . ARG B 1 7 ? 11.484 23.375 -0.482 1 69.06 7 ARG B CA 1
ATOM 2840 C C . ARG B 1 7 ? 10.609 24.594 -0.215 1 69.06 7 ARG B C 1
ATOM 2842 O O . ARG B 1 7 ? 11.094 25.625 0.244 1 69.06 7 ARG B O 1
ATOM 2849 N N . ASN B 1 8 ? 9.398 24.391 -0.607 1 71.06 8 ASN B N 1
ATOM 2850 C CA . ASN B 1 8 ? 8.469 25.484 -0.379 1 71.06 8 ASN B CA 1
ATOM 2851 C C . ASN B 1 8 ? 8.352 25.828 1.104 1 71.06 8 ASN B C 1
ATOM 2853 O O . ASN B 1 8 ? 8.266 27 1.474 1 71.06 8 ASN B O 1
ATOM 2857 N N . MET B 1 9 ? 8.398 24.812 1.854 1 73.19 9 MET B N 1
ATOM 2858 C CA . MET B 1 9 ? 8.305 25.031 3.295 1 73.19 9 MET B CA 1
ATOM 2859 C C . MET B 1 9 ? 9.539 25.766 3.814 1 73.19 9 MET B C 1
ATOM 2861 O O . MET B 1 9 ? 9.43 26.625 4.68 1 73.19 9 MET B O 1
ATOM 2865 N N . ILE B 1 10 ? 10.625 25.391 3.227 1 76.44 10 ILE B N 1
ATOM 2866 C CA . ILE B 1 10 ? 11.875 26.031 3.639 1 76.44 10 ILE B CA 1
ATOM 2867 C C . ILE B 1 10 ? 11.898 27.469 3.145 1 76.44 10 ILE B C 1
ATOM 2869 O O . ILE B 1 10 ? 12.383 28.359 3.846 1 76.44 10 ILE B O 1
ATOM 2873 N N . ALA B 1 11 ? 11.406 27.641 1.975 1 77.19 11 ALA B N 1
ATOM 2874 C CA . ALA B 1 11 ? 11.344 29 1.434 1 77.19 11 ALA B CA 1
ATOM 2875 C C . ALA B 1 11 ? 10.438 29.875 2.283 1 77.19 11 ALA B C 1
ATOM 2877 O O . ALA B 1 11 ? 10.734 31.062 2.504 1 77.19 11 ALA B O 1
ATOM 2878 N N . GLN B 1 12 ? 9.383 29.328 2.666 1 80.69 12 GLN B N 1
ATOM 2879 C CA . GLN B 1 12 ? 8.477 30.062 3.535 1 80.69 12 GLN B CA 1
ATOM 2880 C C . GLN B 1 12 ? 9.125 30.391 4.875 1 80.69 12 GLN B C 1
ATOM 2882 O O . GLN B 1 12 ? 8.875 31.438 5.465 1 80.69 12 GLN B O 1
ATOM 2887 N N . ALA B 1 13 ? 9.906 29.453 5.328 1 83.38 13 ALA B N 1
ATOM 2888 C CA . ALA B 1 13 ? 10.625 29.672 6.578 1 83.38 13 ALA B CA 1
ATOM 2889 C C . ALA B 1 13 ? 11.648 30.797 6.438 1 83.38 13 ALA B C 1
ATOM 2891 O O . ALA B 1 13 ? 11.875 31.562 7.375 1 83.38 13 ALA B O 1
ATOM 2892 N N . VAL B 1 14 ? 12.219 30.859 5.258 1 84.94 14 VAL B N 1
ATOM 2893 C CA . VAL B 1 14 ? 13.172 31.922 4.977 1 84.94 14 VAL B CA 1
ATOM 2894 C C . VAL B 1 14 ? 12.438 33.25 4.898 1 84.94 14 VAL B C 1
ATOM 2896 O O . VAL B 1 14 ? 12.914 34.281 5.43 1 84.94 14 VAL B O 1
ATOM 2899 N N . GLN B 1 15 ? 11.352 33.219 4.234 1 84.62 15 GLN B N 1
ATOM 2900 C CA . GLN B 1 15 ? 10.547 34.438 4.109 1 84.62 15 GLN B CA 1
ATOM 2901 C C . GLN B 1 15 ? 10.07 34.906 5.477 1 84.62 15 GLN B C 1
ATOM 2903 O O . GLN B 1 15 ? 9.953 36.125 5.707 1 84.62 15 GLN B O 1
ATOM 2908 N N . ALA B 1 16 ? 9.797 34 6.367 1 86.62 16 ALA B N 1
ATOM 2909 C CA . ALA B 1 16 ? 9.359 34.312 7.723 1 86.62 16 ALA B CA 1
ATOM 2910 C C . ALA B 1 16 ? 10.539 34.719 8.609 1 86.62 16 ALA B C 1
ATOM 2912 O O . ALA B 1 16 ? 10.375 34.969 9.797 1 86.62 16 ALA B O 1
ATOM 2913 N N . LYS B 1 17 ? 11.859 34.656 8.016 1 85.06 17 LYS B N 1
ATOM 2914 C CA . LYS B 1 17 ? 13.102 35.062 8.656 1 85.06 17 LYS B CA 1
ATOM 2915 C C . LYS B 1 17 ? 13.469 34.156 9.828 1 85.06 17 LYS B C 1
ATOM 2917 O O . LYS B 1 17 ? 13.984 34.625 10.844 1 85.06 17 LYS B O 1
ATOM 2922 N N . ILE B 1 18 ? 13.008 32.969 9.734 1 87.06 18 ILE B N 1
ATOM 2923 C CA . ILE B 1 18 ? 13.398 32 10.758 1 87.06 18 ILE B CA 1
ATOM 2924 C C . ILE B 1 18 ? 14.828 31.516 10.508 1 87.06 18 ILE B C 1
ATOM 2926 O O . ILE B 1 18 ? 15.617 31.391 11.445 1 87.06 18 ILE B O 1
ATOM 2930 N N . ILE B 1 19 ? 15.109 31.266 9.219 1 86.56 19 ILE B N 1
ATOM 2931 C CA . ILE B 1 19 ? 16.453 30.891 8.789 1 86.56 19 ILE B CA 1
ATOM 2932 C C . ILE B 1 19 ? 16.859 31.75 7.598 1 86.56 19 ILE B C 1
ATOM 2934 O O . ILE B 1 19 ? 16.016 32.312 6.91 1 86.56 19 ILE B O 1
ATOM 2938 N N . THR B 1 20 ? 18.125 31.953 7.453 1 86.62 20 THR B N 1
ATOM 2939 C CA . THR B 1 20 ? 18.641 32.719 6.324 1 86.62 20 THR B CA 1
ATOM 2940 C C . THR B 1 20 ? 18.703 31.859 5.062 1 86.62 20 THR B C 1
ATOM 2942 O O . THR B 1 20 ? 18.578 30.641 5.137 1 86.62 20 THR B O 1
ATOM 2945 N N . GLU B 1 21 ? 18.781 32.438 3.957 1 86.31 21 GLU B N 1
ATOM 2946 C CA . GLU B 1 21 ? 18.859 31.75 2.682 1 86.31 21 GLU B CA 1
ATOM 2947 C C . GLU B 1 21 ? 20.094 30.844 2.633 1 86.31 21 GLU B C 1
ATOM 2949 O O . GLU B 1 21 ? 20.031 29.734 2.102 1 86.31 21 GLU B O 1
ATOM 2954 N N . GLU B 1 22 ? 21.156 31.328 3.197 1 85.5 22 GLU B N 1
ATOM 2955 C CA . GLU B 1 22 ? 22.391 30.547 3.227 1 85.5 22 GLU B CA 1
ATOM 2956 C C . GLU B 1 22 ? 22.234 29.312 4.129 1 85.5 22 GLU B C 1
ATOM 2958 O O . GLU B 1 22 ? 22.688 28.219 3.771 1 85.5 22 GLU B O 1
ATOM 2963 N N . GLN B 1 23 ? 21.562 29.531 5.219 1 85.31 23 GLN B N 1
ATOM 2964 C CA . GLN B 1 23 ? 21.344 28.438 6.152 1 85.31 23 GLN B CA 1
ATOM 2965 C C . GLN B 1 23 ? 20.438 27.375 5.555 1 85.31 23 GLN B C 1
ATOM 2967 O O . GLN B 1 23 ? 20.641 26.172 5.762 1 85.31 23 GLN B O 1
ATOM 2972 N N . ALA B 1 24 ? 19.469 27.859 4.848 1 84.19 24 ALA B N 1
ATOM 2973 C CA . ALA B 1 24 ? 18.531 26.938 4.211 1 84.19 24 ALA B CA 1
ATOM 2974 C C . ALA B 1 24 ? 19.234 26.047 3.189 1 84.19 24 ALA B C 1
ATOM 2976 O O . ALA B 1 24 ? 19.016 24.844 3.156 1 84.19 24 ALA B O 1
ATOM 2977 N N . LYS B 1 25 ? 20.094 26.625 2.455 1 81.81 25 LYS B N 1
ATOM 2978 C CA . LYS B 1 25 ? 20.844 25.875 1.449 1 81.81 25 LYS B CA 1
ATOM 2979 C C . LYS B 1 25 ? 21.781 24.859 2.104 1 81.81 25 LYS B C 1
ATOM 2981 O O . LYS B 1 25 ? 21.859 23.703 1.671 1 81.81 25 LYS B O 1
ATOM 2986 N N . ASN B 1 26 ? 22.406 25.266 3.127 1 82.19 26 ASN B N 1
ATOM 2987 C CA . ASN B 1 26 ? 23.328 24.391 3.836 1 82.19 26 ASN B CA 1
ATOM 2988 C C . ASN B 1 26 ? 22.594 23.25 4.527 1 82.19 26 ASN B C 1
ATOM 2990 O O . ASN B 1 26 ? 23.094 22.125 4.582 1 82.19 26 ASN B O 1
ATOM 2994 N N . LEU B 1 27 ? 21.469 23.609 4.977 1 81.69 27 LEU B N 1
ATOM 2995 C CA . LEU B 1 27 ? 20.672 22.609 5.668 1 81.69 27 LEU B CA 1
ATOM 2996 C C . LEU B 1 27 ? 20.203 21.531 4.703 1 81.69 27 LEU B C 1
ATOM 2998 O O . LEU B 1 27 ? 20.281 20.344 5.004 1 81.69 27 LEU B O 1
ATOM 3002 N N . ILE B 1 28 ? 19.766 21.969 3.574 1 76.88 28 ILE B N 1
ATOM 3003 C CA . ILE B 1 28 ? 19.281 21.047 2.562 1 76.88 28 ILE B CA 1
ATOM 3004 C C . ILE B 1 28 ? 20.422 20.141 2.1 1 76.88 28 ILE B C 1
ATOM 3006 O O . ILE B 1 28 ? 20.25 18.922 1.992 1 76.88 28 ILE B O 1
ATOM 3010 N N . GLU B 1 29 ? 21.562 20.688 1.894 1 73.81 29 GLU B N 1
ATOM 3011 C CA . GLU B 1 29 ? 22.719 19.922 1.454 1 73.81 29 GLU B CA 1
ATOM 3012 C C . GLU B 1 29 ? 23.172 18.938 2.529 1 73.81 29 GLU B C 1
ATOM 3014 O O . GLU B 1 29 ? 23.547 17.797 2.223 1 73.81 29 GLU B O 1
ATOM 3019 N N . PHE B 1 30 ? 23.141 19.375 3.715 1 77.75 30 PHE B N 1
ATOM 3020 C CA . PHE B 1 30 ? 23.562 18.547 4.836 1 77.75 30 PHE B CA 1
ATOM 3021 C C . PHE B 1 30 ? 22.625 17.344 4.984 1 77.75 30 PHE B C 1
ATOM 3023 O O . PHE B 1 30 ? 23.094 16.203 5.133 1 77.75 30 PHE B O 1
ATOM 3030 N N . ILE B 1 31 ? 21.297 17.578 4.855 1 73.69 31 ILE B N 1
ATOM 3031 C CA . ILE B 1 31 ? 20.297 16.547 5.066 1 73.69 31 ILE B CA 1
ATOM 3032 C C . ILE B 1 31 ? 20.359 15.531 3.922 1 73.69 31 ILE B C 1
ATOM 3034 O O . ILE B 1 31 ? 20.188 14.328 4.137 1 73.69 31 ILE B O 1
ATOM 3038 N N . LYS B 1 32 ? 20.656 16.047 2.775 1 69.56 32 LYS B N 1
ATOM 3039 C CA . LYS B 1 32 ? 20.734 15.203 1.592 1 69.56 32 LYS B CA 1
ATOM 3040 C C . LYS B 1 32 ? 21.891 14.211 1.713 1 69.56 32 LYS B C 1
ATOM 3042 O O . LYS B 1 32 ? 21.828 13.102 1.181 1 69.56 32 LYS B O 1
ATOM 3047 N N . ASN B 1 33 ? 22.859 14.547 2.467 1 64.19 33 ASN B N 1
ATOM 3048 C CA . ASN B 1 33 ? 24.062 13.734 2.551 1 64.19 33 ASN B CA 1
ATOM 3049 C C . ASN B 1 33 ? 24.047 12.82 3.77 1 64.19 33 ASN B C 1
ATOM 3051 O O . ASN B 1 33 ? 24.984 12.055 3.988 1 64.19 33 ASN B O 1
ATOM 3055 N N . LEU B 1 34 ? 23 12.891 4.504 1 65.81 34 LEU B N 1
ATOM 3056 C CA . LEU B 1 34 ? 22.922 12.016 5.668 1 65.81 34 LEU B CA 1
ATOM 3057 C C . LEU B 1 34 ? 22.5 10.602 5.262 1 65.81 34 LEU B C 1
ATOM 3059 O O . LEU B 1 34 ? 21.656 10.43 4.383 1 65.81 34 LEU B O 1
ATOM 3063 N N . PRO B 1 35 ? 23.266 9.641 5.734 1 59.19 35 PRO B N 1
ATOM 3064 C CA . PRO B 1 35 ? 23 8.242 5.398 1 59.19 35 PRO B CA 1
ATOM 3065 C C . PRO B 1 35 ? 21.562 7.816 5.734 1 59.19 35 PRO B C 1
ATOM 3067 O O . PRO B 1 35 ? 21.031 6.887 5.121 1 59.19 35 PRO B O 1
ATOM 3070 N N . GLU B 1 36 ? 20.953 8.57 6.699 1 59.31 36 GLU B N 1
ATOM 3071 C CA . GLU B 1 36 ? 19.641 8.195 7.195 1 59.31 36 GLU B CA 1
ATOM 3072 C C . GLU B 1 36 ? 18.547 8.5 6.164 1 59.31 36 GLU B C 1
ATOM 3074 O O . GLU B 1 36 ? 17.438 7.965 6.246 1 59.31 36 GLU B O 1
ATOM 3079 N N . GLN B 1 37 ? 19.078 9.219 5.219 1 58.47 37 GLN B N 1
ATOM 3080 C CA . GLN B 1 37 ? 18.016 9.656 4.312 1 58.47 37 GLN B CA 1
ATOM 3081 C C . GLN B 1 37 ? 17.547 8.508 3.424 1 58.47 37 GLN B C 1
ATOM 3083 O O . GLN B 1 37 ? 18.359 7.789 2.852 1 58.47 37 GLN B O 1
ATOM 3088 N N . THR B 1 38 ? 16.281 8.055 3.65 1 61 38 THR B N 1
ATOM 3089 C CA . THR B 1 38 ? 15.648 7.039 2.82 1 61 38 THR B CA 1
ATOM 3090 C C . THR B 1 38 ? 15.523 7.52 1.379 1 61 38 THR B C 1
ATOM 3092 O O . THR B 1 38 ? 15.352 8.719 1.131 1 61 38 THR B O 1
ATOM 3095 N N . PRO B 1 39 ? 15.875 6.48 0.505 1 62.06 39 PRO B N 1
ATOM 3096 C CA . PRO B 1 39 ? 15.727 6.863 -0.901 1 62.06 39 PRO B CA 1
ATOM 3097 C C . PRO B 1 39 ? 14.367 7.484 -1.205 1 62.06 39 PRO B C 1
ATOM 3099 O O . PRO B 1 39 ? 13.328 6.934 -0.819 1 62.06 39 PRO B O 1
ATOM 3102 N N . GLY B 1 40 ? 14.375 8.633 -1.592 1 71 40 GLY B N 1
ATOM 3103 C CA . GLY B 1 40 ? 13.156 9.359 -1.909 1 71 40 GLY B CA 1
ATOM 3104 C C . GLY B 1 40 ? 12.492 8.883 -3.186 1 71 40 GLY B C 1
ATOM 3105 O O . GLY B 1 40 ? 13.023 8.016 -3.881 1 71 40 GLY B O 1
ATOM 3106 N N . PHE B 1 41 ? 11.305 9.219 -3.346 1 74.75 41 PHE B N 1
ATOM 3107 C CA . PHE B 1 41 ? 10.555 8.914 -4.559 1 74.75 41 PHE B CA 1
ATOM 3108 C C . PHE B 1 41 ? 10.938 9.859 -5.688 1 74.75 41 PHE B C 1
ATOM 3110 O O . PHE B 1 41 ? 10.5 11.008 -5.723 1 74.75 41 PHE B O 1
ATOM 3117 N N . ASN B 1 42 ? 11.969 9.422 -6.52 1 81 42 ASN B N 1
ATOM 3118 C CA . ASN B 1 42 ? 12.438 10.172 -7.68 1 81 42 ASN B CA 1
ATOM 3119 C C . ASN B 1 42 ? 12.664 9.266 -8.883 1 81 42 ASN B C 1
ATOM 3121 O O . ASN B 1 42 ? 12.562 8.047 -8.773 1 81 42 ASN B O 1
ATOM 3125 N N . LEU B 1 43 ? 12.844 9.844 -9.969 1 82.19 43 LEU B N 1
ATOM 3126 C CA . LEU B 1 43 ? 12.984 9.086 -11.211 1 82.19 43 LEU B CA 1
ATOM 3127 C C . LEU B 1 43 ? 14.156 8.117 -11.125 1 82.19 43 LEU B C 1
ATOM 3129 O O . LEU B 1 43 ? 14.055 6.973 -11.562 1 82.19 43 LEU B O 1
ATOM 3133 N N . THR B 1 44 ? 15.188 8.562 -10.531 1 85.31 44 THR B N 1
ATOM 3134 C CA . THR B 1 44 ? 16.391 7.738 -10.398 1 85.31 44 THR B CA 1
ATOM 3135 C C . THR B 1 44 ? 16.078 6.461 -9.617 1 85.31 44 THR B C 1
ATOM 3137 O O . THR B 1 44 ? 16.391 5.359 -10.078 1 85.31 44 THR B O 1
ATOM 3140 N N . ASN B 1 45 ? 15.438 6.598 -8.586 1 87.38 45 ASN B N 1
ATOM 3141 C CA . ASN B 1 45 ? 15.141 5.449 -7.738 1 87.38 45 ASN B CA 1
ATOM 3142 C C . ASN B 1 45 ? 14.102 4.531 -8.375 1 87.38 45 ASN B C 1
ATOM 3144 O O . ASN B 1 45 ? 14.156 3.312 -8.203 1 87.38 45 ASN B O 1
ATOM 3148 N N . VAL B 1 46 ? 13.234 5.164 -9.031 1 89.69 46 VAL B N 1
ATOM 3149 C CA . VAL B 1 46 ? 12.227 4.355 -9.711 1 89.69 46 VAL B CA 1
ATOM 3150 C C . VAL B 1 46 ? 12.891 3.523 -10.805 1 89.69 46 VAL B C 1
ATOM 3152 O O . VAL B 1 46 ? 12.578 2.342 -10.969 1 89.69 46 VAL B O 1
ATOM 3155 N N . LEU B 1 47 ? 13.797 4.102 -11.5 1 89.56 47 LEU B N 1
ATOM 3156 C CA . LEU B 1 47 ? 14.523 3.379 -12.539 1 89.56 47 LEU B CA 1
ATOM 3157 C C . LEU B 1 47 ? 15.367 2.262 -11.93 1 89.56 47 LEU B C 1
ATOM 3159 O O . LEU B 1 47 ? 15.391 1.143 -12.453 1 89.56 47 LEU B O 1
ATOM 3163 N N . TYR B 1 48 ? 15.992 2.531 -10.852 1 91.56 48 TYR B N 1
ATOM 3164 C CA . TYR B 1 48 ? 16.812 1.532 -10.18 1 91.56 48 TYR B CA 1
ATOM 3165 C C . TYR B 1 48 ? 15.977 0.336 -9.742 1 91.56 48 TYR B C 1
ATOM 3167 O O . TYR B 1 48 ? 16.281 -0.806 -10.094 1 91.56 48 TYR B O 1
ATOM 3175 N N . TYR B 1 49 ? 14.922 0.61 -9.086 1 90.81 49 TYR B N 1
ATOM 3176 C CA . TYR B 1 49 ? 14.133 -0.475 -8.508 1 90.81 49 TYR B CA 1
ATOM 3177 C C . TYR B 1 49 ? 13.336 -1.198 -9.586 1 90.81 49 TYR B C 1
ATOM 3179 O O . TYR B 1 49 ? 13.133 -2.412 -9.508 1 90.81 49 TYR B O 1
ATOM 3187 N N . PHE B 1 50 ? 12.891 -0.439 -10.516 1 92.69 50 PHE B N 1
ATOM 3188 C CA . PHE B 1 50 ? 12.18 -1.075 -11.617 1 92.69 50 PHE B CA 1
ATOM 3189 C C . PHE B 1 50 ? 13.117 -1.967 -12.422 1 92.69 50 PHE B C 1
ATOM 3191 O O . PHE B 1 50 ? 12.766 -3.096 -12.773 1 92.69 50 PHE B O 1
ATOM 3198 N N . GLY B 1 51 ? 14.273 -1.441 -12.734 1 92.56 51 GLY B N 1
ATOM 3199 C CA . GLY B 1 51 ? 15.281 -2.254 -13.406 1 92.56 51 GLY B CA 1
ATOM 3200 C C . GLY B 1 51 ? 15.672 -3.486 -12.609 1 92.56 51 GLY B C 1
ATOM 3201 O O . GLY B 1 51 ? 15.82 -4.57 -13.172 1 92.56 51 GLY B O 1
ATOM 3202 N N . GLY B 1 52 ? 15.898 -3.268 -11.344 1 93.06 52 GLY B N 1
ATOM 3203 C CA . GLY B 1 52 ? 16.188 -4.398 -10.484 1 93.06 52 GLY B CA 1
ATOM 3204 C C . GLY B 1 52 ? 15.102 -5.449 -10.477 1 93.06 52 GLY B C 1
ATOM 3205 O O . GLY B 1 52 ? 15.383 -6.648 -10.492 1 93.06 52 GLY B O 1
ATOM 3206 N N . LEU B 1 53 ? 13.883 -4.973 -10.453 1 92 53 LEU B N 1
ATOM 3207 C CA . LEU B 1 53 ? 12.742 -5.883 -10.492 1 92 53 LEU B CA 1
ATOM 3208 C C . LEU B 1 53 ? 12.766 -6.738 -11.75 1 92 53 LEU B C 1
ATOM 3210 O O . LEU B 1 53 ? 12.539 -7.949 -11.695 1 92 53 LEU B O 1
ATOM 3214 N N . ILE B 1 54 ? 13.047 -6.121 -12.82 1 91.38 54 ILE B N 1
ATOM 3215 C CA . ILE B 1 54 ? 13.07 -6.812 -14.102 1 91.38 54 ILE B CA 1
ATOM 3216 C C . ILE B 1 54 ? 14.234 -7.797 -14.133 1 91.38 54 ILE B C 1
ATOM 3218 O O . ILE B 1 54 ? 14.062 -8.961 -14.5 1 91.38 54 ILE B O 1
ATOM 3222 N N . ALA B 1 55 ? 15.375 -7.348 -13.711 1 92.06 55 ALA B N 1
ATOM 3223 C CA . ALA B 1 55 ? 16.562 -8.188 -13.75 1 92.06 55 ALA B CA 1
ATOM 3224 C C . ALA B 1 55 ? 16.438 -9.375 -12.805 1 92.06 55 ALA B C 1
ATOM 3226 O O . ALA B 1 55 ? 16.703 -10.516 -13.188 1 92.06 55 ALA B O 1
ATOM 3227 N N . ILE B 1 56 ? 16.062 -9.133 -11.617 1 91.69 56 ILE B N 1
ATOM 3228 C CA . ILE B 1 56 ? 15.891 -10.18 -10.617 1 91.69 56 ILE B CA 1
ATOM 3229 C C . ILE B 1 56 ? 14.734 -11.086 -11.008 1 91.69 56 ILE B C 1
ATOM 3231 O O . ILE B 1 56 ? 14.828 -12.312 -10.891 1 91.69 56 ILE B O 1
ATOM 3235 N N . GLY B 1 57 ? 13.664 -10.484 -11.477 1 89.12 57 GLY B N 1
ATOM 3236 C CA . GLY B 1 57 ? 12.531 -11.266 -11.93 1 89.12 57 GLY B CA 1
ATOM 3237 C C . GLY B 1 57 ? 12.867 -12.18 -13.094 1 89.12 57 GLY B C 1
ATOM 3238 O O . GLY B 1 57 ? 12.328 -13.281 -13.195 1 89.12 57 GLY B O 1
ATOM 3239 N N . ALA B 1 58 ? 13.703 -11.75 -13.961 1 87.19 58 ALA B N 1
ATOM 3240 C CA . ALA B 1 58 ? 14.109 -12.539 -15.117 1 87.19 58 ALA B CA 1
ATOM 3241 C C . ALA B 1 58 ? 14.75 -13.852 -14.688 1 87.19 58 ALA B C 1
ATOM 3243 O O . ALA B 1 58 ? 14.539 -14.891 -15.32 1 87.19 58 ALA B O 1
ATOM 3244 N N . MET B 1 59 ? 15.414 -13.812 -13.547 1 85.12 59 MET B N 1
ATOM 3245 C CA . MET B 1 59 ? 16.156 -15 -13.117 1 85.12 59 MET B CA 1
ATOM 3246 C C . MET B 1 59 ? 15.367 -15.789 -12.086 1 85.12 59 MET B C 1
ATOM 3248 O O . MET B 1 59 ? 15.773 -16.875 -11.688 1 85.12 59 MET B O 1
ATOM 3252 N N . THR B 1 60 ? 14.25 -15.266 -11.695 1 84.62 60 THR B N 1
ATOM 3253 C CA . THR B 1 60 ? 13.469 -15.953 -10.672 1 84.62 60 THR B CA 1
ATOM 3254 C C . THR B 1 60 ? 12.062 -16.25 -11.18 1 84.62 60 THR B C 1
ATOM 3256 O O . THR B 1 60 ? 11.812 -17.328 -11.742 1 84.62 60 THR B O 1
ATOM 3259 N N . LEU B 1 61 ? 11.25 -15.195 -11.289 1 74.94 61 LEU B N 1
ATOM 3260 C CA . LEU B 1 61 ? 9.828 -15.344 -11.539 1 74.94 61 LEU B CA 1
ATOM 3261 C C . LEU B 1 61 ? 9.562 -15.594 -13.023 1 74.94 61 LEU B C 1
ATOM 3263 O O . LEU B 1 61 ? 8.609 -16.297 -13.375 1 74.94 61 LEU B O 1
ATOM 3267 N N . PHE B 1 62 ? 10.445 -15.125 -13.852 1 74.69 62 PHE B N 1
ATOM 3268 C CA . PHE B 1 62 ? 10.148 -15.18 -15.273 1 74.69 62 PHE B CA 1
ATOM 3269 C C . PHE B 1 62 ? 11.031 -16.203 -15.977 1 74.69 62 PHE B C 1
ATOM 3271 O O . PHE B 1 62 ? 11.188 -16.172 -17.203 1 74.69 62 PHE B O 1
ATOM 3278 N N . MET B 1 63 ? 11.594 -17.047 -15.109 1 76.31 63 MET B N 1
ATOM 3279 C CA . MET B 1 63 ? 12.422 -18.094 -15.703 1 76.31 63 MET B CA 1
ATOM 3280 C C . MET B 1 63 ? 11.562 -19.125 -16.422 1 76.31 63 MET B C 1
ATOM 3282 O O . MET B 1 63 ? 10.672 -19.734 -15.82 1 76.31 63 MET B O 1
ATOM 3286 N N . ASN B 1 64 ? 11.742 -19.125 -17.688 1 69.25 64 ASN B N 1
ATOM 3287 C CA . ASN B 1 64 ? 10.93 -20.016 -18.5 1 69.25 64 ASN B CA 1
ATOM 3288 C C . ASN B 1 64 ? 11.57 -21.406 -18.594 1 69.25 64 ASN B C 1
ATOM 3290 O O . ASN B 1 64 ? 12.562 -21.688 -17.922 1 69.25 64 ASN B O 1
ATOM 3294 N N . LEU B 1 65 ? 10.969 -22.297 -19.391 1 68.12 65 LEU B N 1
ATOM 3295 C CA . LEU B 1 65 ? 11.391 -23.688 -19.547 1 68.12 65 LEU B CA 1
ATOM 3296 C C . LEU B 1 65 ? 12.516 -23.797 -20.562 1 68.12 65 LEU B C 1
ATOM 3298 O O . LEU B 1 65 ? 13.164 -24.844 -20.672 1 68.12 65 LEU B O 1
ATOM 3302 N N . GLY B 1 66 ? 12.781 -22.656 -21.125 1 72.06 66 GLY B N 1
ATOM 3303 C CA . GLY B 1 66 ? 13.812 -22.688 -22.156 1 72.06 66 GLY B CA 1
ATOM 3304 C C . GLY B 1 66 ? 15.195 -22.953 -21.594 1 72.06 66 GLY B C 1
ATOM 3305 O O . GLY B 1 66 ? 16.047 -23.547 -22.266 1 72.06 66 GLY B O 1
ATOM 3306 N N . TRP B 1 67 ? 15.359 -22.672 -20.359 1 77.38 67 TRP B N 1
ATOM 3307 C CA . TRP B 1 67 ? 16.672 -22.812 -19.75 1 77.38 67 TRP B CA 1
ATOM 3308 C C . TRP B 1 67 ? 16.984 -24.281 -19.469 1 77.38 67 TRP B C 1
ATOM 3310 O O . TRP B 1 67 ? 18.156 -24.656 -19.297 1 77.38 67 TRP B O 1
ATOM 3320 N N . GLU B 1 68 ? 15.977 -25.016 -19.484 1 77.88 68 GLU B N 1
ATOM 3321 C CA . GLU B 1 68 ? 16.188 -26.438 -19.266 1 77.88 68 GLU B CA 1
ATOM 3322 C C . GLU B 1 68 ? 16.906 -27.078 -20.438 1 77.88 68 GLU B C 1
ATOM 3324 O O . GLU B 1 68 ? 17.547 -28.125 -20.297 1 77.88 68 GLU B O 1
ATOM 3329 N N . LEU B 1 69 ? 16.766 -26.375 -21.516 1 78.06 69 LEU B N 1
ATOM 3330 C CA . LEU B 1 69 ? 17.391 -26.906 -22.719 1 78.06 69 LEU B CA 1
ATOM 3331 C C . LEU B 1 69 ? 18.906 -26.812 -22.641 1 78.06 69 LEU B C 1
ATOM 3333 O O . LEU B 1 69 ? 19.625 -27.562 -23.312 1 78.06 69 LEU B O 1
ATOM 3337 N N . PHE B 1 70 ? 19.469 -25.938 -21.797 1 81.25 70 PHE B N 1
ATOM 3338 C CA . PHE B 1 70 ? 20.906 -25.781 -21.625 1 81.25 70 PHE B CA 1
ATOM 3339 C C . PHE B 1 70 ? 21.484 -26.969 -20.859 1 81.25 70 PHE B C 1
ATOM 3341 O O . PHE B 1 70 ? 22.688 -27.219 -20.906 1 81.25 70 PHE B O 1
ATOM 3348 N N . GLY B 1 71 ? 20.609 -27.672 -20.234 1 80.88 71 GLY B N 1
ATOM 3349 C CA . GLY B 1 71 ? 21.109 -28.75 -19.406 1 80.88 71 GLY B CA 1
ATOM 3350 C C . GLY B 1 71 ? 21.609 -28.281 -18.047 1 80.88 71 GLY B C 1
ATOM 3351 O O . GLY B 1 71 ? 21.703 -27.062 -17.797 1 80.88 71 GLY B O 1
ATOM 3352 N N . GLY B 1 72 ? 21.953 -29.109 -17.203 1 85.31 72 GLY B N 1
ATOM 3353 C CA . GLY B 1 72 ? 22.391 -28.797 -15.859 1 85.31 72 GLY B CA 1
ATOM 3354 C C . GLY B 1 72 ? 23.672 -28 -15.812 1 85.31 72 GLY B C 1
ATOM 3355 O O . GLY B 1 72 ? 23.734 -26.938 -15.203 1 85.31 72 GLY B O 1
ATOM 3356 N N . TRP B 1 73 ? 24.672 -28.406 -16.547 1 89.25 73 TRP B N 1
ATOM 3357 C CA . TRP B 1 73 ? 25.953 -27.719 -16.562 1 89.25 73 TRP B CA 1
ATOM 3358 C C . TRP B 1 73 ? 25.844 -26.359 -17.266 1 89.25 73 TRP B C 1
ATOM 3360 O O . TRP B 1 73 ? 26.5 -25.391 -16.859 1 89.25 73 TRP B O 1
ATOM 3370 N N . GLY B 1 74 ? 25.016 -26.328 -18.25 1 86.94 74 GLY B N 1
ATOM 3371 C CA . GLY B 1 74 ? 24.781 -25.062 -18.922 1 86.94 74 GLY B CA 1
ATOM 3372 C C . GLY B 1 74 ? 24.188 -24 -18 1 86.94 74 GLY B C 1
ATOM 3373 O O . GLY B 1 74 ? 24.641 -22.859 -18 1 86.94 74 GLY B O 1
ATOM 3374 N N . ILE B 1 75 ? 23.25 -24.469 -17.281 1 87.06 75 ILE B N 1
ATOM 3375 C CA . ILE B 1 75 ? 22.594 -23.562 -16.328 1 87.06 75 ILE B CA 1
ATOM 3376 C C . ILE B 1 75 ? 23.594 -23.125 -15.266 1 87.06 75 ILE B C 1
ATOM 3378 O O . ILE B 1 75 ? 23.625 -21.953 -14.883 1 87.06 75 ILE B O 1
ATOM 3382 N N . PHE B 1 76 ? 24.422 -23.984 -14.844 1 91 76 PHE B N 1
ATOM 3383 C CA . PHE B 1 76 ? 25.375 -23.688 -13.789 1 91 76 PHE B CA 1
ATOM 3384 C C . PHE B 1 76 ? 26.406 -22.672 -14.25 1 91 76 PHE B C 1
ATOM 3386 O O . PHE B 1 76 ? 26.625 -21.656 -13.586 1 91 76 PHE B O 1
ATOM 3393 N N . TYR B 1 77 ? 26.984 -22.859 -15.398 1 91.06 77 TYR B N 1
ATOM 3394 C CA . TYR B 1 77 ? 28.016 -21.953 -15.906 1 91.06 77 TYR B CA 1
ATOM 3395 C C . TYR B 1 77 ? 27.438 -20.594 -16.219 1 91.06 77 TYR B C 1
ATOM 3397 O O . TYR B 1 77 ? 28.078 -19.562 -15.961 1 91.06 77 TYR B O 1
ATOM 3405 N N . LEU B 1 78 ? 26.297 -20.609 -16.766 1 87.12 78 LEU B N 1
ATOM 3406 C CA . LEU B 1 78 ? 25.656 -19.328 -17.062 1 87.12 78 LEU B CA 1
ATOM 3407 C C . LEU B 1 78 ? 25.359 -18.562 -15.773 1 87.12 78 LEU B C 1
ATOM 3409 O O . LEU B 1 78 ? 25.516 -17.344 -15.727 1 87.12 78 LEU B O 1
ATOM 3413 N N . SER B 1 79 ? 24.906 -19.266 -14.781 1 91.19 79 SER B N 1
ATOM 3414 C CA . SER B 1 79 ? 24.625 -18.625 -13.5 1 91.19 79 SER B CA 1
ATOM 3415 C C . SER B 1 79 ? 25.891 -18.047 -12.875 1 91.19 79 SER B C 1
ATOM 3417 O O . SER B 1 79 ? 25.859 -16.969 -12.289 1 91.19 79 SER B O 1
ATOM 3419 N N . ILE B 1 80 ? 26.984 -18.719 -13.031 1 93.19 80 ILE B N 1
ATOM 3420 C CA . ILE B 1 80 ? 28.25 -18.25 -12.492 1 93.19 80 ILE B CA 1
ATOM 3421 C C . ILE B 1 80 ? 28.688 -17 -13.242 1 93.19 80 ILE B C 1
ATOM 3423 O O . ILE B 1 80 ? 29.188 -16.047 -12.633 1 93.19 80 ILE B O 1
ATOM 3427 N N . CYS B 1 81 ? 28.469 -17.031 -14.523 1 92.44 81 CYS B N 1
ATOM 3428 C CA . CYS B 1 81 ? 28.812 -15.852 -15.32 1 92.44 81 CYS B CA 1
ATOM 3429 C C . CYS B 1 81 ? 28 -14.641 -14.867 1 92.44 81 CYS B C 1
ATOM 3431 O O . CYS B 1 81 ? 28.547 -13.555 -14.703 1 92.44 81 CYS B O 1
ATOM 3433 N N . TYR B 1 82 ? 26.734 -14.906 -14.641 1 91.81 82 TYR B N 1
ATOM 3434 C CA . TYR B 1 82 ? 25.859 -13.844 -14.164 1 91.81 82 TYR B CA 1
ATOM 3435 C C . TYR B 1 82 ? 26.281 -13.359 -12.781 1 91.81 82 TYR B C 1
ATOM 3437 O O . TYR B 1 82 ? 26.219 -12.164 -12.492 1 91.81 82 TYR B O 1
ATOM 3445 N N . ALA B 1 83 ? 26.688 -14.273 -11.984 1 94.44 83 ALA B N 1
ATOM 3446 C CA . ALA B 1 83 ? 27.109 -13.914 -10.633 1 94.44 83 ALA B CA 1
ATOM 3447 C C . ALA B 1 83 ? 28.375 -13.047 -10.656 1 94.44 83 ALA B C 1
ATOM 3449 O O . ALA B 1 83 ? 28.469 -12.062 -9.922 1 94.44 83 ALA B O 1
ATOM 3450 N N . LEU B 1 84 ? 29.234 -13.406 -11.531 1 94.62 84 LEU B N 1
ATOM 3451 C CA . LEU B 1 84 ? 30.469 -12.625 -11.672 1 94.62 84 LEU B CA 1
ATOM 3452 C C . LEU B 1 84 ? 30.172 -11.227 -12.195 1 94.62 84 LEU B C 1
ATOM 3454 O O . LEU B 1 84 ? 30.75 -10.25 -11.734 1 94.62 84 LEU B O 1
ATOM 3458 N N . LEU B 1 85 ? 29.266 -11.203 -13.133 1 93.25 85 LEU B N 1
ATOM 3459 C CA . LEU B 1 85 ? 28.859 -9.914 -13.656 1 93.25 85 LEU B CA 1
ATOM 3460 C C . LEU B 1 85 ? 28.188 -9.07 -12.57 1 93.25 85 LEU B C 1
ATOM 3462 O O . LEU B 1 85 ? 28.5 -7.891 -12.422 1 93.25 85 LEU B O 1
ATOM 3466 N N . GLY B 1 86 ? 27.297 -9.688 -11.859 1 94.31 86 GLY B N 1
ATOM 3467 C CA . GLY B 1 86 ? 26.609 -8.984 -10.789 1 94.31 86 GLY B CA 1
ATOM 3468 C C . GLY B 1 86 ? 27.562 -8.469 -9.711 1 94.31 86 GLY B C 1
ATOM 3469 O O . GLY B 1 86 ? 27.453 -7.32 -9.289 1 94.31 86 GLY B O 1
ATOM 3470 N N . LEU B 1 87 ? 28.484 -9.297 -9.289 1 95 87 LEU B N 1
ATOM 3471 C CA . LEU B 1 87 ? 29.453 -8.906 -8.266 1 95 87 LEU B CA 1
ATOM 3472 C C . LEU B 1 87 ? 30.406 -7.84 -8.797 1 95 87 LEU B C 1
ATOM 3474 O O . LEU B 1 87 ? 30.797 -6.93 -8.062 1 95 87 LEU B O 1
ATOM 3478 N N . GLY B 1 88 ? 30.75 -8.016 -10.055 1 95.12 88 GLY B N 1
ATOM 3479 C CA . GLY B 1 88 ? 31.594 -7 -10.672 1 95.12 88 GLY B CA 1
ATOM 3480 C C . GLY B 1 88 ? 30.922 -5.637 -10.727 1 95.12 88 GLY B C 1
ATOM 3481 O O . GLY B 1 88 ? 31.547 -4.629 -10.383 1 95.12 88 GLY B O 1
ATOM 3482 N N . LEU B 1 89 ? 29.719 -5.641 -11.133 1 94.44 89 LEU B N 1
ATOM 3483 C CA . LEU B 1 89 ? 28.969 -4.387 -11.18 1 94.44 89 LEU B CA 1
ATOM 3484 C C . LEU B 1 89 ? 28.75 -3.834 -9.773 1 94.44 89 LEU B C 1
ATOM 3486 O O . LEU B 1 89 ? 28.797 -2.619 -9.57 1 94.44 89 LEU B O 1
ATOM 3490 N N . CYS B 1 90 ? 28.453 -4.707 -8.859 1 94.44 90 CYS B N 1
ATOM 3491 C CA . CYS B 1 90 ? 28.297 -4.301 -7.469 1 94.44 90 CYS B CA 1
ATOM 3492 C C . CYS B 1 90 ? 29.547 -3.588 -6.961 1 94.44 90 CYS B C 1
ATOM 3494 O O . CYS B 1 90 ? 29.453 -2.51 -6.371 1 94.44 90 CYS B O 1
ATOM 3496 N N . SER B 1 91 ? 30.703 -4.141 -7.23 1 93.31 91 SER B N 1
ATOM 3497 C CA . SER B 1 91 ? 31.953 -3.559 -6.789 1 93.31 91 SER B CA 1
ATOM 3498 C C . SER B 1 91 ? 32.219 -2.229 -7.484 1 93.31 91 SER B C 1
ATOM 3500 O O . SER B 1 91 ? 32.656 -1.269 -6.852 1 93.31 91 SER B O 1
ATOM 3502 N N . GLN B 1 92 ? 31.891 -2.219 -8.742 1 93.88 92 GLN B N 1
ATOM 3503 C CA . GLN B 1 92 ? 32.094 -0.991 -9.5 1 93.88 92 GLN B CA 1
ATOM 3504 C C . GLN B 1 92 ? 31.203 0.132 -9 1 93.88 92 GLN B C 1
ATOM 3506 O O . GLN B 1 92 ? 31.656 1.257 -8.789 1 93.88 92 GLN B O 1
ATOM 3511 N N . PHE B 1 93 ? 29.969 -0.186 -8.805 1 93.5 93 PHE B N 1
ATOM 3512 C CA . PHE B 1 93 ? 29.016 0.814 -8.328 1 93.5 93 PHE B CA 1
ATOM 3513 C C . PHE B 1 93 ? 29.328 1.23 -6.898 1 93.5 93 PHE B C 1
ATOM 3515 O O . PHE B 1 93 ? 29.203 2.402 -6.543 1 93.5 93 PHE B O 1
ATOM 3522 N N . ASN B 1 94 ? 29.688 0.251 -6.133 1 91.06 94 ASN B N 1
ATOM 3523 C CA . ASN B 1 94 ? 30.078 0.56 -4.766 1 91.06 94 ASN B CA 1
ATOM 3524 C C . ASN B 1 94 ? 31.266 1.514 -4.73 1 91.06 94 ASN B C 1
ATOM 3526 O O . ASN B 1 94 ? 31.297 2.447 -3.926 1 91.06 94 ASN B O 1
ATOM 3530 N N . GLY B 1 95 ? 32.156 1.33 -5.562 1 90.12 95 GLY B N 1
ATOM 3531 C CA . GLY B 1 95 ? 33.344 2.188 -5.645 1 90.12 95 GLY B CA 1
ATOM 3532 C C . GLY B 1 95 ? 33.031 3.598 -6.098 1 90.12 95 GLY B C 1
ATOM 3533 O O . GLY B 1 95 ? 33.656 4.555 -5.672 1 90.12 95 GLY B O 1
ATOM 3534 N N . LYS B 1 96 ? 32.031 3.701 -6.918 1 91.25 96 LYS B N 1
ATOM 3535 C CA . LYS B 1 96 ? 31.656 5.008 -7.449 1 91.25 96 LYS B CA 1
ATOM 3536 C C . LYS B 1 96 ? 30.656 5.699 -6.531 1 91.25 96 LYS B C 1
ATOM 3538 O O . LYS B 1 96 ? 30.219 6.816 -6.812 1 91.25 96 LYS B O 1
ATOM 3543 N N . GLY B 1 97 ? 30.156 4.977 -5.57 1 86.62 97 GLY B N 1
ATOM 3544 C CA . GLY B 1 97 ? 29.297 5.59 -4.574 1 86.62 97 GLY B CA 1
ATOM 3545 C C . GLY B 1 97 ? 27.828 5.41 -4.875 1 86.62 97 GLY B C 1
ATOM 3546 O O . GLY B 1 97 ? 26.969 6.082 -4.281 1 86.62 97 GLY B O 1
ATOM 3547 N N . TYR B 1 98 ? 27.5 4.59 -5.859 1 88.88 98 TYR B N 1
ATOM 3548 C CA . TYR B 1 98 ? 26.109 4.285 -6.156 1 88.88 98 TYR B CA 1
ATOM 3549 C C . TYR B 1 98 ? 25.594 3.158 -5.27 1 88.88 98 TYR B C 1
ATOM 3551 O O . TYR B 1 98 ? 25.594 1.993 -5.672 1 88.88 98 TYR B O 1
ATOM 3559 N N . VAL B 1 99 ? 25.062 3.482 -4.184 1 87.19 99 VAL B N 1
ATOM 3560 C CA . VAL B 1 99 ? 24.734 2.529 -3.129 1 87.19 99 VAL B CA 1
ATOM 3561 C C . VAL B 1 99 ? 23.516 1.713 -3.537 1 87.19 99 VAL B C 1
ATOM 3563 O O . VAL B 1 99 ? 23.484 0.491 -3.365 1 87.19 99 VAL B O 1
ATOM 3566 N N . ILE B 1 100 ? 22.516 2.367 -4.152 1 89.12 100 ILE B N 1
ATOM 3567 C CA . ILE B 1 100 ? 21.266 1.697 -4.461 1 89.12 100 ILE B CA 1
ATOM 3568 C C . ILE B 1 100 ? 21.469 0.686 -5.586 1 89.12 100 ILE B C 1
ATOM 3570 O O . ILE B 1 100 ? 21.141 -0.493 -5.441 1 89.12 100 ILE B O 1
ATOM 3574 N N . PRO B 1 101 ? 22.141 1.093 -6.695 1 92.38 101 PRO B N 1
ATOM 3575 C CA . PRO B 1 101 ? 22.422 0.105 -7.738 1 92.38 101 PRO B CA 1
ATOM 3576 C C . PRO B 1 101 ? 23.344 -1.018 -7.266 1 92.38 101 PRO B C 1
ATOM 3578 O O . PRO B 1 101 ? 23.188 -2.168 -7.684 1 92.38 101 PRO B O 1
ATOM 3581 N N . ALA B 1 102 ? 24.312 -0.693 -6.441 1 93.44 102 ALA B N 1
ATOM 3582 C CA . ALA B 1 102 ? 25.188 -1.716 -5.898 1 93.44 102 ALA B CA 1
ATOM 3583 C C . ALA B 1 102 ? 24.422 -2.75 -5.09 1 93.44 102 ALA B C 1
ATOM 3585 O O . ALA B 1 102 ? 24.641 -3.953 -5.23 1 93.44 102 ALA B O 1
ATOM 3586 N N . GLY B 1 103 ? 23.516 -2.312 -4.305 1 92.56 103 GLY B N 1
ATOM 3587 C CA . GLY B 1 103 ? 22.688 -3.213 -3.521 1 92.56 103 GLY B CA 1
ATOM 3588 C C . GLY B 1 103 ? 21.797 -4.105 -4.375 1 92.56 103 GLY B C 1
ATOM 3589 O O . GLY B 1 103 ? 21.609 -5.281 -4.059 1 92.56 103 GLY B O 1
ATOM 3590 N N . ILE B 1 104 ? 21.297 -3.545 -5.438 1 93.75 104 ILE B N 1
ATOM 3591 C CA . ILE B 1 104 ? 20.438 -4.297 -6.34 1 93.75 104 ILE B CA 1
ATOM 3592 C C . ILE B 1 104 ? 21.234 -5.398 -7.027 1 93.75 104 ILE B C 1
ATOM 3594 O O . ILE B 1 104 ? 20.766 -6.527 -7.164 1 93.75 104 ILE B O 1
ATOM 3598 N N . CYS B 1 105 ? 22.453 -5.082 -7.402 1 94.88 105 CYS B N 1
ATOM 3599 C CA . CYS B 1 105 ? 23.312 -6.062 -8.055 1 94.88 105 CYS B CA 1
ATOM 3600 C C . CYS B 1 105 ? 23.672 -7.191 -7.098 1 94.88 105 CYS B C 1
ATOM 3602 O O . CYS B 1 105 ? 23.688 -8.359 -7.484 1 94.88 105 CYS B O 1
ATOM 3604 N N . ALA B 1 106 ? 24.016 -6.816 -5.887 1 95.06 106 ALA B N 1
ATOM 3605 C CA . ALA B 1 106 ? 24.297 -7.832 -4.879 1 95.06 106 ALA B CA 1
ATOM 3606 C C . ALA B 1 106 ? 23.094 -8.734 -4.641 1 95.06 106 ALA B C 1
ATOM 3608 O O . ALA B 1 106 ? 23.234 -9.953 -4.527 1 95.06 106 ALA B O 1
ATOM 3609 N N . THR B 1 107 ? 21.938 -8.102 -4.574 1 94.94 107 THR B N 1
ATOM 3610 C CA . THR B 1 107 ? 20.703 -8.859 -4.379 1 94.94 107 THR B CA 1
ATOM 3611 C C . THR B 1 107 ? 20.438 -9.789 -5.566 1 94.94 107 THR B C 1
ATOM 3613 O O . THR B 1 107 ? 19.953 -10.906 -5.391 1 94.94 107 THR B O 1
ATOM 3616 N N . PHE B 1 108 ? 20.75 -9.289 -6.723 1 94.62 108 PHE B N 1
ATOM 3617 C CA . PHE B 1 108 ? 20.625 -10.078 -7.945 1 94.62 108 PHE B CA 1
ATOM 3618 C C . PHE B 1 108 ? 21.422 -11.375 -7.828 1 94.62 108 PHE B C 1
ATOM 3620 O O . PHE B 1 108 ? 20.922 -12.445 -8.172 1 94.62 108 PHE B O 1
ATOM 3627 N N . VAL B 1 109 ? 22.625 -11.328 -7.285 1 94.56 109 VAL B N 1
ATOM 3628 C CA . VAL B 1 109 ? 23.5 -12.484 -7.133 1 94.56 109 VAL B CA 1
ATOM 3629 C C . VAL B 1 109 ? 22.906 -13.461 -6.117 1 94.56 109 VAL B C 1
ATOM 3631 O O . VAL B 1 109 ? 22.922 -14.672 -6.32 1 94.56 109 VAL B O 1
ATOM 3634 N N . ILE B 1 110 ? 22.359 -12.938 -5.062 1 93.94 110 ILE B N 1
ATOM 3635 C CA . ILE B 1 110 ? 21.734 -13.781 -4.047 1 93.94 110 ILE B CA 1
ATOM 3636 C C . ILE B 1 110 ? 20.562 -14.539 -4.652 1 93.94 110 ILE B C 1
ATOM 3638 O O . ILE B 1 110 ? 20.422 -15.75 -4.441 1 93.94 110 ILE B O 1
ATOM 3642 N N . CYS B 1 111 ? 19.781 -13.883 -5.484 1 91.94 111 CYS B N 1
ATOM 3643 C CA . CYS B 1 111 ? 18.594 -14.477 -6.078 1 91.94 111 CYS B CA 1
ATOM 3644 C C . CYS B 1 111 ? 18.969 -15.484 -7.164 1 91.94 111 CYS B C 1
ATOM 3646 O O . CYS B 1 111 ? 18.156 -16.344 -7.52 1 91.94 111 CYS B O 1
ATOM 3648 N N . LEU B 1 112 ? 20.156 -15.398 -7.633 1 91.81 112 LEU B N 1
ATOM 3649 C CA . LEU B 1 112 ? 20.656 -16.281 -8.68 1 91.81 112 LEU B CA 1
ATOM 3650 C C . LEU B 1 112 ? 21.188 -17.578 -8.078 1 91.81 112 LEU B C 1
ATOM 3652 O O . LEU B 1 112 ? 21.328 -18.594 -8.773 1 91.81 112 LEU B O 1
ATOM 3656 N N . THR B 1 113 ? 21.453 -17.609 -6.824 1 91.25 113 THR B N 1
ATOM 3657 C CA . THR B 1 113 ? 22.141 -18.703 -6.148 1 91.25 113 THR B CA 1
ATOM 3658 C C . THR B 1 113 ? 21.328 -20 -6.25 1 91.25 113 THR B C 1
ATOM 3660 O O . THR B 1 113 ? 21.891 -21.047 -6.562 1 91.25 113 THR B O 1
ATOM 3663 N N . PRO B 1 114 ? 19.969 -19.922 -6.055 1 89.06 114 PRO B N 1
ATOM 3664 C CA . PRO B 1 114 ? 19.234 -21.172 -6.191 1 89.06 114 PRO B CA 1
ATOM 3665 C C . PRO B 1 114 ? 19.312 -21.766 -7.598 1 89.06 114 PRO B C 1
ATOM 3667 O O . PRO B 1 114 ? 19.359 -22.984 -7.754 1 89.06 114 PRO B O 1
ATOM 3670 N N . LEU B 1 115 ? 19.359 -20.953 -8.539 1 86.44 115 LEU B N 1
ATOM 3671 C CA . LEU B 1 115 ? 19.453 -21.422 -9.914 1 86.44 115 LEU B CA 1
ATOM 3672 C C . LEU B 1 115 ? 20.812 -22.062 -10.172 1 86.44 115 LEU B C 1
ATOM 3674 O O . LEU B 1 115 ? 20.891 -23.078 -10.867 1 86.44 115 LEU B O 1
ATOM 3678 N N . ALA B 1 116 ? 21.859 -21.531 -9.656 1 89.94 116 ALA B N 1
ATOM 3679 C CA . ALA B 1 116 ? 23.203 -22.094 -9.789 1 89.94 116 ALA B CA 1
ATOM 3680 C C . ALA B 1 116 ? 23.281 -23.469 -9.125 1 89.94 116 ALA B C 1
ATOM 3682 O O . ALA B 1 116 ? 23.859 -24.406 -9.68 1 89.94 116 ALA B O 1
ATOM 3683 N N . ILE B 1 117 ? 22.719 -23.562 -7.984 1 89.44 117 ILE B N 1
ATOM 3684 C CA . ILE B 1 117 ? 22.75 -24.828 -7.246 1 89.44 117 ILE B CA 1
ATOM 3685 C C . ILE B 1 117 ? 21.891 -25.859 -7.957 1 89.44 117 ILE B C 1
ATOM 3687 O O . ILE B 1 117 ? 22.25 -27.047 -8.023 1 89.44 117 ILE B O 1
ATOM 3691 N N . TYR B 1 118 ? 20.75 -25.406 -8.469 1 87 118 TYR B N 1
ATOM 3692 C CA . TYR B 1 118 ? 19.906 -26.281 -9.266 1 87 118 TYR B CA 1
ATOM 3693 C C . TYR B 1 118 ? 20.672 -26.828 -10.469 1 87 118 TYR B C 1
ATOM 3695 O O . TYR B 1 118 ? 20.641 -28.047 -10.727 1 87 118 TYR B O 1
ATOM 3703 N N . GLY B 1 119 ? 21.312 -26 -11.125 1 86.25 119 GLY B N 1
ATOM 3704 C CA . GLY B 1 119 ? 22.109 -26.422 -12.266 1 86.25 119 GLY B CA 1
ATOM 3705 C C . GLY B 1 119 ? 23.219 -27.375 -11.891 1 86.25 119 GLY B C 1
ATOM 3706 O O . GLY B 1 119 ? 23.469 -28.359 -12.602 1 86.25 119 GLY B O 1
ATOM 3707 N N . LEU B 1 120 ? 23.828 -27.094 -10.805 1 87.69 120 LEU B N 1
ATOM 3708 C CA . LEU B 1 120 ? 24.906 -27.953 -10.328 1 87.69 1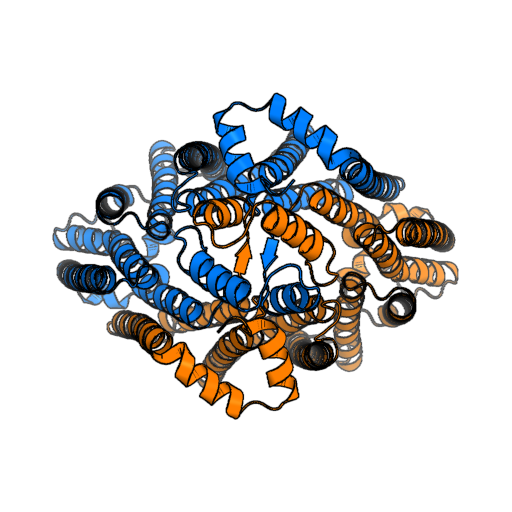20 LEU B CA 1
ATOM 3709 C C . LEU B 1 120 ? 24.375 -29.344 -9.969 1 87.69 120 LEU B C 1
ATOM 3711 O O . LEU B 1 120 ? 24.969 -30.359 -10.344 1 87.69 120 LEU B O 1
ATOM 3715 N N . GLN B 1 121 ? 23.266 -29.375 -9.305 1 87.25 121 GLN B N 1
ATOM 3716 C CA . GLN B 1 121 ? 22.672 -30.656 -8.914 1 87.25 121 GLN B CA 1
ATOM 3717 C C . GLN B 1 121 ? 22.203 -31.438 -10.133 1 87.25 121 GLN B C 1
ATOM 3719 O O . GLN B 1 121 ? 22.359 -32.656 -10.188 1 87.25 121 GLN B O 1
ATOM 3724 N N . LYS B 1 122 ? 21.578 -30.812 -11.023 1 85.06 122 LYS B N 1
ATOM 3725 C CA . LYS B 1 122 ? 21.125 -31.469 -12.242 1 85.06 122 LYS B CA 1
ATOM 3726 C C . LYS B 1 122 ? 22.297 -31.953 -13.086 1 85.06 122 LYS B C 1
ATOM 3728 O O . LYS B 1 122 ? 22.266 -33.031 -13.648 1 85.06 122 LYS B O 1
ATOM 3733 N N . GLY B 1 123 ? 23.297 -31.141 -13.164 1 85.94 123 GLY B N 1
ATOM 3734 C CA . GLY B 1 123 ? 24.484 -31.531 -13.914 1 85.94 123 GLY B CA 1
ATOM 3735 C C . GLY B 1 123 ? 25.203 -32.719 -13.32 1 85.94 123 GLY B C 1
ATOM 3736 O O . GLY B 1 123 ? 25.703 -33.562 -14.047 1 85.94 123 GLY B O 1
ATOM 3737 N N . MET B 1 124 ? 25.234 -32.781 -12 1 88.25 124 MET B N 1
ATOM 3738 C CA . MET B 1 124 ? 25.891 -33.875 -11.297 1 88.25 124 MET B CA 1
ATOM 3739 C C . MET B 1 124 ? 25.016 -35.094 -11.266 1 88.25 124 MET B C 1
ATOM 3741 O O . MET B 1 124 ? 25.484 -36.188 -10.906 1 88.25 124 MET B O 1
ATOM 3745 N N . GLY B 1 125 ? 23.766 -34.906 -11.617 1 80.19 125 GLY B N 1
ATOM 3746 C CA . GLY B 1 125 ? 22.828 -36.031 -11.633 1 80.19 125 GLY B CA 1
ATOM 3747 C C . GLY B 1 125 ? 22.188 -36.281 -10.289 1 80.19 125 GLY B C 1
ATOM 3748 O O . GLY B 1 125 ? 21.688 -37.375 -10.031 1 80.19 125 GLY B O 1
ATOM 3749 N N . TRP B 1 126 ? 22.312 -35.312 -9.406 1 75.81 126 TRP B N 1
ATOM 3750 C CA . TRP B 1 126 ? 21.797 -35.5 -8.055 1 75.81 126 TRP B CA 1
ATOM 3751 C C . TRP B 1 126 ? 20.312 -35.125 -7.984 1 75.81 126 TRP B C 1
ATOM 3753 O O . TRP B 1 126 ? 19.672 -35.312 -6.957 1 75.81 126 TRP B O 1
ATOM 3763 N N . TRP B 1 127 ? 19.781 -34.625 -9.148 1 74.81 127 TRP B N 1
ATOM 3764 C CA . TRP B 1 127 ? 18.406 -34.156 -9.156 1 74.81 127 TRP B CA 1
ATOM 3765 C C . TRP B 1 127 ? 17.422 -35.312 -9.211 1 74.81 127 TRP B C 1
ATOM 3767 O O . TRP B 1 127 ? 17.453 -36.125 -10.141 1 74.81 127 TRP B O 1
ATOM 3777 N N . PRO B 1 128 ? 16.75 -35.531 -8.133 1 70.69 128 PRO B N 1
ATOM 3778 C CA . PRO B 1 128 ? 16.031 -36.781 -7.922 1 70.69 128 PRO B CA 1
ATOM 3779 C C . PRO B 1 128 ? 14.828 -36.938 -8.859 1 70.69 128 PRO B C 1
ATOM 3781 O O . PRO B 1 128 ? 14.398 -38.062 -9.125 1 70.69 128 PRO B O 1
ATOM 3784 N N . ASP B 1 129 ? 14.188 -35.781 -9.273 1 67.88 129 ASP B N 1
ATOM 3785 C CA . ASP B 1 129 ? 12.922 -35.906 -10 1 67.88 129 ASP B CA 1
ATOM 3786 C C . ASP B 1 129 ? 12.891 -35 -11.227 1 67.88 129 ASP B C 1
ATOM 3788 O O . ASP B 1 129 ? 13.914 -34.438 -11.617 1 67.88 129 ASP B O 1
ATOM 3792 N N . ASP B 1 130 ? 11.734 -35.031 -11.938 1 69.75 130 ASP B N 1
ATOM 3793 C CA . ASP B 1 130 ? 11.562 -34.281 -13.18 1 69.75 130 ASP B CA 1
ATOM 3794 C C . ASP B 1 130 ? 11.062 -32.844 -12.891 1 69.75 130 ASP B C 1
ATOM 3796 O O . ASP B 1 130 ? 10.516 -32.188 -13.773 1 69.75 130 ASP B O 1
ATOM 3800 N N . SER B 1 1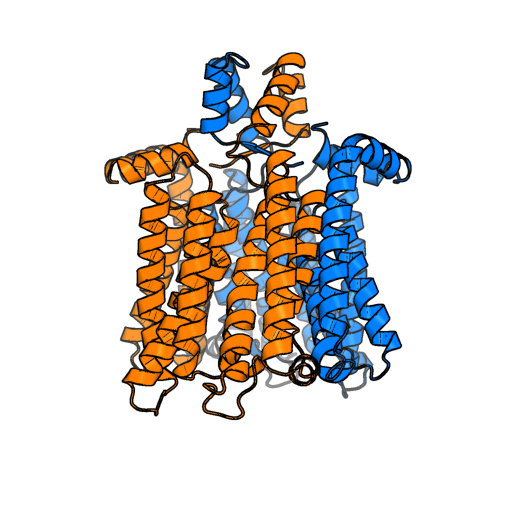31 ? 11.312 -32.531 -11.602 1 70.75 131 SER B N 1
ATOM 3801 C CA . SER B 1 131 ? 10.859 -31.172 -11.289 1 70.75 131 SER B CA 1
ATOM 3802 C C . SER B 1 131 ? 11.781 -30.125 -11.898 1 70.75 131 SER B C 1
ATOM 3804 O O . SER B 1 131 ? 12.977 -30.359 -12.062 1 70.75 131 SER B O 1
ATOM 3806 N N . VAL B 1 132 ? 11.102 -29.062 -12.359 1 69.44 132 VAL B N 1
ATOM 3807 C CA . VAL B 1 132 ? 11.852 -28 -13.008 1 69.44 132 VAL B CA 1
ATOM 3808 C C . VAL B 1 132 ? 11.969 -26.797 -12.055 1 69.44 132 VAL B C 1
ATOM 3810 O O . VAL B 1 132 ? 11.312 -26.766 -11.008 1 69.44 132 VAL B O 1
ATOM 3813 N N . TYR B 1 133 ? 12.844 -25.953 -12.219 1 69.94 133 TYR B N 1
ATOM 3814 C CA . TYR B 1 133 ? 13.156 -24.812 -11.383 1 69.94 133 TYR B CA 1
ATOM 3815 C C . TYR B 1 133 ? 11.906 -23.984 -11.109 1 69.94 133 TYR B C 1
ATOM 3817 O O . TYR B 1 133 ? 11.742 -23.438 -10.016 1 69.94 133 TYR B O 1
ATOM 3825 N N . HIS B 1 134 ? 11.078 -23.953 -11.977 1 63.5 134 HIS B N 1
ATOM 3826 C CA . HIS B 1 134 ? 9.844 -23.188 -11.828 1 63.5 134 HIS B CA 1
ATOM 3827 C C . HIS B 1 134 ? 9.008 -23.703 -10.664 1 63.5 134 HIS B C 1
ATOM 3829 O O . HIS B 1 134 ? 8.305 -22.938 -10 1 63.5 134 HIS B O 1
ATOM 3835 N N . ASP B 1 135 ? 9.203 -25.016 -10.375 1 62.75 135 ASP B N 1
ATOM 3836 C CA . ASP B 1 135 ? 8.43 -25.672 -9.32 1 62.75 135 ASP B CA 1
ATOM 3837 C C . ASP B 1 135 ? 8.93 -25.266 -7.938 1 62.75 135 ASP B C 1
ATOM 3839 O O . ASP B 1 135 ? 8.234 -25.469 -6.938 1 62.75 135 ASP B O 1
ATOM 3843 N N . TYR B 1 136 ? 10.086 -24.719 -7.988 1 66.06 136 TYR B N 1
ATOM 3844 C CA . TYR B 1 136 ? 10.719 -24.266 -6.754 1 66.06 136 TYR B CA 1
ATOM 3845 C C . TYR B 1 136 ? 9.852 -23.234 -6.051 1 66.06 136 TYR B C 1
ATOM 3847 O O . TYR B 1 136 ? 9.766 -23.219 -4.82 1 66.06 136 TYR B O 1
ATOM 3855 N N . HIS B 1 137 ? 9.141 -22.516 -6.793 1 56.59 137 HIS B N 1
ATOM 3856 C CA . HIS B 1 137 ? 8.375 -21.406 -6.23 1 56.59 137 HIS B CA 1
ATOM 3857 C C . HIS B 1 137 ? 6.918 -21.797 -6.02 1 56.59 137 HIS B C 1
ATOM 3859 O O . HIS B 1 137 ? 6.148 -21.031 -5.43 1 56.59 137 HIS B O 1
ATOM 3865 N N . VAL B 1 138 ? 6.613 -23.078 -6.477 1 57.03 138 VAL B N 1
ATOM 3866 C CA . VAL B 1 138 ? 5.207 -23.469 -6.457 1 57.03 138 VAL B CA 1
ATOM 3867 C C . VAL B 1 138 ? 5.02 -24.672 -5.543 1 57.03 138 VAL B C 1
ATOM 3869 O O . VAL B 1 138 ? 4.062 -24.734 -4.766 1 57.03 138 VAL B O 1
ATOM 3872 N N . TYR B 1 139 ? 6.055 -25.641 -5.637 1 58.03 139 TYR B N 1
ATOM 3873 C CA . TYR B 1 139 ? 5.883 -26.891 -4.922 1 58.03 139 TYR B CA 1
ATOM 3874 C C . TYR B 1 139 ? 6.891 -27.016 -3.785 1 58.03 139 TYR B C 1
ATOM 3876 O O . TYR B 1 139 ? 7.977 -26.438 -3.844 1 58.03 139 TYR B O 1
ATOM 3884 N N . ILE B 1 140 ? 6.52 -27.656 -2.732 1 63.69 140 ILE B N 1
ATOM 3885 C CA . ILE B 1 140 ? 7.371 -27.906 -1.572 1 63.69 140 ILE B CA 1
ATOM 3886 C C . ILE B 1 140 ? 8.039 -29.266 -1.71 1 63.69 140 ILE B C 1
ATOM 3888 O O . ILE B 1 140 ? 7.359 -30.281 -1.869 1 63.69 140 ILE B O 1
ATOM 3892 N N . LYS B 1 141 ? 9.227 -29.25 -1.967 1 66.5 141 LYS B N 1
ATOM 3893 C CA . LYS B 1 141 ? 9.969 -30.5 -2 1 66.5 141 LYS B CA 1
ATOM 3894 C C . LYS B 1 141 ? 11.219 -30.422 -1.132 1 66.5 141 LYS B C 1
ATOM 3896 O O . LYS B 1 141 ? 11.758 -29.344 -0.899 1 66.5 141 LYS B O 1
ATOM 3901 N N . TRP B 1 142 ? 11.719 -31.516 -0.645 1 64.94 142 TRP B N 1
ATOM 3902 C CA . TRP B 1 142 ? 12.812 -31.594 0.318 1 64.94 142 TRP B CA 1
ATOM 3903 C C . TRP B 1 142 ? 14.141 -31.188 -0.33 1 64.94 142 TRP B C 1
ATOM 3905 O O . TRP B 1 142 ? 15 -30.594 0.321 1 64.94 142 TRP B O 1
ATOM 3915 N N . HIS B 1 143 ? 14.211 -31.438 -1.594 1 68.19 143 HIS B N 1
ATOM 3916 C CA . HIS B 1 143 ? 15.516 -31.234 -2.209 1 68.19 143 HIS B CA 1
ATOM 3917 C C . HIS B 1 143 ? 15.789 -29.766 -2.473 1 68.19 143 HIS B C 1
ATOM 3919 O O . HIS B 1 143 ? 16.906 -29.391 -2.826 1 68.19 143 HIS B O 1
ATOM 3925 N N . TRP B 1 144 ? 14.727 -29.016 -2.125 1 75.88 144 TRP B N 1
ATOM 3926 C CA . TRP B 1 144 ? 14.883 -27.562 -2.264 1 75.88 144 TRP B CA 1
ATOM 3927 C C . TRP B 1 144 ? 15.789 -27.016 -1.174 1 75.88 144 TRP B C 1
ATOM 3929 O O . TRP B 1 144 ? 16.281 -25.891 -1.287 1 75.88 144 TRP B O 1
ATOM 3939 N N . ILE B 1 145 ? 16.141 -27.781 -0.17 1 78.06 145 ILE B N 1
ATOM 3940 C CA . ILE B 1 145 ? 16.828 -27.312 1.03 1 78.06 145 ILE B CA 1
ATOM 3941 C C . ILE B 1 145 ? 18.25 -26.891 0.68 1 78.06 145 ILE B C 1
ATOM 3943 O O . ILE B 1 145 ? 18.781 -25.922 1.243 1 78.06 145 ILE B O 1
ATOM 3947 N N . PHE B 1 146 ? 18.812 -27.516 -0.301 1 79.5 146 PHE B N 1
ATOM 3948 C CA . PHE B 1 146 ? 20.172 -27.172 -0.675 1 79.5 146 PHE B CA 1
ATOM 3949 C C . PHE B 1 146 ? 20.219 -25.797 -1.338 1 79.5 146 PHE B C 1
ATOM 3951 O O . PHE B 1 146 ? 21.141 -25.016 -1.101 1 79.5 146 PHE B O 1
ATOM 3958 N N . MET B 1 147 ? 19.234 -25.578 -2.131 1 86.12 147 MET B N 1
ATOM 3959 C CA . MET B 1 147 ? 19.141 -24.266 -2.781 1 86.12 147 MET B CA 1
ATOM 3960 C C . MET B 1 147 ? 18.891 -23.172 -1.759 1 86.12 147 MET B C 1
ATOM 3962 O O . MET B 1 147 ? 19.469 -22.078 -1.867 1 86.12 147 MET B O 1
ATOM 3966 N N . GLU B 1 148 ? 18.172 -23.469 -0.772 1 87.44 148 GLU B N 1
ATOM 3967 C CA . GLU B 1 148 ? 17.859 -22.484 0.258 1 87.44 148 GLU B CA 1
ATOM 3968 C C . GLU B 1 148 ? 19.062 -22.219 1.158 1 87.44 148 GLU B C 1
ATOM 3970 O O . GLU B 1 148 ? 19.375 -21.062 1.47 1 87.44 148 GLU B O 1
ATOM 3975 N N . LEU B 1 149 ? 19.719 -23.328 1.525 1 87.81 149 LEU B N 1
ATOM 3976 C CA . LEU B 1 149 ? 20.906 -23.188 2.375 1 87.81 149 LEU B CA 1
ATOM 3977 C C . LEU B 1 149 ? 22 -22.422 1.648 1 87.81 149 LEU B C 1
ATOM 3979 O O . LEU B 1 149 ? 22.688 -21.594 2.248 1 87.81 149 LEU B O 1
ATOM 3983 N N . GLY B 1 150 ? 22.125 -22.75 0.41 1 90.75 150 GLY B N 1
ATOM 3984 C CA . GLY B 1 150 ? 23.109 -22.031 -0.376 1 90.75 150 GLY B CA 1
ATOM 3985 C C . GLY B 1 150 ? 22.812 -20.547 -0.486 1 90.75 150 GLY B C 1
ATOM 3986 O O . GLY B 1 150 ? 23.703 -19.703 -0.389 1 90.75 150 GLY B O 1
ATOM 3987 N N . THR B 1 151 ? 21.531 -20.234 -0.74 1 91.75 151 THR B N 1
ATOM 3988 C CA . THR B 1 151 ? 21.109 -18.859 -0.839 1 91.75 151 THR B CA 1
ATOM 3989 C C . THR B 1 151 ? 21.344 -18.109 0.476 1 91.75 151 THR B C 1
ATOM 3991 O O . THR B 1 151 ? 21.812 -16.984 0.478 1 91.75 151 THR B O 1
ATOM 3994 N N . LEU B 1 152 ? 21.094 -18.734 1.604 1 91.38 152 LEU B N 1
ATOM 3995 C CA . LEU B 1 152 ? 21.297 -18.125 2.912 1 91.38 152 LEU B CA 1
ATOM 3996 C C . LEU B 1 152 ? 22.781 -17.891 3.172 1 91.38 152 LEU B C 1
ATOM 3998 O O . LEU B 1 152 ? 23.156 -16.844 3.729 1 91.38 152 LEU B O 1
ATOM 4002 N N . MET B 1 153 ? 23.578 -18.812 2.738 1 92.69 153 MET B N 1
ATOM 4003 C CA . MET B 1 153 ? 25.016 -18.672 2.916 1 92.69 153 MET B CA 1
ATOM 4004 C C . MET B 1 153 ? 25.547 -17.5 2.105 1 92.69 153 MET B C 1
ATOM 4006 O O . MET B 1 153 ? 26.219 -16.609 2.65 1 92.69 153 MET B O 1
ATOM 4010 N N . VAL B 1 154 ? 25.219 -17.516 0.839 1 93.5 154 VAL B N 1
ATOM 4011 C CA . VAL B 1 154 ? 25.688 -16.438 -0.034 1 93.5 154 VAL B CA 1
ATOM 4012 C C . VAL B 1 154 ? 25.109 -15.109 0.43 1 93.5 154 VAL B C 1
ATOM 4014 O O . VAL B 1 154 ? 25.797 -14.094 0.457 1 93.5 154 VAL B O 1
ATOM 4017 N N . GLY B 1 155 ? 23.828 -15.133 0.753 1 93.38 155 GLY B N 1
ATOM 4018 C CA . GLY B 1 155 ? 23.172 -13.922 1.239 1 93.38 155 GLY B CA 1
ATOM 4019 C C . GLY B 1 155 ? 23.812 -13.367 2.502 1 93.38 155 GLY B C 1
ATOM 4020 O O . GLY B 1 155 ? 24.047 -12.164 2.605 1 93.38 155 GLY B O 1
ATOM 4021 N N . THR B 1 156 ? 24.141 -14.211 3.447 1 91.06 156 THR B N 1
ATOM 4022 C CA . THR B 1 156 ? 24.75 -13.781 4.707 1 91.06 156 THR B CA 1
ATOM 4023 C C . THR B 1 156 ? 26.156 -13.266 4.484 1 91.06 156 THR B C 1
ATOM 4025 O O . THR B 1 156 ? 26.562 -12.258 5.074 1 91.06 156 THR B O 1
ATOM 4028 N N . ILE B 1 157 ? 26.875 -13.906 3.625 1 92.81 157 ILE B N 1
ATOM 4029 C CA . ILE B 1 157 ? 28.25 -13.5 3.328 1 92.81 157 ILE B CA 1
ATOM 4030 C C . ILE B 1 157 ? 28.25 -12.125 2.668 1 92.81 157 ILE B C 1
ATOM 4032 O O . ILE B 1 157 ? 28.969 -11.219 3.094 1 92.81 157 ILE B O 1
ATOM 4036 N N . LEU B 1 158 ? 27.391 -12.023 1.671 1 92.62 158 LEU B N 1
ATOM 4037 C CA . LEU B 1 158 ? 27.344 -10.75 0.959 1 92.62 158 LEU B CA 1
ATOM 4038 C C . LEU B 1 158 ? 26.797 -9.648 1.86 1 92.62 158 LEU B C 1
ATOM 4040 O O . LEU B 1 158 ? 27.25 -8.5 1.784 1 92.62 158 LEU B O 1
ATOM 4044 N N . ALA B 1 159 ? 25.859 -9.953 2.678 1 88.56 159 ALA B N 1
ATOM 4045 C CA . ALA B 1 159 ? 25.312 -8.977 3.617 1 88.56 159 ALA B CA 1
ATOM 4046 C C . ALA B 1 159 ? 26.391 -8.531 4.617 1 88.56 159 ALA B C 1
ATOM 4048 O O . ALA B 1 159 ? 26.391 -7.379 5.055 1 88.56 159 ALA B O 1
ATOM 4049 N N . TRP B 1 160 ? 27.281 -9.445 4.945 1 88.56 160 TRP B N 1
ATOM 4050 C CA . TRP B 1 160 ? 28.375 -9.141 5.871 1 88.56 160 TRP B CA 1
ATOM 4051 C C . TRP B 1 160 ? 29.422 -8.266 5.195 1 88.56 160 TRP B C 1
ATOM 4053 O O . TRP B 1 160 ? 29.969 -7.348 5.816 1 88.56 160 TRP B O 1
ATOM 4063 N N . ILE B 1 161 ? 29.594 -8.438 3.918 1 90.31 161 ILE B N 1
ATOM 4064 C CA . ILE B 1 161 ? 30.641 -7.73 3.186 1 90.31 161 ILE B CA 1
ATOM 4065 C C . ILE B 1 161 ? 30.156 -6.336 2.805 1 90.31 161 ILE B C 1
ATOM 4067 O O . ILE B 1 161 ? 30.828 -5.34 3.059 1 90.31 161 ILE B O 1
ATOM 4071 N N . TYR B 1 162 ? 28.953 -6.176 2.271 1 88.75 162 TYR B N 1
ATOM 4072 C CA . TYR B 1 162 ? 28.516 -4.906 1.711 1 88.75 162 TYR B CA 1
ATOM 4073 C C . TYR B 1 162 ? 27.516 -4.223 2.635 1 88.75 162 TYR B C 1
ATOM 4075 O O . TYR B 1 162 ? 27.391 -2.996 2.625 1 88.75 162 TYR B O 1
ATOM 4083 N N . ARG B 1 163 ? 26.766 -4.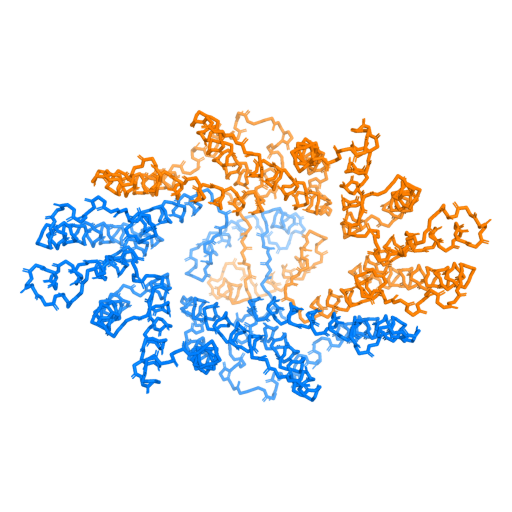766 3.377 1 87.12 163 ARG B N 1
ATOM 4084 C CA . ARG B 1 163 ? 25.844 -4.262 4.398 1 87.12 163 ARG B CA 1
ATOM 4085 C C . ARG B 1 163 ? 24.781 -3.359 3.781 1 87.12 163 ARG B C 1
ATOM 4087 O O . ARG B 1 163 ? 24.516 -2.264 4.281 1 87.12 163 ARG B O 1
ATOM 4094 N N . TYR B 1 164 ? 24.188 -3.818 2.674 1 88.12 164 TYR B N 1
ATOM 4095 C CA . TYR B 1 164 ? 23.062 -3.107 2.078 1 88.12 164 TYR B CA 1
ATOM 4096 C C . TYR B 1 164 ? 21.734 -3.668 2.58 1 88.12 164 TYR B C 1
ATOM 4098 O O . TYR B 1 164 ? 21.531 -4.883 2.602 1 88.12 164 TYR B O 1
ATOM 4106 N N . PRO B 1 165 ? 20.844 -2.793 2.924 1 86.19 165 PRO B N 1
ATOM 4107 C CA . PRO B 1 165 ? 19.562 -3.248 3.482 1 86.19 165 PRO B CA 1
ATOM 4108 C C . PRO B 1 165 ? 18.734 -4.055 2.484 1 86.19 165 PRO B C 1
ATOM 4110 O O . PRO B 1 165 ? 18.016 -4.977 2.877 1 86.19 165 PRO B O 1
ATOM 4113 N N . PHE B 1 166 ? 18.766 -3.859 1.257 1 87.69 166 PHE B N 1
ATOM 4114 C CA . PHE B 1 166 ? 17.953 -4.508 0.243 1 87.69 166 PHE B CA 1
ATOM 4115 C C . PHE B 1 166 ? 18.281 -5.988 0.137 1 87.69 166 PHE B C 1
ATOM 4117 O O . PHE B 1 166 ? 17.438 -6.793 -0.273 1 87.69 166 PHE B O 1
ATOM 4124 N N . MET B 1 167 ? 19.484 -6.395 0.542 1 91.38 167 MET B N 1
ATOM 4125 C CA . MET B 1 167 ? 19.953 -7.773 0.451 1 91.38 167 MET B CA 1
ATOM 4126 C C . MET B 1 167 ? 19.203 -8.664 1.445 1 91.38 167 MET B C 1
ATOM 4128 O O . MET B 1 167 ? 19.203 -9.891 1.301 1 91.38 167 MET B O 1
ATOM 4132 N N . ILE B 1 168 ? 18.547 -8.016 2.379 1 90.44 168 ILE B N 1
ATOM 4133 C CA . ILE B 1 168 ? 17.859 -8.766 3.426 1 90.44 168 ILE B CA 1
ATOM 4134 C C . ILE B 1 168 ? 16.562 -9.344 2.881 1 90.44 168 ILE B C 1
ATOM 4136 O O . ILE B 1 168 ? 16.062 -10.344 3.393 1 90.44 168 ILE B O 1
ATOM 4140 N N . MET B 1 169 ? 16.094 -8.781 1.793 1 91.06 169 MET B N 1
ATOM 4141 C CA . MET B 1 169 ? 14.812 -9.188 1.23 1 91.06 169 MET B CA 1
ATOM 4142 C C . MET B 1 169 ? 14.852 -10.648 0.79 1 91.06 169 MET B C 1
ATOM 4144 O O . MET B 1 169 ? 14.055 -11.461 1.258 1 91.06 169 MET B O 1
ATOM 4148 N N . PRO B 1 170 ? 15.766 -11.016 -0.05 1 91.69 170 PRO B N 1
ATOM 4149 C CA . PRO B 1 170 ? 15.797 -12.422 -0.471 1 91.69 170 PRO B CA 1
ATOM 4150 C C . PRO B 1 170 ? 16.156 -13.367 0.669 1 91.69 170 PRO B C 1
ATOM 4152 O O . PRO B 1 170 ? 15.727 -14.531 0.669 1 91.69 170 PRO B O 1
ATOM 4155 N N . ILE B 1 171 ? 16.875 -12.914 1.636 1 90.12 171 ILE B N 1
ATOM 4156 C CA . ILE B 1 171 ? 17.219 -13.734 2.793 1 90.12 171 ILE B CA 1
ATOM 4157 C C . ILE B 1 171 ? 15.945 -14.062 3.578 1 90.12 171 ILE B C 1
ATOM 4159 O O . ILE B 1 171 ? 15.703 -15.219 3.93 1 90.12 171 ILE B O 1
ATOM 4163 N N . ALA B 1 172 ? 15.172 -13.016 3.74 1 90 172 ALA B N 1
ATOM 4164 C CA . ALA B 1 172 ? 13.93 -13.195 4.48 1 90 172 ALA B CA 1
ATOM 4165 C C . ALA B 1 172 ? 12.984 -14.141 3.75 1 90 172 ALA B C 1
ATOM 4167 O O . ALA B 1 172 ? 12.391 -15.031 4.363 1 90 172 ALA B O 1
ATOM 4168 N N . VAL B 1 173 ? 12.906 -14.062 2.5 1 88.81 173 VAL B N 1
ATOM 4169 C CA . VAL B 1 173 ? 12.016 -14.891 1.697 1 88.81 173 VAL B CA 1
ATOM 4170 C C . VAL B 1 173 ? 12.516 -16.344 1.704 1 88.81 173 VAL B C 1
ATOM 4172 O O . VAL B 1 173 ? 11.719 -17.266 1.82 1 88.81 173 VAL B O 1
ATOM 4175 N N . THR B 1 174 ? 13.773 -16.469 1.592 1 89.62 174 THR B N 1
ATOM 4176 C CA . THR B 1 174 ? 14.367 -17.797 1.564 1 89.62 174 THR B CA 1
ATOM 4177 C C . THR B 1 174 ? 14.164 -18.5 2.902 1 89.62 174 THR B C 1
ATOM 4179 O O . THR B 1 174 ? 13.906 -19.703 2.939 1 89.62 174 THR B O 1
ATOM 4182 N N . LEU B 1 175 ? 14.266 -17.766 3.926 1 86.12 175 LEU B N 1
ATOM 4183 C CA . LEU B 1 175 ? 14.023 -18.328 5.246 1 86.12 175 LEU B CA 1
ATOM 4184 C C . LEU B 1 175 ? 12.578 -18.812 5.367 1 86.12 175 LEU B C 1
ATOM 4186 O O . LEU B 1 175 ? 12.32 -19.875 5.961 1 86.12 175 LEU B O 1
ATOM 4190 N N . TRP B 1 176 ? 11.711 -18.062 4.805 1 87.06 176 TRP B N 1
ATOM 4191 C CA . TRP B 1 176 ? 10.312 -18.469 4.809 1 87.06 176 TRP B CA 1
ATOM 4192 C C . TRP B 1 176 ? 10.109 -19.734 4 1 87.06 176 TRP B C 1
ATOM 4194 O O . TRP B 1 176 ? 9.43 -20.672 4.449 1 87.06 176 TRP B O 1
ATOM 4204 N N . TYR B 1 177 ? 10.719 -19.828 2.854 1 83.56 177 TYR B N 1
ATOM 4205 C CA . TYR B 1 177 ? 10.641 -21.016 2.027 1 83.56 177 TYR B CA 1
ATOM 4206 C C . TYR B 1 177 ? 11.188 -22.234 2.775 1 83.56 177 TYR B C 1
ATOM 4208 O O . TYR B 1 177 ? 10.586 -23.312 2.76 1 83.56 177 TYR B O 1
ATOM 4216 N N . MET B 1 178 ? 12.289 -22.016 3.371 1 83.12 178 MET B N 1
ATOM 4217 C CA . MET B 1 178 ? 12.953 -23.094 4.09 1 83.12 178 MET B CA 1
ATOM 4218 C C . MET B 1 178 ? 12.078 -23.594 5.234 1 83.12 178 MET B C 1
ATOM 4220 O O . MET B 1 178 ? 11.984 -24.812 5.461 1 83.12 178 MET B O 1
ATOM 4224 N N . SER B 1 179 ? 11.445 -22.719 5.895 1 81.94 179 SER B N 1
ATOM 4225 C CA . SER B 1 179 ? 10.578 -23.109 7.004 1 81.94 179 SER B CA 1
ATOM 4226 C C . SER B 1 179 ? 9.414 -23.969 6.523 1 81.94 179 SER B C 1
ATOM 4228 O O . SER B 1 179 ? 9.055 -24.953 7.176 1 81.94 179 SER B O 1
ATOM 4230 N N . MET B 1 180 ? 8.875 -23.688 5.367 1 80.56 180 MET B N 1
ATOM 4231 C CA . MET B 1 180 ? 7.77 -24.453 4.797 1 80.56 180 MET B CA 1
ATOM 4232 C C . MET B 1 180 ? 8.242 -25.828 4.332 1 80.56 180 MET B C 1
ATOM 4234 O O . MET B 1 180 ? 7.543 -26.812 4.52 1 80.56 180 MET B O 1
ATOM 4238 N N . ASP B 1 181 ? 9.383 -25.781 3.756 1 79.06 181 ASP B N 1
ATOM 4239 C CA . ASP B 1 181 ? 9.914 -27.047 3.258 1 79.06 181 ASP B CA 1
ATOM 4240 C C . ASP B 1 181 ? 10.266 -27.984 4.406 1 79.06 181 ASP B C 1
ATOM 4242 O O . ASP B 1 181 ? 10.008 -29.188 4.332 1 79.06 181 ASP B O 1
ATOM 4246 N N . ILE B 1 182 ? 10.844 -27.469 5.371 1 76.19 182 ILE B N 1
ATOM 4247 C CA . ILE B 1 182 ? 11.211 -28.266 6.535 1 76.19 182 ILE B CA 1
ATOM 4248 C C . ILE B 1 182 ? 9.945 -28.812 7.203 1 76.19 182 ILE B C 1
ATOM 4250 O O . ILE B 1 182 ? 9.906 -29.984 7.609 1 76.19 182 ILE B O 1
ATOM 4254 N N . ALA B 1 183 ? 8.93 -28.031 7.277 1 75.5 183 ALA B N 1
ATOM 4255 C CA . ALA B 1 183 ? 7.668 -28.469 7.871 1 75.5 183 ALA B CA 1
ATOM 4256 C C . ALA B 1 183 ? 7.035 -29.594 7.047 1 75.5 183 ALA B C 1
ATOM 4258 O O . ALA B 1 183 ? 6.461 -30.531 7.605 1 75.5 183 ALA B O 1
ATOM 4259 N N . ALA B 1 184 ? 7.105 -29.438 5.77 1 75.25 184 ALA B N 1
ATOM 4260 C CA . ALA B 1 184 ? 6.547 -30.453 4.887 1 75.25 184 ALA B CA 1
ATOM 4261 C C . ALA B 1 184 ? 7.309 -31.781 5.02 1 75.25 184 ALA B C 1
ATOM 4263 O O . ALA B 1 184 ? 6.719 -32.844 4.926 1 75.25 184 ALA B O 1
ATOM 4264 N N . MET B 1 185 ? 8.578 -31.703 5.203 1 72.5 185 MET B N 1
ATOM 4265 C CA . MET B 1 185 ? 9.414 -32.906 5.379 1 72.5 185 MET B CA 1
ATOM 4266 C C . MET B 1 185 ? 9.07 -33.625 6.68 1 72.5 185 MET B C 1
ATOM 4268 O O . MET B 1 185 ? 9.031 -34.844 6.719 1 72.5 185 MET B O 1
ATOM 4272 N N . LEU B 1 186 ? 8.805 -32.75 7.637 1 68.75 186 LEU B N 1
ATOM 4273 C CA . LEU B 1 186 ? 8.539 -33.312 8.953 1 68.75 186 LEU B CA 1
ATOM 4274 C C . LEU B 1 186 ? 7.121 -33.875 9.016 1 68.75 186 LEU B C 1
ATOM 4276 O O . LEU B 1 186 ? 6.855 -34.812 9.781 1 68.75 186 LEU B O 1
ATOM 4280 N N . GLY B 1 187 ? 6.109 -33.219 8.344 1 64.19 187 GLY B N 1
ATOM 4281 C CA . GLY B 1 187 ? 4.727 -33.656 8.383 1 64.19 187 GLY B CA 1
ATOM 4282 C C . GLY B 1 187 ? 4.469 -34.875 7.496 1 64.19 187 GLY B C 1
ATOM 4283 O O . GLY B 1 187 ? 3.324 -35.312 7.348 1 64.19 187 GLY B O 1
ATOM 4284 N N . ASP B 1 188 ? 5.449 -35.719 7.129 1 56.62 188 ASP B N 1
ATOM 4285 C CA . ASP B 1 188 ? 5.402 -37 6.41 1 56.62 188 ASP B CA 1
ATOM 4286 C C . ASP B 1 188 ? 4.586 -36.875 5.129 1 56.62 188 ASP B C 1
ATOM 4288 O O . ASP B 1 188 ? 3.73 -37.719 4.848 1 56.62 188 ASP B O 1
ATOM 4292 N N . GLY B 1 189 ? 4.734 -35.875 4.316 1 57.41 189 GLY B N 1
ATOM 4293 C CA . GLY B 1 189 ? 4.137 -35.812 2.992 1 57.41 189 GLY B CA 1
ATOM 4294 C C . GLY B 1 189 ? 2.764 -35.156 2.99 1 57.41 189 GLY B C 1
ATOM 4295 O O . GLY B 1 189 ? 2.262 -34.75 1.938 1 57.41 189 GLY B O 1
ATOM 4296 N N . GLN B 1 190 ? 1.905 -35.375 4.051 1 55.69 190 GLN B N 1
ATOM 4297 C CA . GLN B 1 190 ? 0.554 -34.812 4.07 1 55.69 190 GLN B CA 1
ATOM 4298 C C . GLN B 1 190 ? 0.565 -33.344 4.492 1 55.69 190 GLN B C 1
ATOM 4300 O O . GLN B 1 190 ? 0.452 -33.031 5.68 1 55.69 190 GLN B O 1
ATOM 4305 N N . PHE B 1 191 ? 1.254 -32.594 3.719 1 61.59 191 PHE B N 1
ATOM 4306 C CA . PHE B 1 191 ? 1.393 -31.172 4.004 1 61.59 191 PHE B CA 1
ATOM 4307 C C . PHE B 1 191 ? 0.068 -30.453 3.793 1 61.59 191 PHE B C 1
ATOM 4309 O O . PHE B 1 191 ? -0.237 -30.016 2.682 1 61.59 191 PHE B O 1
ATOM 4316 N N . ASP B 1 192 ? -0.829 -30.594 4.801 1 69.19 192 ASP B N 1
ATOM 4317 C CA . ASP B 1 192 ? -2.168 -30.016 4.844 1 69.19 192 ASP B CA 1
ATOM 4318 C C . ASP B 1 192 ? -2.107 -28.5 4.969 1 69.19 192 ASP B C 1
ATOM 4320 O O . ASP B 1 192 ? -1.081 -27.953 5.363 1 69.19 192 ASP B O 1
ATOM 4324 N N . PHE B 1 193 ? -2.918 -27.812 4.449 1 77.25 193 PHE B N 1
ATOM 4325 C CA . PHE B 1 193 ? -3.102 -26.375 4.441 1 77.25 193 PHE B CA 1
ATOM 4326 C C . PHE B 1 193 ? -3.01 -25.812 5.855 1 77.25 193 PHE B C 1
ATOM 4328 O O . PHE B 1 193 ? -2.416 -24.75 6.074 1 77.25 193 PHE B O 1
ATOM 4335 N N . GLU B 1 194 ? -3.375 -26.625 6.805 1 78.19 194 GLU B N 1
ATOM 4336 C CA . GLU B 1 194 ? -3.383 -26.172 8.195 1 78.19 194 GLU B CA 1
ATOM 4337 C C . GLU B 1 194 ? -1.971 -26.141 8.773 1 78.19 194 GLU B C 1
ATOM 4339 O O . GLU B 1 194 ? -1.61 -25.219 9.5 1 78.19 194 GLU B O 1
ATOM 4344 N N . LEU B 1 195 ? -1.298 -27.156 8.438 1 79.38 195 LEU B N 1
ATOM 4345 C CA . LEU B 1 195 ? 0.077 -27.203 8.922 1 79.38 195 LEU B CA 1
ATOM 4346 C C . LEU B 1 195 ? 0.909 -26.094 8.305 1 79.38 195 LEU B C 1
ATOM 4348 O O . LEU B 1 195 ? 1.712 -25.453 8.992 1 79.38 195 LEU B O 1
ATOM 4352 N N . ARG B 1 196 ? 0.749 -25.828 7.098 1 81.81 196 ARG B N 1
ATOM 4353 C CA . ARG B 1 196 ? 1.459 -24.75 6.418 1 81.81 196 ARG B CA 1
ATOM 4354 C C . ARG B 1 196 ? 1.141 -23.391 7.047 1 81.81 196 ARG B C 1
ATOM 4356 O O . ARG B 1 196 ? 2.029 -22.562 7.215 1 81.81 196 ARG B O 1
ATOM 4363 N N . ALA B 1 197 ? -0.053 -23.25 7.34 1 85.56 197 ALA B N 1
ATOM 4364 C CA . ALA B 1 197 ? -0.485 -22 7.953 1 85.56 197 ALA B CA 1
ATOM 4365 C C . ALA B 1 197 ? 0.124 -21.828 9.344 1 85.56 197 ALA B C 1
ATOM 4367 O O . ALA B 1 197 ? 0.555 -20.734 9.711 1 85.56 197 ALA B O 1
ATOM 4368 N N . MET B 1 198 ? 0.184 -22.922 10.07 1 87.38 198 MET B N 1
ATOM 4369 C CA . MET B 1 198 ? 0.728 -22.859 11.422 1 87.38 198 MET B CA 1
ATOM 4370 C C . MET B 1 198 ? 2.227 -22.578 11.398 1 87.38 198 MET B C 1
ATOM 4372 O O . MET B 1 198 ? 2.723 -21.766 12.172 1 87.38 198 MET B O 1
ATOM 4376 N N . VAL B 1 199 ? 2.885 -23.266 10.539 1 86.62 199 VAL B N 1
ATOM 4377 C CA . VAL B 1 199 ? 4.328 -23.062 10.43 1 86.62 199 VAL B CA 1
ATOM 4378 C C . VAL B 1 199 ? 4.625 -21.625 10 1 86.62 199 VAL B C 1
ATOM 4380 O O . VAL B 1 199 ? 5.531 -21 10.539 1 86.62 199 VAL B O 1
ATOM 4383 N N . SER B 1 200 ? 3.871 -21.156 9.055 1 88.56 200 SER B N 1
ATOM 4384 C CA . SER B 1 200 ? 4.051 -19.781 8.602 1 88.56 200 SER B CA 1
ATOM 4385 C C . SER B 1 200 ? 3.791 -18.797 9.734 1 88.56 200 SER B C 1
ATOM 4387 O O . SER B 1 200 ? 4.488 -17.781 9.859 1 88.56 200 SER B O 1
ATOM 4389 N N . MET B 1 201 ? 2.859 -19.062 10.516 1 92.38 201 MET B N 1
ATOM 4390 C CA . MET B 1 201 ? 2.516 -18.188 11.625 1 92.38 201 MET B CA 1
ATOM 4391 C C . MET B 1 201 ? 3.664 -18.094 12.625 1 92.38 201 MET B C 1
ATOM 4393 O O . MET B 1 201 ? 4.086 -17 12.992 1 92.38 201 MET B O 1
ATOM 4397 N N . TYR B 1 202 ? 4.164 -19.219 13.031 1 91.56 202 TYR B N 1
ATOM 4398 C CA . TYR B 1 202 ? 5.234 -19.234 14.023 1 91.56 202 TYR B CA 1
ATOM 4399 C C . TYR B 1 202 ? 6.527 -18.672 13.438 1 91.56 202 TYR B C 1
ATOM 4401 O O . TYR B 1 202 ? 7.258 -17.953 14.109 1 91.56 202 TYR B O 1
ATOM 4409 N N . PHE B 1 203 ? 6.789 -19.016 12.25 1 90.81 203 PHE B N 1
ATOM 4410 C CA . PHE B 1 203 ? 7.965 -18.469 11.594 1 90.81 203 PHE B CA 1
ATOM 4411 C C . PHE B 1 203 ? 7.848 -16.953 11.461 1 90.81 203 PHE B C 1
ATOM 4413 O O . PHE B 1 203 ? 8.82 -16.234 11.68 1 90.81 203 PHE B O 1
ATOM 4420 N N . GLY B 1 204 ? 6.688 -16.547 11.031 1 93.44 204 GLY B N 1
ATOM 4421 C CA . GLY B 1 204 ? 6.461 -15.117 10.938 1 93.44 204 GLY B CA 1
ATOM 4422 C C . GLY B 1 204 ? 6.68 -14.398 12.25 1 93.44 204 GLY B C 1
ATOM 4423 O O . GLY B 1 204 ? 7.297 -13.328 12.281 1 93.44 204 GLY B O 1
ATOM 4424 N N . LEU B 1 205 ? 6.238 -14.977 13.297 1 94.25 205 LEU B N 1
ATOM 4425 C CA . LEU B 1 205 ? 6.402 -14.383 14.617 1 94.25 205 LEU B CA 1
ATOM 4426 C C . LEU B 1 205 ? 7.875 -14.281 14.992 1 94.25 205 LEU B C 1
ATOM 4428 O O . LEU B 1 205 ? 8.328 -13.25 15.484 1 94.25 205 LEU B O 1
ATOM 4432 N N . ILE B 1 206 ? 8.594 -15.328 14.719 1 93.31 206 ILE B N 1
ATOM 4433 C CA . ILE B 1 206 ? 10.016 -15.359 15.023 1 93.31 206 ILE B CA 1
ATOM 4434 C C . ILE B 1 206 ? 10.742 -14.297 14.195 1 93.31 206 ILE B C 1
ATOM 4436 O O . ILE B 1 206 ? 11.602 -13.578 14.711 1 93.31 206 ILE B O 1
ATOM 4440 N N . THR B 1 207 ? 10.352 -14.242 12.961 1 93.31 207 THR B N 1
ATOM 4441 C CA . THR B 1 207 ? 10.969 -13.258 12.086 1 93.31 207 THR B CA 1
ATOM 4442 C C . THR B 1 207 ? 10.68 -11.836 12.57 1 93.31 207 THR B C 1
ATOM 4444 O O . THR B 1 207 ? 11.547 -10.961 12.508 1 93.31 207 THR B O 1
ATOM 4447 N N . ILE B 1 208 ? 9.508 -11.562 13.047 1 94.94 208 ILE B N 1
ATOM 4448 C CA . ILE B 1 208 ? 9.133 -10.25 13.57 1 94.94 208 ILE B CA 1
ATOM 4449 C C . ILE B 1 208 ? 9.984 -9.93 14.797 1 94.94 208 ILE B C 1
ATOM 4451 O O . ILE B 1 208 ? 10.469 -8.805 14.945 1 94.94 208 ILE B O 1
ATOM 4455 N N . LEU B 1 209 ? 10.211 -10.898 15.633 1 93.75 209 LEU B N 1
ATOM 4456 C CA . LEU B 1 209 ? 11.016 -10.695 16.828 1 93.75 209 LEU B CA 1
ATOM 4457 C C . LEU B 1 209 ? 12.469 -10.422 16.453 1 93.75 209 LEU B C 1
ATOM 4459 O O . LEU B 1 209 ? 13.117 -9.562 17.062 1 93.75 209 LEU B O 1
ATOM 4463 N N . ILE B 1 210 ? 12.945 -11.125 15.438 1 91.62 210 ILE B N 1
ATOM 4464 C CA . ILE B 1 210 ? 14.297 -10.875 14.953 1 91.62 210 ILE B CA 1
ATOM 4465 C C . ILE B 1 210 ? 14.383 -9.469 14.367 1 91.62 210 ILE B C 1
ATOM 4467 O O . ILE B 1 210 ? 15.359 -8.75 14.609 1 91.62 210 ILE B O 1
ATOM 4471 N N . ALA B 1 211 ? 13.367 -9.164 13.594 1 92.44 211 ALA B N 1
ATOM 4472 C CA . ALA B 1 211 ? 13.328 -7.816 13.031 1 92.44 211 ALA B CA 1
ATOM 4473 C C . ALA B 1 211 ? 13.367 -6.762 14.133 1 92.44 211 ALA B C 1
ATOM 4475 O O . ALA B 1 211 ? 14.055 -5.75 14.008 1 92.44 211 ALA B O 1
ATOM 4476 N N . PHE B 1 212 ? 12.656 -7.023 15.188 1 90.19 212 PHE B N 1
ATOM 4477 C CA . PHE B 1 212 ? 12.633 -6.113 16.328 1 90.19 212 PHE B CA 1
ATOM 4478 C C . PHE B 1 212 ? 14.008 -6.004 16.969 1 90.19 212 PHE B C 1
ATOM 4480 O O . PHE B 1 212 ? 14.469 -4.906 17.281 1 90.19 212 PHE B O 1
ATOM 4487 N N . TRP B 1 213 ? 14.609 -7.098 17.094 1 89.38 213 TRP B N 1
ATOM 4488 C CA . TRP B 1 213 ? 15.961 -7.125 17.656 1 89.38 213 TRP B CA 1
ATOM 4489 C C . TRP B 1 213 ? 16.938 -6.355 16.766 1 89.38 213 TRP B C 1
ATOM 4491 O O . TRP B 1 213 ? 17.734 -5.555 17.25 1 89.38 213 TRP B O 1
ATOM 4501 N N . VAL B 1 214 ? 16.844 -6.527 15.516 1 86.56 214 VAL B N 1
ATOM 4502 C CA . VAL B 1 214 ? 17.703 -5.84 14.555 1 86.56 214 VAL B CA 1
ATOM 4503 C C . VAL B 1 214 ? 17.406 -4.344 14.57 1 86.56 214 VAL B C 1
ATOM 4505 O O . VAL B 1 214 ? 18.312 -3.518 14.477 1 86.56 214 VAL B O 1
ATOM 4508 N N . ASP B 1 215 ? 16.172 -4.066 14.633 1 86.5 215 ASP B N 1
ATOM 4509 C CA . ASP B 1 215 ? 15.734 -2.676 14.648 1 86.5 215 ASP B CA 1
ATOM 4510 C C . ASP B 1 215 ? 16.312 -1.932 15.852 1 86.5 215 ASP B C 1
ATOM 4512 O O . ASP B 1 215 ? 16.766 -0.795 15.727 1 86.5 215 ASP B O 1
ATOM 4516 N N . VAL B 1 216 ? 16.328 -2.516 17 1 81.75 216 VAL B N 1
ATOM 4517 C CA . VAL B 1 216 ? 16.812 -1.904 18.234 1 81.75 216 VAL B CA 1
ATOM 4518 C C . VAL B 1 216 ? 18.328 -1.781 18.188 1 81.75 216 VAL B C 1
ATOM 4520 O O . VAL B 1 216 ? 18.891 -0.774 18.641 1 81.75 216 VAL B O 1
ATOM 4523 N N . ARG B 1 217 ? 18.969 -2.684 17.562 1 81.06 217 ARG B N 1
ATOM 4524 C CA . ARG B 1 217 ? 20.422 -2.693 17.531 1 81.06 217 ARG B CA 1
ATOM 4525 C C . ARG B 1 217 ? 20.953 -1.739 16.469 1 81.06 217 ARG B C 1
ATOM 4527 O O . ARG B 1 217 ? 22.031 -1.159 16.641 1 81.06 217 ARG B O 1
ATOM 4534 N N . SER B 1 218 ? 20.25 -1.581 15.367 1 73.19 218 SER B N 1
ATOM 4535 C CA . SER B 1 218 ? 20.719 -0.753 14.258 1 73.19 218 SER B CA 1
ATOM 4536 C C . SER B 1 218 ? 20 0.597 14.242 1 73.19 218 SER B C 1
ATOM 4538 O O . SER B 1 218 ? 19.734 1.151 13.172 1 73.19 218 SER B O 1
ATOM 4540 N N . SER B 1 219 ? 19.672 1.162 15.32 1 66.44 219 SER B N 1
ATOM 4541 C CA . SER B 1 219 ? 18.875 2.377 15.398 1 66.44 219 SER B CA 1
ATOM 4542 C C . SER B 1 219 ? 19.594 3.562 14.773 1 66.44 219 SER B C 1
ATOM 4544 O O . SER B 1 219 ? 18.953 4.469 14.234 1 66.44 219 SER B O 1
ATOM 4546 N N . GLN B 1 220 ? 20.875 3.445 14.695 1 62.56 220 GLN B N 1
ATOM 4547 C CA . GLN B 1 220 ? 21.609 4.602 14.211 1 62.56 220 GLN B CA 1
ATOM 4548 C C . GLN B 1 220 ? 22.188 4.34 12.82 1 62.56 220 GLN B C 1
ATOM 4550 O O . GLN B 1 220 ? 22.938 5.16 12.289 1 62.56 220 GLN B O 1
ATOM 4555 N N . SER B 1 221 ? 21.797 3.141 12.289 1 69.62 221 SER B N 1
ATOM 4556 C CA . SER B 1 221 ? 22.312 2.799 10.969 1 69.62 221 SER B CA 1
ATOM 4557 C C . SER B 1 221 ? 21.203 2.678 9.938 1 69.62 221 SER B C 1
ATOM 4559 O O . SER B 1 221 ? 20.125 3.24 10.117 1 69.62 221 SER B O 1
ATOM 4561 N N . ALA B 1 222 ? 21.562 2.062 8.805 1 73 222 ALA B N 1
ATOM 4562 C CA . ALA B 1 222 ? 20.578 1.861 7.738 1 73 222 ALA B CA 1
ATOM 4563 C C . ALA B 1 222 ? 19.453 0.939 8.195 1 73 222 ALA B C 1
ATOM 4565 O O . ALA B 1 222 ? 19.594 0.223 9.188 1 73 222 ALA B O 1
ATOM 4566 N N . ASP B 1 223 ? 18.281 1.079 7.703 1 78.31 223 ASP B N 1
ATOM 4567 C CA . ASP B 1 223 ? 17.109 0.324 8.109 1 78.31 223 ASP B CA 1
ATOM 4568 C C . ASP B 1 223 ? 17.172 -1.112 7.598 1 78.31 223 ASP B C 1
ATOM 4570 O O . ASP B 1 223 ? 16.516 -1.45 6.605 1 78.31 223 ASP B O 1
ATOM 4574 N N . TYR B 1 224 ? 17.828 -2.029 8.328 1 82.19 224 TYR B N 1
ATOM 4575 C CA . TYR B 1 224 ? 17.984 -3.434 7.965 1 82.19 224 TYR B CA 1
ATOM 4576 C C . TYR B 1 224 ? 16.75 -4.234 8.352 1 82.19 224 TYR B C 1
ATOM 4578 O O . TYR B 1 224 ? 16.562 -5.359 7.879 1 82.19 224 TYR B O 1
ATOM 4586 N N . ALA B 1 225 ? 15.945 -3.615 9.188 1 86.31 225 ALA B N 1
ATOM 4587 C CA . ALA B 1 225 ? 14.797 -4.344 9.719 1 86.31 225 ALA B CA 1
ATOM 4588 C C . ALA B 1 225 ? 13.578 -4.195 8.805 1 86.31 225 ALA B C 1
ATOM 4590 O O . ALA B 1 225 ? 12.594 -4.922 8.953 1 86.31 225 ALA B O 1
ATOM 4591 N N . PHE B 1 226 ? 13.617 -3.395 7.844 1 86.62 226 PHE B N 1
ATOM 4592 C CA . PHE B 1 226 ? 12.477 -3.031 7.016 1 86.62 226 PHE B CA 1
ATOM 4593 C C . PHE B 1 226 ? 11.891 -4.262 6.328 1 86.62 226 PHE B C 1
ATOM 4595 O O . PHE B 1 226 ? 10.711 -4.57 6.496 1 86.62 226 PHE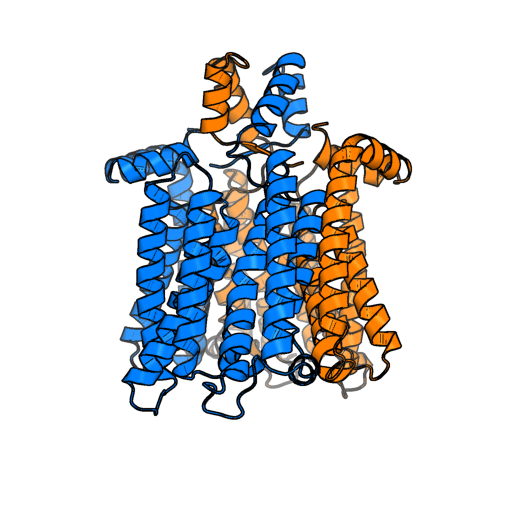 B O 1
ATOM 4602 N N . TRP B 1 227 ? 12.719 -4.965 5.637 1 88.81 227 TRP B N 1
ATOM 4603 C CA . TRP B 1 227 ? 12.25 -6.102 4.852 1 88.81 227 TRP B CA 1
ATOM 4604 C C . TRP B 1 227 ? 11.906 -7.281 5.758 1 88.81 227 TRP B C 1
ATOM 4606 O O . TRP B 1 227 ? 11.023 -8.086 5.438 1 88.81 227 TRP B O 1
ATOM 4616 N N . LEU B 1 228 ? 12.586 -7.363 6.859 1 91.44 228 LEU B N 1
ATOM 4617 C CA . LEU B 1 228 ? 12.273 -8.414 7.824 1 91.44 228 LEU B CA 1
ATOM 4618 C C . LEU B 1 228 ? 10.875 -8.211 8.398 1 91.44 228 LEU B C 1
ATOM 4620 O O . LEU B 1 228 ? 10.117 -9.172 8.539 1 91.44 228 LEU B O 1
ATOM 4624 N N . TYR B 1 229 ? 10.523 -6.977 8.664 1 93.06 229 TYR B N 1
ATOM 4625 C CA . TYR B 1 229 ? 9.188 -6.676 9.172 1 93.06 229 TYR B CA 1
ATOM 4626 C C . TYR B 1 229 ? 8.117 -7 8.133 1 93.06 229 TYR B C 1
ATOM 4628 O O . TYR B 1 229 ? 7.09 -7.59 8.461 1 93.06 229 TYR B O 1
ATOM 4636 N N . ILE B 1 230 ? 8.367 -6.652 6.93 1 92.81 230 ILE B N 1
ATOM 4637 C CA . ILE B 1 230 ? 7.371 -6.828 5.879 1 92.81 230 ILE B CA 1
ATOM 4638 C C . ILE B 1 230 ? 7.074 -8.312 5.691 1 92.81 230 ILE B C 1
ATOM 4640 O O . ILE B 1 230 ? 5.918 -8.734 5.762 1 92.81 230 ILE B O 1
ATOM 4644 N N . PHE B 1 231 ? 8.078 -9.102 5.539 1 92.25 231 PHE B N 1
ATOM 4645 C CA . PHE B 1 231 ? 7.875 -10.516 5.258 1 92.25 231 PHE B CA 1
ATOM 4646 C C . PHE B 1 231 ? 7.488 -11.266 6.527 1 92.25 231 PHE B C 1
ATOM 4648 O O . PHE B 1 231 ? 6.715 -12.227 6.473 1 92.25 231 PHE B O 1
ATOM 4655 N N . GLY B 1 232 ? 8.031 -10.836 7.633 1 93.69 232 GLY B N 1
ATOM 4656 C CA . GLY B 1 232 ? 7.617 -11.43 8.891 1 93.69 232 GLY B CA 1
ATOM 4657 C C . GLY B 1 232 ? 6.145 -11.219 9.195 1 93.69 232 GLY B C 1
ATOM 4658 O O . GLY B 1 232 ? 5.441 -12.172 9.547 1 93.69 232 GLY B O 1
ATOM 4659 N N . VAL B 1 233 ? 5.688 -9.977 8.984 1 95.12 233 VAL B N 1
ATOM 4660 C CA . VAL B 1 233 ? 4.297 -9.641 9.266 1 95.12 233 VAL B CA 1
ATOM 4661 C C . VAL B 1 233 ? 3.383 -10.352 8.266 1 95.12 233 VAL B C 1
ATOM 4663 O O . VAL B 1 233 ? 2.334 -10.875 8.641 1 95.12 233 VAL B O 1
ATOM 4666 N N . MET B 1 234 ? 3.793 -10.383 7.055 1 94.25 234 MET B N 1
ATOM 4667 C CA . MET B 1 234 ? 2.99 -11.047 6.035 1 94.25 234 MET B CA 1
ATOM 4668 C C . MET B 1 234 ? 2.836 -12.531 6.348 1 94.25 234 MET B C 1
ATOM 4670 O O . MET B 1 234 ? 1.728 -13.07 6.309 1 94.25 234 MET B O 1
ATOM 4674 N N . ALA B 1 235 ? 3.967 -13.125 6.625 1 92.62 235 ALA B N 1
ATOM 4675 C CA . ALA B 1 235 ? 3.938 -14.555 6.945 1 92.62 235 ALA B CA 1
ATOM 4676 C C . ALA B 1 235 ? 3.086 -14.82 8.18 1 92.62 235 ALA B C 1
ATOM 4678 O O . ALA B 1 235 ? 2.277 -15.75 8.195 1 92.62 235 ALA B O 1
ATOM 4679 N N . PHE B 1 236 ? 3.256 -14 9.195 1 94.44 236 PHE B N 1
ATOM 4680 C CA . PHE B 1 236 ? 2.516 -14.156 10.445 1 94.44 236 PHE B CA 1
ATOM 4681 C C . PHE B 1 236 ? 1.024 -13.93 10.219 1 94.44 236 PHE B C 1
ATOM 4683 O O . PHE B 1 236 ? 0.202 -14.75 10.633 1 94.44 236 PHE B O 1
ATOM 4690 N N . TRP B 1 237 ? 0.693 -12.867 9.531 1 94.31 237 TRP B N 1
ATOM 4691 C CA . TRP B 1 237 ? -0.701 -12.477 9.359 1 94.31 237 TRP B CA 1
ATOM 4692 C C . TRP B 1 237 ? -1.431 -13.453 8.445 1 94.31 237 TRP B C 1
ATOM 4694 O O . TRP B 1 237 ? -2.57 -13.836 8.719 1 94.31 237 TRP B O 1
ATOM 4704 N N . PHE B 1 238 ? -0.802 -13.859 7.363 1 90.5 238 PHE B N 1
ATOM 4705 C CA . PHE B 1 238 ? -1.436 -14.82 6.469 1 90.5 238 PHE B CA 1
ATOM 4706 C C . PHE B 1 238 ? -1.588 -16.172 7.152 1 90.5 238 PHE B C 1
ATOM 4708 O O . PHE B 1 238 ? -2.607 -16.844 6.988 1 90.5 238 PHE B O 1
ATOM 4715 N N . GLY B 1 239 ? -0.597 -16.578 7.871 1 89.75 239 GLY B N 1
ATOM 4716 C CA . GLY B 1 239 ? -0.695 -17.812 8.633 1 89.75 239 GLY B CA 1
ATOM 4717 C C . GLY B 1 239 ? -1.8 -17.781 9.672 1 89.75 239 GLY B C 1
ATOM 4718 O O . GLY B 1 239 ? -2.533 -18.766 9.828 1 89.75 239 GLY B O 1
ATOM 4719 N N . LEU B 1 240 ? -1.906 -16.672 10.383 1 90.94 240 LEU B N 1
ATOM 4720 C CA . LEU B 1 240 ? -2.92 -16.5 11.414 1 90.94 240 LEU B CA 1
ATOM 4721 C C . LEU B 1 240 ? -4.316 -16.469 10.805 1 90.94 240 LEU B C 1
ATOM 4723 O O . LEU B 1 240 ? -5.238 -17.109 11.305 1 90.94 240 LEU B O 1
ATOM 4727 N N . SER B 1 241 ? -4.539 -15.805 9.688 1 90.25 241 SER B N 1
ATOM 4728 C CA . SER B 1 241 ? -5.844 -15.594 9.062 1 90.25 241 SER B CA 1
ATOM 4729 C C . SER B 1 241 ? -6.328 -16.859 8.359 1 90.25 241 SER B C 1
ATOM 4731 O O . SER B 1 241 ? -7.531 -17.047 8.172 1 90.25 241 SER B O 1
ATOM 4733 N N . CYS B 1 242 ? -5.418 -17.656 8.016 1 87.19 242 CYS B N 1
ATOM 4734 C CA . CYS B 1 242 ? -5.801 -18.875 7.309 1 87.19 242 CYS B CA 1
ATOM 4735 C C . CYS B 1 242 ? -6.109 -20 8.289 1 87.19 242 CYS B C 1
ATOM 4737 O O . CYS B 1 242 ? -6.574 -21.078 7.883 1 87.19 242 CYS B O 1
ATOM 4739 N N . GLN B 1 243 ? -5.934 -19.75 9.555 1 83.94 243 GLN B N 1
ATOM 4740 C CA . GLN B 1 243 ? -6.297 -20.75 10.547 1 83.94 243 GLN B CA 1
ATOM 4741 C C . GLN B 1 243 ? -7.809 -20.812 10.742 1 83.94 243 GLN B C 1
ATOM 4743 O O . GLN B 1 243 ? -8.477 -19.781 10.812 1 83.94 243 GLN B O 1
ATOM 4748 N N . SER B 1 244 ? -8.414 -21.859 10.359 1 75.12 244 SER B N 1
ATOM 4749 C CA . SER B 1 244 ? -9.859 -22 10.484 1 75.12 244 SER B CA 1
ATOM 4750 C C . SER B 1 244 ? -10.25 -22.469 11.883 1 75.12 244 SER B C 1
ATOM 4752 O O . SER B 1 244 ? -9.633 -23.391 12.43 1 75.12 244 SER B O 1
ATOM 4754 N N . SER B 1 245 ? -10.711 -21.578 12.617 1 75.19 245 SER B N 1
ATOM 4755 C CA . SER B 1 245 ? -11.281 -22 13.898 1 75.19 245 SER B CA 1
ATOM 4756 C C . SER B 1 245 ? -12.781 -21.703 13.953 1 75.19 245 SER B C 1
ATOM 4758 O O . SER B 1 245 ? -13.234 -20.688 13.43 1 75.19 245 SER B O 1
ATOM 4760 N N . ASP B 1 246 ? -13.508 -22.641 14.312 1 75.75 246 ASP B N 1
ATOM 4761 C CA . ASP B 1 246 ? -14.953 -22.469 14.422 1 75.75 246 ASP B CA 1
ATOM 4762 C C . ASP B 1 246 ? -15.328 -21.797 15.742 1 75.75 246 ASP B C 1
ATOM 4764 O O . ASP B 1 246 ? -16.484 -21.406 15.938 1 75.75 246 ASP B O 1
ATOM 4768 N N . SER B 1 247 ? -14.344 -21.531 16.578 1 84.81 247 SER B N 1
ATOM 4769 C CA . SER B 1 247 ? -14.664 -20.969 17.875 1 84.81 247 SER B CA 1
ATOM 4770 C C . SER B 1 247 ? -14.727 -19.453 17.828 1 84.81 247 SER B C 1
ATOM 4772 O O . SER B 1 247 ? -13.859 -18.812 17.234 1 84.81 247 SER B O 1
ATOM 4774 N N . GLU B 1 248 ? -15.742 -18.875 18.328 1 85.5 248 GLU B N 1
ATOM 4775 C CA . GLU B 1 248 ? -15.922 -17.422 18.375 1 85.5 248 GLU B CA 1
ATOM 4776 C C . GLU B 1 248 ? -14.867 -16.766 19.266 1 85.5 248 GLU B C 1
ATOM 4778 O O . GLU B 1 248 ? -14.461 -15.633 19.016 1 85.5 248 GLU B O 1
ATOM 4783 N N . ILE B 1 249 ? -14.484 -17.547 20.219 1 85.94 249 ILE B N 1
ATOM 4784 C CA . ILE B 1 249 ? -13.461 -17.031 21.109 1 85.94 249 ILE B CA 1
ATOM 4785 C C . ILE B 1 249 ? -12.148 -16.859 20.344 1 85.94 249 ILE B C 1
ATOM 4787 O O . ILE B 1 249 ? -11.438 -15.859 20.531 1 85.94 249 ILE B O 1
ATOM 4791 N N . SER B 1 250 ? -11.898 -17.844 19.562 1 87.94 250 SER B N 1
ATOM 4792 C CA . SER B 1 250 ? -10.688 -17.766 18.75 1 87.94 250 SER B CA 1
ATOM 4793 C C . SER B 1 250 ? -10.734 -16.562 17.797 1 87.94 250 SER B C 1
ATOM 4795 O O . SER B 1 250 ? -9.719 -15.898 17.594 1 87.94 250 SER B O 1
ATOM 4797 N N . LYS B 1 251 ? -11.875 -16.266 17.328 1 89.56 251 LYS B N 1
ATOM 4798 C CA . LYS B 1 251 ? -12.023 -15.117 16.422 1 89.56 251 LYS B CA 1
ATOM 4799 C C . LYS B 1 251 ? -11.891 -13.805 17.188 1 89.56 251 LYS B C 1
ATOM 4801 O O . LYS B 1 251 ? -11.398 -12.812 16.641 1 89.56 251 LYS B O 1
ATOM 4806 N N . PHE B 1 252 ? -12.367 -13.883 18.391 1 89.62 252 PHE B N 1
ATOM 4807 C CA . PHE B 1 252 ? -12.195 -12.695 19.219 1 89.62 252 PHE B CA 1
ATOM 4808 C C . PHE B 1 252 ? -10.727 -12.445 19.516 1 89.62 252 PHE B C 1
ATOM 4810 O O . PHE B 1 252 ? -10.266 -11.305 19.484 1 89.62 252 PHE B O 1
ATOM 4817 N N . ILE B 1 253 ? -10.016 -13.477 19.781 1 90.56 253 ILE B N 1
ATOM 4818 C CA . ILE B 1 253 ? -8.578 -13.359 20.031 1 90.56 253 ILE B CA 1
ATOM 4819 C C . ILE B 1 253 ? -7.883 -12.844 18.766 1 90.56 253 ILE B C 1
ATOM 4821 O O . ILE B 1 253 ? -6.941 -12.047 18.844 1 90.56 253 ILE B O 1
ATOM 4825 N N . TYR B 1 254 ? -8.344 -13.312 17.594 1 91.5 254 TYR B N 1
ATOM 4826 C CA . TYR B 1 254 ? -7.855 -12.812 16.312 1 91.5 254 TYR B CA 1
ATOM 4827 C C . TYR B 1 254 ? -7.984 -11.297 16.234 1 91.5 254 TYR B C 1
ATOM 4829 O O . TYR B 1 254 ? -7.047 -10.609 15.82 1 91.5 254 TYR B O 1
ATOM 4837 N N . MET B 1 255 ? -9.109 -10.773 16.656 1 92.5 255 MET B N 1
ATOM 4838 C CA . MET B 1 255 ? -9.336 -9.336 16.672 1 92.5 255 MET B CA 1
ATOM 4839 C C . MET B 1 255 ? -8.375 -8.633 17.625 1 92.5 255 MET B C 1
ATOM 4841 O O . MET B 1 255 ? -7.805 -7.594 17.281 1 92.5 255 MET B O 1
ATOM 4845 N N . CYS B 1 256 ? -8.172 -9.227 18.719 1 93.88 256 CYS B N 1
ATOM 4846 C CA . CYS B 1 256 ? -7.285 -8.641 19.719 1 93.88 256 CYS B CA 1
ATOM 4847 C C . CYS B 1 256 ? -5.848 -8.594 19.203 1 93.88 256 CYS B C 1
ATOM 4849 O O . CYS B 1 256 ? -5.137 -7.609 19.422 1 93.88 256 CYS B O 1
ATOM 4851 N N . ILE B 1 257 ? -5.438 -9.625 18.547 1 93.88 257 ILE B N 1
ATOM 4852 C CA . ILE B 1 257 ? -4.094 -9.68 17.984 1 93.88 257 ILE B CA 1
ATOM 4853 C C . ILE B 1 257 ? -3.922 -8.586 16.938 1 93.88 257 ILE B C 1
ATOM 4855 O O . ILE B 1 257 ? -2.889 -7.914 16.891 1 93.88 257 ILE B O 1
ATOM 4859 N N . ASN B 1 258 ? -4.926 -8.422 16.172 1 94.81 258 ASN B N 1
ATOM 4860 C CA . ASN B 1 258 ? -4.855 -7.395 15.141 1 94.81 258 ASN B CA 1
ATOM 4861 C C . ASN B 1 258 ? -4.84 -5.992 15.742 1 94.81 258 ASN B C 1
ATOM 4863 O O . ASN B 1 258 ? -4.148 -5.105 15.242 1 94.81 258 ASN B O 1
ATOM 4867 N N . LEU B 1 259 ? -5.57 -5.805 16.812 1 93.62 259 LEU B N 1
ATOM 4868 C CA . LEU B 1 259 ? -5.527 -4.52 17.516 1 93.62 259 LEU B CA 1
ATOM 4869 C C . LEU B 1 259 ? -4.148 -4.273 18.109 1 93.62 259 LEU B C 1
ATOM 4871 O O . LEU B 1 259 ? -3.637 -3.152 18.062 1 93.62 259 LEU B O 1
ATOM 4875 N N . PHE B 1 260 ? -3.605 -5.32 18.609 1 94.44 260 PHE B N 1
ATOM 4876 C CA . PHE B 1 260 ? -2.258 -5.234 19.156 1 94.44 260 PHE B CA 1
ATOM 4877 C C . PHE B 1 260 ? -1.249 -4.902 18.062 1 94.44 260 PHE B C 1
ATOM 4879 O O . PHE B 1 260 ? -0.304 -4.148 18.297 1 94.44 260 PHE B O 1
ATOM 4886 N N . MET B 1 261 ? -1.442 -5.477 16.906 1 95 261 MET B N 1
ATOM 4887 C CA . MET B 1 261 ? -0.564 -5.195 15.781 1 95 261 MET B CA 1
ATOM 4888 C C . MET B 1 261 ? -0.63 -3.721 15.391 1 95 261 MET B C 1
ATOM 4890 O O . MET B 1 261 ? 0.397 -3.1 15.117 1 95 261 MET B O 1
ATOM 4894 N N . ILE B 1 262 ? -1.812 -3.119 15.438 1 92.94 262 ILE B N 1
ATOM 4895 C CA . ILE B 1 262 ? -1.974 -1.706 15.117 1 92.94 262 ILE B CA 1
ATOM 4896 C C . ILE B 1 262 ? -1.207 -0.856 16.125 1 92.94 262 ILE B C 1
ATOM 4898 O O . ILE B 1 262 ? -0.452 0.042 15.75 1 92.94 262 ILE B O 1
ATOM 4902 N N . LEU B 1 263 ? -1.332 -1.195 17.391 1 89.25 263 LEU B N 1
ATOM 4903 C CA . LEU B 1 263 ? -0.662 -0.448 18.453 1 89.25 263 LEU B CA 1
ATOM 4904 C C . LEU B 1 263 ? 0.854 -0.554 18.312 1 89.25 263 LEU B C 1
ATOM 4906 O O . LEU B 1 263 ? 1.562 0.45 18.422 1 89.25 263 LEU B O 1
ATOM 4910 N N . THR B 1 264 ? 1.328 -1.761 18 1 90.19 264 THR B N 1
ATOM 4911 C CA . THR B 1 264 ? 2.76 -1.985 17.828 1 90.19 264 THR B CA 1
ATOM 4912 C C . THR B 1 264 ? 3.291 -1.221 16.625 1 90.19 264 THR B C 1
ATOM 4914 O O . THR B 1 264 ? 4.395 -0.673 16.672 1 90.19 264 THR B O 1
ATOM 4917 N N . GLY B 1 265 ? 2.469 -1.275 15.57 1 90.31 265 GLY B N 1
ATOM 4918 C CA . GLY B 1 265 ? 2.877 -0.542 14.383 1 90.31 265 GLY B CA 1
ATOM 4919 C C . GLY B 1 265 ? 3.055 0.943 14.625 1 90.31 265 GLY B C 1
ATOM 4920 O O . GLY B 1 265 ? 3.988 1.558 14.109 1 90.31 265 GLY B O 1
ATOM 4921 N N . VAL B 1 266 ? 2.266 1.55 15.461 1 85.75 266 VAL B N 1
ATOM 4922 C CA . VAL B 1 266 ? 2.33 2.975 15.766 1 85.75 266 VAL B CA 1
ATOM 4923 C C . VAL B 1 266 ? 3.545 3.26 16.656 1 85.75 266 VAL B C 1
ATOM 4925 O O . VAL B 1 266 ? 4.266 4.234 16.422 1 85.75 266 VAL B O 1
ATOM 4928 N N . ILE B 1 267 ? 3.768 2.35 17.562 1 82.56 267 ILE B N 1
ATOM 4929 C CA . ILE B 1 267 ? 4.867 2.537 18.5 1 82.56 267 ILE B CA 1
ATOM 4930 C C . ILE B 1 267 ? 6.199 2.406 17.766 1 82.56 267 ILE B C 1
ATOM 4932 O O . ILE B 1 267 ? 7.113 3.207 17.984 1 82.56 267 ILE B O 1
ATOM 4936 N N . LEU B 1 268 ? 6.277 1.473 16.844 1 83.88 268 LEU B N 1
ATOM 4937 C CA . LEU B 1 268 ? 7.523 1.211 16.141 1 83.88 268 LEU B CA 1
ATOM 4938 C C . LEU B 1 268 ? 7.605 2.029 14.852 1 83.88 268 LEU B C 1
ATOM 4940 O O . LEU B 1 268 ? 8.641 2.043 14.18 1 83.88 268 LEU B O 1
ATOM 4944 N N . ASN B 1 269 ? 6.559 2.715 14.617 1 82.94 269 ASN B N 1
ATOM 4945 C CA . ASN B 1 269 ? 6.488 3.502 13.391 1 82.94 269 ASN B CA 1
ATOM 4946 C C . ASN B 1 269 ? 6.707 2.633 12.156 1 82.94 269 ASN B C 1
ATOM 4948 O O . ASN B 1 269 ? 7.535 2.961 11.297 1 82.94 269 ASN B O 1
ATOM 4952 N N . ARG B 1 270 ? 6.039 1.476 12.117 1 89.06 270 ARG B N 1
ATOM 4953 C CA . ARG B 1 270 ? 6.055 0.554 10.984 1 89.06 270 ARG B CA 1
ATOM 4954 C C . ARG B 1 270 ? 4.652 0.382 10.406 1 89.06 270 ARG B C 1
ATOM 4956 O O . ARG B 1 270 ? 3.803 -0.277 11.008 1 89.06 270 ARG B O 1
ATOM 4963 N N . LYS B 1 271 ? 4.438 0.8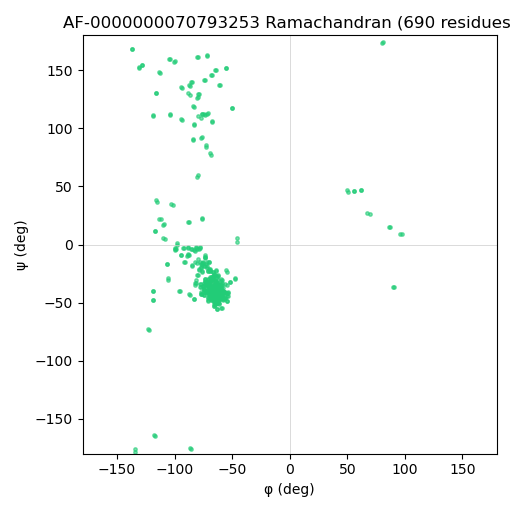55 9.266 1 91 271 LYS B N 1
ATOM 4964 C CA . LYS B 1 271 ? 3.117 0.936 8.648 1 91 271 LYS B CA 1
ATOM 4965 C C . LYS B 1 271 ? 2.578 -0.453 8.312 1 91 271 LYS B C 1
ATOM 4967 O O . LYS B 1 271 ? 1.364 -0.663 8.281 1 91 271 LYS B O 1
ATOM 4972 N N . VAL B 1 272 ? 3.469 -1.349 8.086 1 93 272 VAL B N 1
ATOM 4973 C CA . VAL B 1 272 ? 3.057 -2.686 7.672 1 93 272 VAL B CA 1
ATOM 4974 C C . VAL B 1 272 ? 2.193 -3.322 8.758 1 93 272 VAL B C 1
ATOM 4976 O O . VAL B 1 272 ? 1.19 -3.977 8.461 1 93 272 VAL B O 1
ATOM 4979 N N . PHE B 1 273 ? 2.514 -3.066 10.023 1 94.5 273 PHE B N 1
ATOM 4980 C CA . PHE B 1 273 ? 1.748 -3.602 11.148 1 94.5 273 PHE B CA 1
ATOM 4981 C C . PHE B 1 273 ? 0.341 -3.018 11.172 1 94.5 273 PHE B C 1
ATOM 4983 O O . PHE B 1 273 ? -0.635 -3.744 11.375 1 94.5 273 PHE B O 1
ATOM 4990 N N . VAL B 1 274 ? 0.231 -1.775 10.883 1 92.56 274 VAL B N 1
ATOM 4991 C CA . VAL B 1 274 ? -1.038 -1.059 10.953 1 92.56 274 VAL B CA 1
ATOM 4992 C C . VAL B 1 274 ? -1.94 -1.485 9.805 1 92.56 274 VAL B C 1
ATOM 4994 O O . VAL B 1 274 ? -3.135 -1.726 9.992 1 92.56 274 VAL B O 1
ATOM 4997 N N . ILE B 1 275 ? -1.347 -1.63 8.68 1 92.38 275 ILE B N 1
ATOM 4998 C CA . ILE B 1 275 ? -2.104 -1.979 7.484 1 92.38 275 ILE B CA 1
ATOM 4999 C C . ILE B 1 275 ? -2.701 -3.375 7.641 1 92.38 275 ILE B C 1
ATOM 5001 O O . ILE B 1 275 ? -3.908 -3.562 7.473 1 92.38 275 ILE B O 1
ATOM 5005 N N . PHE B 1 276 ? -1.906 -4.309 7.973 1 93.94 276 PHE B N 1
ATOM 5006 C CA . PHE B 1 276 ? -2.389 -5.68 8.094 1 93.94 276 PHE B CA 1
ATOM 5007 C C . PHE B 1 276 ? -3.293 -5.828 9.312 1 93.94 276 PHE B C 1
ATOM 5009 O O . PHE B 1 276 ? -4.238 -6.617 9.305 1 93.94 276 PHE B O 1
ATOM 5016 N N . GLY B 1 277 ? -2.986 -5.102 10.367 1 94.25 277 GLY B N 1
ATOM 5017 C CA . GLY B 1 277 ? -3.877 -5.09 11.516 1 94.25 277 GLY B CA 1
ATOM 5018 C C . GLY B 1 277 ? -5.262 -4.566 11.188 1 94.25 277 GLY B C 1
ATOM 5019 O O . GLY B 1 277 ? -6.266 -5.141 11.617 1 94.25 277 GLY B O 1
ATOM 5020 N N . ALA B 1 278 ? -5.289 -3.498 10.461 1 92.62 278 ALA B N 1
ATOM 5021 C CA . ALA B 1 278 ? -6.57 -2.91 10.078 1 92.62 278 ALA B CA 1
ATOM 5022 C C . ALA B 1 278 ? -7.355 -3.854 9.172 1 92.62 278 ALA B C 1
ATOM 5024 O O . ALA B 1 278 ? -8.578 -3.977 9.297 1 92.62 278 ALA B O 1
ATOM 5025 N N . LEU B 1 279 ? -6.645 -4.461 8.305 1 92.12 279 LEU B N 1
ATOM 5026 C CA . LEU B 1 279 ? -7.285 -5.438 7.434 1 92.12 279 LEU B CA 1
ATOM 5027 C C . LEU B 1 279 ? -7.875 -6.586 8.25 1 92.12 279 LEU B C 1
ATOM 5029 O O . LEU B 1 279 ? -8.992 -7.039 7.977 1 92.12 279 LEU B O 1
ATOM 5033 N N . GLY B 1 280 ? -7.141 -7.07 9.172 1 93.06 280 GLY B N 1
ATOM 5034 C CA . GLY B 1 280 ? -7.629 -8.133 10.031 1 93.06 280 GLY B CA 1
ATOM 5035 C C . GLY B 1 280 ? -8.844 -7.734 10.852 1 93.06 280 GLY B C 1
ATOM 5036 O O . GLY B 1 280 ? -9.781 -8.516 10.992 1 93.06 280 GLY B O 1
ATOM 5037 N N . CYS B 1 281 ? -8.812 -6.48 11.359 1 92.12 281 CYS B N 1
ATOM 5038 C CA . CYS B 1 281 ? -9.961 -5.98 12.109 1 92.12 281 CYS B CA 1
ATOM 5039 C C . CYS B 1 281 ? -11.195 -5.883 11.219 1 92.12 281 CYS B C 1
ATOM 5041 O O . CYS B 1 281 ? -12.297 -6.25 11.633 1 92.12 281 CYS B O 1
ATOM 5043 N N . SER B 1 282 ? -10.984 -5.422 10.07 1 90.31 282 SER B N 1
ATOM 5044 C CA . SER B 1 282 ? -12.094 -5.301 9.133 1 90.31 282 SER B CA 1
ATOM 5045 C C . SER B 1 282 ? -12.664 -6.672 8.766 1 90.31 282 SER B C 1
ATOM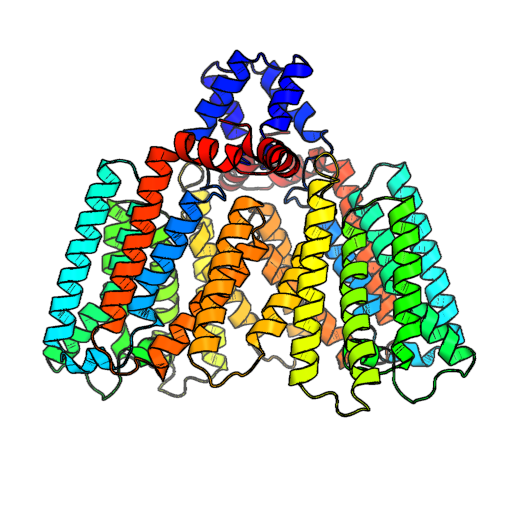 5047 O O . SER B 1 282 ? -13.875 -6.832 8.641 1 90.31 282 SER B O 1
ATOM 5049 N N . TYR B 1 283 ? -11.758 -7.574 8.586 1 89.62 283 TYR B N 1
ATOM 5050 C CA . TYR B 1 283 ? -12.188 -8.938 8.273 1 89.62 283 TYR B CA 1
ATOM 5051 C C . TYR B 1 283 ? -13.039 -9.508 9.398 1 89.62 283 TYR B C 1
ATOM 5053 O O . TYR B 1 283 ? -14.078 -10.117 9.148 1 89.62 283 TYR B O 1
ATOM 5061 N N . TYR B 1 284 ? -12.609 -9.281 10.617 1 89.44 284 TYR B N 1
ATOM 5062 C CA . TYR B 1 284 ? -13.352 -9.773 11.766 1 89.44 284 TYR B CA 1
ATOM 5063 C C . TYR B 1 284 ? -14.695 -9.055 11.898 1 89.44 284 TYR B C 1
ATOM 5065 O O . TYR B 1 284 ? -15.711 -9.68 12.195 1 89.44 284 TYR B O 1
ATOM 5073 N N . LEU B 1 285 ? -14.711 -7.805 11.719 1 88.12 285 LEU B N 1
ATOM 5074 C CA . LEU B 1 285 ? -15.945 -7.039 11.805 1 88.12 285 LEU B CA 1
ATOM 5075 C C . LEU B 1 285 ? -16.922 -7.477 10.719 1 88.12 285 LEU B C 1
ATOM 5077 O O . LEU B 1 285 ? -18.141 -7.492 10.938 1 88.12 285 LEU B O 1
ATOM 5081 N N . GLY B 1 286 ? -16.406 -7.789 9.625 1 84 286 GLY B N 1
ATOM 5082 C CA . GLY B 1 286 ? -17.234 -8.359 8.586 1 84 286 GLY B CA 1
ATOM 5083 C C . GLY B 1 286 ? -17.875 -9.672 8.984 1 84 286 GLY B C 1
ATOM 5084 O O . GLY B 1 286 ? -19.062 -9.891 8.734 1 84 286 GLY B O 1
ATOM 5085 N N . HIS B 1 287 ? -17.094 -10.5 9.586 1 85.25 287 HIS B N 1
ATOM 5086 C CA . HIS B 1 287 ? -17.609 -11.766 10.094 1 85.25 287 HIS B CA 1
ATOM 5087 C C . HIS B 1 287 ? -18.719 -11.531 11.109 1 85.25 287 HIS B C 1
ATOM 5089 O O . HIS B 1 287 ? -19.766 -12.188 11.062 1 85.25 287 HIS B O 1
ATOM 5095 N N . LEU B 1 288 ? -18.516 -10.594 11.992 1 84.56 288 LEU B N 1
ATOM 5096 C CA . LEU B 1 288 ? -19.516 -10.273 12.992 1 84.56 288 LEU B CA 1
ATOM 5097 C C . LEU B 1 288 ? -20.797 -9.75 12.336 1 84.56 288 LEU B C 1
ATOM 5099 O O . LEU B 1 288 ? -21.906 -10.125 12.719 1 84.56 288 LEU B O 1
ATOM 5103 N N . ALA B 1 289 ? -20.703 -9.008 11.359 1 81.31 289 ALA B N 1
ATOM 5104 C CA . ALA B 1 289 ? -21.828 -8.352 10.703 1 81.31 289 ALA B CA 1
ATOM 5105 C C . ALA B 1 289 ? -22.656 -9.344 9.891 1 81.31 289 ALA B C 1
ATOM 5107 O O . ALA B 1 289 ? -23.875 -9.281 9.875 1 81.31 289 ALA B O 1
ATOM 5108 N N . PHE B 1 290 ? -22.016 -10.32 9.312 1 82 290 PHE B N 1
ATOM 5109 C CA . PHE B 1 290 ? -22.719 -11.148 8.336 1 82 290 PHE B CA 1
ATOM 5110 C C . PHE B 1 290 ? -23.031 -12.516 8.922 1 82 290 PHE B C 1
ATOM 5112 O O . PHE B 1 290 ? -23.906 -13.227 8.398 1 82 290 PHE B O 1
ATOM 5119 N N . GLN B 1 291 ? -22.391 -12.898 9.992 1 81.81 291 GLN B N 1
ATOM 5120 C CA . GLN B 1 291 ? -22.625 -14.242 10.508 1 81.81 291 GLN B CA 1
ATOM 5121 C C . GLN B 1 291 ? -23.203 -14.195 11.922 1 81.81 291 GLN B C 1
ATOM 5123 O O . GLN B 1 291 ? -24.219 -14.82 12.211 1 81.81 291 GLN B O 1
ATOM 5128 N N . VAL B 1 292 ? -22.594 -13.414 12.758 1 81.88 292 VAL B N 1
ATOM 5129 C CA . VAL B 1 292 ? -22.969 -13.438 14.164 1 81.88 292 VAL B CA 1
ATOM 5130 C C . VAL B 1 292 ? -24.141 -12.492 14.406 1 81.88 292 VAL B C 1
ATOM 5132 O O . VAL B 1 292 ? -25.109 -12.859 15.062 1 81.88 292 VAL B O 1
ATOM 5135 N N . PHE B 1 293 ? -24.078 -11.297 13.805 1 81.56 293 PHE B N 1
ATOM 5136 C CA . PHE B 1 293 ? -25.094 -10.289 14.047 1 81.56 293 PHE B CA 1
ATOM 5137 C C . PHE B 1 293 ? -25.875 -9.984 12.773 1 81.56 293 PHE B C 1
ATOM 5139 O O . PHE B 1 293 ? -26.188 -8.82 12.5 1 81.56 293 PHE B O 1
ATOM 5146 N N . LYS B 1 294 ? -26.078 -11 12.039 1 78.44 294 LYS B N 1
ATOM 5147 C CA . LYS B 1 294 ? -26.734 -10.852 10.742 1 78.44 294 LYS B CA 1
ATOM 5148 C C . LYS B 1 294 ? -28.078 -10.148 10.883 1 78.44 294 LYS B C 1
ATOM 5150 O O . LYS B 1 294 ? -28.438 -9.297 10.062 1 78.44 294 LYS B O 1
ATOM 5155 N N . PHE B 1 295 ? -28.75 -10.414 11.992 1 77 295 PHE B N 1
ATOM 5156 C CA . PHE B 1 295 ? -30.109 -9.883 12.117 1 77 295 PHE B CA 1
ATOM 5157 C C . PHE B 1 295 ? -30.188 -8.906 13.281 1 77 295 PHE B C 1
ATOM 5159 O O . PHE B 1 295 ? -31.281 -8.508 13.695 1 77 295 PHE B O 1
ATOM 5166 N N . SER B 1 296 ? -29.062 -8.555 13.773 1 79.19 296 SER B N 1
ATOM 5167 C CA . SER B 1 296 ? -29.047 -7.652 14.914 1 79.19 296 SER B CA 1
ATOM 5168 C C . SER B 1 296 ? -29.234 -6.203 14.477 1 79.19 296 SER B C 1
ATOM 5170 O O . SER B 1 296 ? -28.469 -5.699 13.648 1 79.19 296 SER B O 1
ATOM 5172 N N . MET B 1 297 ? -30.156 -5.516 15 1 79.94 297 MET B N 1
ATOM 5173 C CA . MET B 1 297 ? -30.453 -4.125 14.664 1 79.94 297 MET B CA 1
ATOM 5174 C C . MET B 1 297 ? -29.484 -3.178 15.344 1 79.94 297 MET B C 1
ATOM 5176 O O . MET B 1 297 ? -29.234 -2.076 14.852 1 79.94 297 MET B O 1
ATOM 5180 N N . LEU B 1 298 ? -28.891 -3.688 16.391 1 83.25 298 LEU B N 1
ATOM 5181 C CA . LEU B 1 298 ? -28.078 -2.795 17.203 1 83.25 298 LEU B CA 1
ATOM 5182 C C . LEU B 1 298 ? -26.609 -2.859 16.781 1 83.25 298 LEU B C 1
ATOM 5184 O O . LEU B 1 298 ? -25.797 -2.035 17.203 1 83.25 298 LEU B O 1
ATOM 5188 N N . PHE B 1 299 ? -26.328 -3.812 15.93 1 85.81 299 PHE B N 1
ATOM 5189 C CA . PHE B 1 299 ? -24.922 -4.027 15.594 1 85.81 299 PHE B CA 1
ATOM 5190 C C . PHE B 1 299 ? -24.344 -2.811 14.883 1 85.81 299 PHE B C 1
ATOM 5192 O O . PHE B 1 299 ? -23.312 -2.271 15.305 1 85.81 299 PHE B O 1
ATOM 5199 N N . PRO B 1 300 ? -25 -2.268 13.859 1 84.56 300 PRO B N 1
ATOM 5200 C CA . PRO B 1 300 ? -24.422 -1.1 13.18 1 84.56 300 PRO B CA 1
ATOM 5201 C C . PRO B 1 300 ? -24.391 0.137 14.078 1 84.56 300 PRO B C 1
ATOM 5203 O O . PRO B 1 300 ? -23.453 0.945 13.969 1 84.56 300 PRO B O 1
ATOM 5206 N N . VAL B 1 301 ? -25.281 0.214 14.969 1 86.44 301 VAL B N 1
ATOM 5207 C CA . VAL B 1 301 ? -25.328 1.346 15.891 1 86.44 301 VAL B CA 1
ATOM 5208 C C . VAL B 1 301 ? -24.156 1.255 16.875 1 86.44 301 VAL B C 1
ATOM 5210 O O . VAL B 1 301 ? -23.469 2.244 17.109 1 86.44 301 VAL B O 1
ATOM 5213 N N . ALA B 1 302 ? -24.031 0.038 17.359 1 88.44 302 ALA B N 1
ATOM 5214 C CA . ALA B 1 302 ? -22.938 -0.186 18.297 1 88.44 302 ALA B CA 1
ATOM 5215 C C . ALA B 1 302 ? -21.578 0.057 17.625 1 88.44 302 ALA B C 1
ATOM 5217 O O . ALA B 1 302 ? -20.688 0.662 18.219 1 88.44 302 ALA B O 1
ATOM 5218 N N . LEU B 1 303 ? -21.484 -0.418 16.406 1 89.75 303 LEU B N 1
ATOM 5219 C CA . LEU B 1 303 ? -20.234 -0.26 15.672 1 89.75 303 LEU B CA 1
ATOM 5220 C C . LEU B 1 303 ? -19.953 1.211 15.383 1 89.75 303 LEU B C 1
ATOM 5222 O O . LEU B 1 303 ? -18.812 1.657 15.469 1 89.75 303 LEU B O 1
ATOM 5226 N N . THR B 1 304 ? -20.938 1.991 15.047 1 91.62 304 THR B N 1
ATOM 5227 C CA . THR B 1 304 ? -20.781 3.426 14.828 1 91.62 304 THR B CA 1
ATOM 5228 C C . THR B 1 304 ? -20.359 4.129 16.109 1 91.62 304 THR B C 1
ATOM 5230 O O . THR B 1 304 ? -19.469 4.984 16.094 1 91.62 304 THR B O 1
ATOM 5233 N N . ALA B 1 305 ? -20.953 3.699 17.188 1 91.56 305 ALA B N 1
ATOM 5234 C CA . ALA B 1 305 ? -20.594 4.277 18.469 1 91.56 305 ALA B CA 1
ATOM 5235 C C . ALA B 1 305 ? -19.141 3.98 18.828 1 91.56 305 ALA B C 1
ATOM 5237 O O . ALA B 1 305 ? -18.438 4.852 19.328 1 91.56 305 ALA B O 1
ATOM 5238 N N . ILE B 1 306 ? -18.766 2.805 18.484 1 91.44 306 ILE B N 1
ATOM 5239 C CA . ILE B 1 306 ? -17.391 2.412 18.734 1 91.44 306 ILE B CA 1
ATOM 5240 C C . ILE B 1 306 ? -16.453 3.236 17.859 1 91.44 306 ILE B C 1
ATOM 5242 O O . ILE B 1 306 ? -15.414 3.727 18.328 1 91.44 306 ILE B O 1
ATOM 5246 N N . GLY B 1 307 ? -16.797 3.389 16.641 1 93 307 GLY B N 1
ATOM 5247 C CA . GLY B 1 307 ? -15.992 4.199 15.742 1 93 307 GLY B CA 1
ATOM 5248 C C . GLY B 1 307 ? -15.812 5.629 16.219 1 93 307 GLY B C 1
ATOM 5249 O O . GLY B 1 307 ? -14.688 6.125 16.297 1 93 307 GLY B O 1
ATOM 5250 N N . PHE B 1 308 ? -16.875 6.25 16.641 1 93.06 308 PHE B N 1
ATOM 5251 C CA . PHE B 1 308 ? -16.797 7.621 17.125 1 93.06 308 PHE B CA 1
ATOM 5252 C C . PHE B 1 308 ? -16.078 7.672 18.469 1 93.06 308 PHE B C 1
ATOM 5254 O O . PHE B 1 308 ? -15.406 8.656 18.781 1 93.06 308 PHE B O 1
ATOM 5261 N N . GLY B 1 309 ? -16.281 6.574 19.203 1 92.88 309 GLY B N 1
ATOM 5262 C CA . GLY B 1 309 ? -15.531 6.48 20.453 1 92.88 309 GLY B CA 1
ATOM 5263 C C . GLY B 1 309 ? -14.031 6.469 20.234 1 92.88 309 GLY B C 1
ATOM 5264 O O . GLY B 1 309 ? -13.289 7.125 20.969 1 92.88 309 GLY B O 1
ATOM 5265 N N . ILE B 1 310 ? -13.625 5.793 19.25 1 92.75 310 ILE B N 1
ATOM 5266 C CA . ILE B 1 310 ? -12.211 5.707 18.922 1 92.75 310 ILE B CA 1
ATOM 5267 C C . ILE B 1 310 ? -11.703 7.062 18.438 1 92.75 310 ILE B C 1
ATOM 5269 O O . ILE B 1 310 ? -10.602 7.488 18.781 1 92.75 310 ILE B O 1
ATOM 5273 N N . ILE B 1 311 ? -12.5 7.754 17.656 1 92.81 311 ILE B N 1
ATOM 5274 C CA . ILE B 1 311 ? -12.148 9.094 17.203 1 92.81 311 ILE B CA 1
ATOM 5275 C C . ILE B 1 311 ? -11.992 10.023 18.406 1 92.81 311 ILE B C 1
ATOM 5277 O O . ILE B 1 311 ? -11.039 10.805 18.469 1 92.81 311 ILE B O 1
ATOM 5281 N N . TYR B 1 312 ? -12.914 9.836 19.328 1 92.44 312 TYR B N 1
ATOM 5282 C CA . TYR B 1 312 ? -12.852 10.664 20.531 1 92.44 312 TYR B CA 1
ATOM 5283 C C . TYR B 1 312 ? -11.602 10.352 21.328 1 92.44 312 TYR B C 1
ATOM 5285 O O . TYR B 1 312 ? -10.984 11.258 21.906 1 92.44 312 TYR B O 1
ATOM 5293 N N . LEU B 1 313 ? -11.289 9.102 21.375 1 90 313 LEU B N 1
ATOM 5294 C CA . LEU B 1 313 ? -10.047 8.719 22.031 1 90 313 LEU B CA 1
ATOM 5295 C C . LEU B 1 313 ? -8.852 9.375 21.359 1 90 313 LEU B C 1
ATOM 5297 O O . LEU B 1 313 ? -7.883 9.75 22.031 1 90 313 LEU B O 1
ATOM 5301 N N . GLY B 1 314 ? -8.906 9.492 20.078 1 89.44 314 GLY B N 1
ATOM 5302 C CA . GLY B 1 314 ? -7.871 10.203 19.344 1 89.44 314 GLY B CA 1
ATOM 5303 C C . GLY B 1 314 ? -7.773 11.672 19.734 1 89.44 314 GLY B C 1
ATOM 5304 O O . GLY B 1 314 ? -6.672 12.211 19.844 1 89.44 314 GLY B O 1
ATOM 5305 N N . ILE B 1 315 ? -8.867 12.281 19.969 1 89.75 315 ILE B N 1
ATOM 5306 C CA . ILE B 1 315 ? -8.906 13.688 20.359 1 89.75 315 ILE B CA 1
ATOM 5307 C C . ILE B 1 315 ? -8.289 13.852 21.75 1 89.75 315 ILE B C 1
ATOM 5309 O O . ILE B 1 315 ? -7.492 14.766 21.969 1 89.75 315 ILE B O 1
ATOM 5313 N N . ILE B 1 316 ? -8.641 12.906 22.641 1 88.62 316 ILE B N 1
ATOM 5314 C CA . ILE B 1 316 ? -8.086 12.945 23.984 1 88.62 316 ILE B CA 1
ATOM 5315 C C . ILE B 1 316 ? -6.57 12.758 23.922 1 88.62 316 ILE B C 1
ATOM 5317 O O . ILE B 1 316 ? -5.828 13.422 24.656 1 88.62 316 ILE B O 1
ATOM 5321 N N . TRP B 1 317 ? -6.203 11.906 23.047 1 84.94 317 TRP B N 1
ATOM 5322 C CA . TRP B 1 317 ? -4.773 11.664 22.891 1 84.94 317 TRP B CA 1
ATOM 5323 C C . TRP B 1 317 ? -4.07 12.906 22.328 1 84.94 317 TRP B C 1
ATOM 5325 O O . TRP B 1 317 ? -2.982 13.266 22.797 1 84.94 317 TRP B O 1
ATOM 5335 N N . GLN B 1 318 ? -4.633 13.508 21.375 1 82.81 318 GLN B N 1
ATOM 5336 C CA . GLN B 1 318 ? -4.051 14.695 20.766 1 82.81 318 GLN B CA 1
ATOM 5337 C C . GLN B 1 318 ? -3.918 15.828 21.766 1 82.81 318 GLN B C 1
ATOM 5339 O O . GLN B 1 318 ? -2.922 16.562 21.781 1 82.81 318 GLN B O 1
ATOM 5344 N N . LYS B 1 319 ? -4.871 15.945 22.641 1 84 319 LYS B N 1
ATOM 5345 C CA . LYS B 1 319 ? -4.879 17 23.641 1 84 319 LYS B CA 1
ATOM 5346 C C . LYS B 1 319 ? -3.807 16.766 24.703 1 84 319 LYS B C 1
ATOM 5348 O O . LYS B 1 319 ? -3.225 17.703 25.234 1 84 319 LYS B O 1
ATOM 5353 N N . ASN B 1 320 ? -3.578 15.461 24.969 1 80.88 320 ASN B N 1
ATOM 5354 C CA . ASN B 1 320 ? -2.639 15.125 26.031 1 80.88 320 ASN B CA 1
ATOM 5355 C C . ASN B 1 320 ? -1.388 14.445 25.484 1 80.88 320 ASN B C 1
ATOM 5357 O O . ASN B 1 320 ? -0.789 13.602 26.156 1 80.88 320 ASN B O 1
ATOM 5361 N N . GLU B 1 321 ? -1.114 14.656 24.234 1 76.75 321 GLU B N 1
ATOM 5362 C CA . GLU B 1 321 ? -0.058 13.93 23.547 1 76.75 321 GLU B CA 1
ATOM 5363 C C . GLU B 1 321 ? 1.274 14.055 24.281 1 76.75 321 GLU B C 1
ATOM 5365 O O . GLU B 1 321 ? 1.976 13.055 24.469 1 76.75 321 GLU B O 1
ATOM 5370 N N . ALA B 1 322 ? 1.658 15.242 24.641 1 72.25 322 ALA B N 1
ATOM 5371 C CA . ALA B 1 322 ? 2.945 15.477 25.297 1 72.25 322 ALA B CA 1
ATOM 5372 C C . ALA B 1 322 ? 3.037 14.719 26.609 1 72.25 322 ALA B C 1
ATOM 5374 O O . ALA B 1 322 ? 4.047 14.07 26.906 1 72.25 322 ALA B O 1
ATOM 5375 N N . LYS B 1 323 ? 1.927 14.789 27.391 1 75.12 323 LYS B N 1
ATOM 5376 C CA . LYS B 1 323 ? 1.909 14.156 28.703 1 75.12 323 LYS B CA 1
ATOM 5377 C C . LYS B 1 323 ? 1.896 12.633 28.578 1 75.12 323 LYS B C 1
ATOM 5379 O O . LYS B 1 323 ? 2.66 11.945 29.25 1 75.12 323 LYS B O 1
ATOM 5384 N N . LEU B 1 324 ? 1.105 12.18 27.625 1 74.94 324 LEU B N 1
ATOM 5385 C CA . LEU B 1 324 ? 0.931 10.734 27.484 1 74.94 324 LEU B CA 1
ATOM 5386 C C . LEU B 1 324 ? 2.164 10.094 26.859 1 74.94 324 LEU B C 1
ATOM 5388 O O . LEU B 1 324 ? 2.539 8.977 27.219 1 74.94 324 LEU B O 1
ATOM 5392 N N . THR B 1 325 ? 2.74 10.773 25.938 1 72.31 325 THR B N 1
ATOM 5393 C CA . THR B 1 325 ? 3.969 10.273 25.344 1 72.31 325 THR B CA 1
ATOM 5394 C C . THR B 1 325 ? 5.078 10.156 26.375 1 72.31 325 THR B C 1
ATOM 5396 O O . THR B 1 325 ? 5.836 9.188 26.375 1 72.31 325 THR B O 1
ATOM 5399 N N . LYS B 1 326 ? 5.184 11.117 27.234 1 72.75 326 LYS B N 1
ATOM 5400 C CA . LYS B 1 326 ? 6.191 11.102 28.297 1 72.75 326 LYS B CA 1
ATOM 5401 C C . LYS B 1 326 ? 5.953 9.938 29.25 1 72.75 326 LYS B C 1
ATOM 5403 O O . LYS B 1 326 ? 6.898 9.258 29.656 1 72.75 326 LYS B O 1
ATOM 5408 N N . GLU B 1 327 ? 4.691 9.727 29.531 1 76 327 GLU B N 1
ATOM 5409 C CA . GLU B 1 327 ? 4.344 8.648 30.438 1 76 327 GLU B CA 1
ATOM 5410 C C . GLU B 1 327 ? 4.617 7.281 29.812 1 76 327 GLU B C 1
ATOM 5412 O O . GLU B 1 327 ? 5.121 6.375 30.484 1 76 327 GLU B O 1
ATOM 5417 N N . LEU B 1 328 ? 4.273 7.176 28.609 1 71.31 328 LEU B N 1
ATOM 5418 C CA . LEU B 1 328 ? 4.477 5.918 27.906 1 71.31 328 LEU B CA 1
ATOM 5419 C C . LEU B 1 328 ? 5.965 5.637 27.703 1 71.31 328 LEU B C 1
ATOM 5421 O O . LEU B 1 328 ? 6.402 4.492 27.828 1 71.31 328 LEU B O 1
ATOM 5425 N N . ARG B 1 329 ? 6.734 6.648 27.438 1 73.06 329 ARG B N 1
ATOM 5426 C CA . ARG B 1 329 ? 8.172 6.512 27.234 1 73.06 329 ARG B CA 1
ATOM 5427 C C . ARG B 1 329 ? 8.875 6.152 28.547 1 73.06 329 ARG B C 1
ATOM 5429 O O . ARG B 1 329 ? 9.922 5.5 28.531 1 73.06 329 ARG B O 1
ATOM 5436 N N . SER B 1 330 ? 8.242 6.598 29.625 1 74 330 SER B N 1
ATOM 5437 C CA . SER B 1 330 ? 8.852 6.32 30.922 1 74 330 SER B CA 1
ATOM 5438 C C . SER B 1 330 ? 8.75 4.844 31.266 1 74 330 SER B C 1
ATOM 5440 O O . SER B 1 330 ? 9.578 4.316 32.031 1 74 330 SER B O 1
ATOM 5442 N N . ILE B 1 331 ? 7.789 4.207 30.656 1 74.38 331 ILE B N 1
ATOM 5443 C CA . ILE B 1 331 ? 7.551 2.801 30.953 1 74.38 331 ILE B CA 1
ATOM 5444 C C . ILE B 1 331 ? 8.344 1.922 30 1 74.38 331 ILE B C 1
ATOM 5446 O O . ILE B 1 331 ? 8.648 0.767 30.297 1 74.38 331 ILE B O 1
ATOM 5450 N N . LEU B 1 332 ? 8.852 2.469 28.906 1 74.06 332 LEU B N 1
ATOM 5451 C CA . LEU B 1 332 ? 9.531 1.673 27.891 1 74.06 332 LEU B CA 1
ATOM 5452 C C . LEU B 1 332 ? 11 1.485 28.234 1 74.06 332 LEU B C 1
ATOM 5454 O O . LEU B 1 332 ? 11.617 2.365 28.844 1 74.06 332 LEU B O 1
ATOM 5458 N N . PRO B 1 333 ? 11.484 0.255 27.984 1 75.62 333 PRO B N 1
ATOM 5459 C CA . PRO B 1 333 ? 12.914 0.032 28.203 1 75.62 333 PRO B CA 1
ATOM 5460 C C . PRO B 1 333 ? 13.789 1.013 27.422 1 75.62 333 PRO B C 1
ATOM 5462 O O . PRO B 1 333 ? 13.367 1.543 26.391 1 75.62 333 PRO B O 1
ATOM 5465 N N . LYS B 1 334 ? 14.945 1.322 27.891 1 76.69 334 LYS B N 1
ATOM 5466 C CA . LYS B 1 334 ? 15.867 2.342 27.391 1 76.69 334 LYS B CA 1
ATOM 5467 C C . LYS B 1 334 ? 16.156 2.154 25.906 1 76.69 334 LYS B C 1
ATOM 5469 O O . LYS B 1 334 ? 16.109 3.115 25.141 1 76.69 334 LYS B O 1
ATOM 5474 N N . PRO B 1 335 ? 16.344 0.853 25.547 1 73.81 335 PRO B N 1
ATOM 5475 C CA . PRO B 1 335 ? 16.641 0.718 24.125 1 73.81 335 PRO B CA 1
ATOM 5476 C C . PRO B 1 335 ? 15.492 1.152 23.219 1 73.81 335 PRO B C 1
ATOM 5478 O O . PRO B 1 335 ? 15.711 1.707 22.141 1 73.81 335 PRO B O 1
ATOM 5481 N N . LEU B 1 336 ? 14.367 0.878 23.703 1 74.31 336 LEU B N 1
ATOM 5482 C CA . LEU B 1 336 ? 13.188 1.269 22.938 1 74.31 336 LEU B CA 1
ATOM 5483 C C . LEU B 1 336 ? 12.984 2.779 22.984 1 74.31 336 LEU B C 1
ATOM 5485 O O . LEU B 1 336 ? 12.547 3.383 22 1 74.31 336 LEU B O 1
ATOM 5489 N N . ARG B 1 337 ? 13.32 3.27 24.047 1 73.62 337 ARG B N 1
ATOM 5490 C CA . ARG B 1 337 ? 13.219 4.719 24.203 1 73.62 337 ARG B CA 1
ATOM 5491 C C . ARG B 1 337 ? 14.18 5.434 23.266 1 73.62 337 ARG B C 1
ATOM 5493 O O . ARG B 1 337 ? 13.82 6.441 22.641 1 73.62 337 ARG B O 1
ATOM 5500 N N . ASP B 1 338 ? 15.312 4.867 23.172 1 71.38 338 ASP B N 1
ATOM 5501 C CA . ASP B 1 338 ? 16.312 5.449 22.281 1 71.38 338 ASP B CA 1
ATOM 5502 C C . ASP B 1 338 ? 15.867 5.359 20.828 1 71.38 338 ASP B C 1
ATOM 5504 O O . ASP B 1 338 ? 16.109 6.285 20.047 1 71.38 338 ASP B O 1
ATOM 5508 N N . LEU B 1 339 ? 15.289 4.281 20.547 1 69.44 339 LEU B N 1
ATOM 5509 C CA . LEU B 1 339 ? 14.797 4.082 19.188 1 69.44 339 LEU B CA 1
ATOM 5510 C C . LEU B 1 339 ? 13.719 5.102 18.844 1 69.44 339 LEU B C 1
ATOM 5512 O O . LEU B 1 339 ? 13.75 5.711 17.781 1 69.44 339 LEU B O 1
ATOM 5516 N N . LEU B 1 340 ? 12.82 5.273 19.828 1 69.25 340 LEU B N 1
ATOM 5517 C CA . LEU B 1 340 ? 11.703 6.18 19.609 1 69.25 340 LEU B CA 1
ATOM 5518 C C . LEU B 1 340 ? 12.172 7.633 19.594 1 69.25 340 LEU B C 1
ATOM 5520 O O . LEU B 1 340 ? 11.633 8.453 18.844 1 69.25 340 LEU B O 1
ATOM 5524 N N . GLU B 1 341 ? 13.102 7.902 20.438 1 64.19 341 GLU B N 1
ATOM 5525 C CA . GLU B 1 341 ? 13.672 9.242 20.469 1 64.19 341 GLU B CA 1
ATOM 5526 C C . GLU B 1 341 ? 14.391 9.562 19.156 1 64.19 341 GLU B C 1
ATOM 5528 O O . GLU B 1 341 ? 14.336 10.695 18.672 1 64.19 341 GLU B O 1
ATOM 5533 N N . ALA B 1 342 ? 15.023 8.594 18.672 1 63.06 342 ALA B N 1
ATOM 5534 C CA . ALA B 1 342 ? 15.711 8.773 17.406 1 63.06 342 ALA B CA 1
ATOM 5535 C C . ALA B 1 342 ? 14.719 9.086 16.281 1 63.06 342 ALA B C 1
ATOM 5537 O O . ALA B 1 342 ? 15.039 9.82 15.344 1 63.06 342 ALA B O 1
ATOM 5538 N N . ARG B 1 343 ? 13.484 8.539 16.562 1 63.66 343 ARG B N 1
ATOM 5539 C CA . ARG B 1 343 ? 12.469 8.711 15.539 1 63.66 343 ARG B CA 1
ATOM 5540 C C . ARG B 1 343 ? 11.586 9.922 15.844 1 63.66 343 ARG B C 1
ATOM 5542 O O . ARG B 1 343 ? 11.023 10.523 14.93 1 63.66 343 ARG B O 1
ATOM 5549 N N . ASP B 1 344 ? 11.141 10.219 17.312 1 57.09 344 ASP B N 1
ATOM 5550 C CA . ASP B 1 344 ? 10.234 11.273 17.75 1 57.09 344 ASP B CA 1
ATOM 5551 C C . ASP B 1 344 ? 10.961 12.609 17.859 1 57.09 344 ASP B C 1
ATOM 5553 O O . ASP B 1 344 ? 10.328 13.672 17.875 1 57.09 344 ASP B O 1
ATOM 5557 N N . SER B 1 345 ? 12.172 12.883 18.188 1 44 345 SER B N 1
ATOM 5558 C CA . SER B 1 345 ? 12.648 14.008 19 1 44 345 SER B CA 1
ATOM 5559 C C . SER B 1 345 ? 11.984 15.312 18.562 1 44 345 SER B C 1
ATOM 5561 O O . SER B 1 345 ? 12.477 16.391 18.875 1 44 345 SER B O 1
ATOM 5563 N N . MET B 1 346 ? 11.164 15.523 17.812 1 38.41 346 MET B N 1
ATOM 5564 C CA . MET B 1 346 ? 10.836 16.938 17.625 1 38.41 346 MET B CA 1
ATOM 5565 C C . MET B 1 346 ? 10.031 17.469 18.812 1 38.41 346 MET B C 1
ATOM 5567 O O . MET B 1 346 ? 9.586 18.609 18.797 1 38.41 346 MET B O 1
ATOM 5571 N N . ASP B 1 347 ? 9.367 16.828 19.828 1 34.94 347 ASP B N 1
ATOM 5572 C CA . ASP B 1 347 ? 8.742 17.688 20.812 1 34.94 347 ASP B CA 1
ATOM 5573 C C . ASP B 1 347 ? 9.797 18.422 21.656 1 34.94 347 ASP B C 1
ATOM 5575 O O . ASP B 1 347 ? 10.812 17.828 22.031 1 34.94 347 ASP B O 1
#

Sequence (694 aa):
MMMKLTRNMIAQAVQAKIITEEQAKNLIEFIKNLPEQTPGFNLTNVLYYFGGLIAIGAMTLFMNLGWELFGGWGIFYLSICYALLGLGLCSQFNGKGYVIPAGICATFVICLTPLAIYGLQKGMGWWPDDSVYHDYHVYIKWHWIFMELGTLMVGTILAWIYRYPFMIMPIAVTLWYMSMDIAAMLGDGQFDFELRAMVSMYFGLITILIAFWVDVRSSQSADYAFWLYIFGVMAFWFGLSCQSSDSEISKFIYMCINLFMILTGVILNRKVFVIFGALGCSYYLGHLAFQVFKFSMLFPVALTAIGFGIIYLGIIWQKNEAKLTKELRSILPKPLRDLLEARDSMDMMMKLTRNMIAQAVQAKIITEEQAKNLIEFIKNLPEQTPGFNLTNVLYYFGGLIAIGAMTLFMNLGWELFGGWGIFYLSICYALLGLGLCSQFNGKGYVIPAGICATFVICLTPLAIYGLQKGMGWWPDDSVYHDYHVYIKWHWIFMELGTLMVGTILAWIYRYPFMIMPIAVTLWYMSMDIAAMLGDGQFDFELRAMVSMYFGLITILIAFWVDVRSSQSADYAFWLYIFGVMAFWFGLSCQSSDSEISKFIYMCINLFMILTGVILNRKVFVIFGALGCSYYLGHLAFQVFKFSMLFPVALTAIGFGIIYLGIIWQKNEAKLTKELRSILPKPLRDLLEARDSMD

Secondary structure (DSSP, 8-state):
--EEE-HHHHHHHHHTTSS-HHHHHHHHHHHHT-TT-PPPS-HHHHHHHHHHHHHHHHHTTT--GGGGGGHHHHHHHHHHHHHHHHHHHHHHHHHHT-HHHHHHHHHHHHHHHHHHHHHHHHHHT---SS--GGGGGT---TTHHHHHHHHHHHHHHHHHHH--GGGHHHHHHHHHHHHHHHHHHHTTT---HHHHHHHHHHHHHHHHHHHHHHHHHTTTS--TTHHHHHHHHHHHHHHHHT-----HHHHHHHHHHHHHHHHHHHHHT-HHHHHHHHHHHHHHHHHIIIIISTT-SSHHHHHHHHHHHHHHHHHHHHHTHHHHHHHHHHHS-HHHHHHHHHHHTT-/--EEE-HHHHHHHHHTTSS-HHHHHHHHHHHHT-TT-PPPS-HHHHHHHHHHHHHHHHHTTT--GGGGGGHHHHHHHHHHHHHHHHHHHHHHHHHHT-HHHHHHHHHHHHHHHHHHHHHHHHHHT---SS--GGGGGT---GGGHHHHHHHHHHHHHHHHHH--GGGHHHHHHHHHHHHHHHHHHHTTT---HHHHHHHHHHHHHHHHHHHHHHHHHTTTS--TTHHHHHHHHHHHHHHHHT-----HHHHHHHHHHHHHHHHHHHHHT-HHHHHHHHHHHHHHHHHIIIIISTT-SSHHHHHHHHHHHHHHHHHHHHHTHHHHHHHHHHHS-HHHHHHHHHHHTT-

Solvent-accessible surface area (backbone atoms only — not comparable to full-atom values): 34550 Å² total; per-residue (Å²): 71,67,36,77,41,34,29,50,57,50,49,50,36,33,72,70,64,60,41,51,70,68,38,50,53,51,47,52,55,52,54,69,66,36,81,76,53,67,86,55,95,42,62,42,50,49,28,33,53,51,11,38,48,39,26,42,31,17,64,52,80,32,44,41,64,16,52,62,75,53,37,23,54,43,35,22,56,51,37,50,52,49,34,51,50,22,51,50,49,17,53,53,28,47,72,72,65,38,59,68,63,15,28,45,25,48,33,38,36,35,60,37,35,36,53,26,45,49,10,47,32,43,50,73,62,66,52,87,63,92,74,53,76,68,40,64,84,75,50,82,51,66,79,51,51,60,30,39,52,48,23,46,50,51,30,51,52,48,38,68,70,69,63,43,50,68,38,42,40,62,42,48,52,39,51,52,51,46,53,53,25,51,49,32,61,69,49,69,72,66,65,45,73,64,56,54,21,49,51,30,22,54,50,10,48,51,35,34,52,49,18,49,52,45,40,59,74,36,60,88,51,66,70,57,24,56,49,32,38,50,53,9,47,48,34,22,50,53,13,57,68,61,54,85,66,91,46,66,65,58,52,49,51,51,38,50,52,19,51,48,31,30,53,50,13,50,71,68,69,36,64,64,35,32,52,53,12,49,50,45,38,50,52,46,49,42,46,40,20,65,65,75,31,28,67,36,62,56,49,39,55,51,36,27,50,48,9,53,47,36,30,48,50,18,50,54,41,60,76,38,37,72,62,49,50,52,54,53,48,69,72,41,55,65,64,56,36,51,44,39,43,53,43,36,47,63,122,72,67,38,78,39,34,29,50,56,52,49,48,36,32,73,70,62,60,41,51,69,68,40,50,52,50,47,52,54,52,53,70,67,37,82,76,53,67,86,54,94,41,61,43,49,51,29,32,52,52,12,40,48,39,26,42,31,18,64,53,79,32,44,41,62,15,52,61,74,53,36,24,55,44,34,21,53,52,38,50,51,50,35,50,50,23,49,50,49,17,52,52,27,49,71,72,64,39,57,68,62,16,29,44,25,47,33,38,35,35,59,39,36,35,52,26,45,49,10,45,33,44,49,72,62,66,51,86,65,94,73,52,75,68,39,65,83,74,50,81,49,67,78,51,50,59,29,37,52,49,23,45,50,50,29,52,52,48,38,69,72,68,63,42,49,66,37,43,41,62,42,47,50,39,51,53,52,45,51,52,25,53,48,31,61,69,50,70,73,65,63,45,72,63,56,54,20,50,51,31,22,55,49,9,49,51,36,35,53,50,18,50,52,44,40,58,72,36,59,89,50,66,72,58,25,55,48,30,38,51,54,10,47,48,33,22,50,52,13,57,70,63,52,84,64,92,46,65,64,58,50,50,50,50,38,50,51,19,51,49,30,30,55,50,12,50,71,68,68,36,64,66,35,33,52,54,14,50,50,45,37,49,53,47,50,44,47,40,21,66,64,76,31,28,68,38,63,56,47,38,54,51,37,28,50,49,9,52,48,35,31,49,50,18,50,54,41,60,76,38,37,72,63,50,50,52,55,55,47,69,71,42,55,64,63,58,36,50,43,41,43,56,44,36,48,65,122